Protein 7ZCV (pdb70)

Foldseek 3Di:
DAPLCVLVVLLVVLVHQLVQLDDPPRHSVNSVCSNVVNDPDDPVNVVSNVVSSPDDPQRSVCVVVVNDDDVLCVLLVQLVVCLVVLNLVVLVVSLVVLVPDDDDPLSSLLSNQLSQLSNCVSVVPRDDDVVSVVSLLVVLVVQQADDLSSLSSCQRCLVVDDPVSLLVSVVSCVVRDVVPCPDPSNVVSLLSSLLSSLVNCLLVVVLVSNVVSVVVNVVSDDPVPVVSVLSVVLSVVLSVCSVPLRPCVVVSVVSLVVCCVVVDVVSSVVSVVVSVVSNVSGD/DDDAPLCLLVVLLVVLVDQLCQLDDVPEHSVNSVCSNVVNDPDDPVRVVSSCVSSVHDVVRVVCVVVVNDDDPLVVLVVQLVVCLVVLNLVSLVVSLVVLVPDPDDPLVSLLSSLLSQLSNCVSPVVSDLDLVSLVSLLVVLVPQQAQDLSNLVSLLRRLVSYDPVSLLVSLVCLVVRDPVCCPDPSNVVSSLSSLLVSLLVCLLVVVLVSNVVSVVVNVVRDDPVNVLSVVSVVLSVVLNVCLVPVRPCVVVNVVSLVVCVVVVCVVSSVVSVVSSVVSVPHDD

B-factor: mean 44.23, std 14.75, range [19.45, 116.5]

Solvent-accessible surface area: 26116 Å² total; per-residue (Å²): 163,66,4,3,70,24,0,84,111,6,15,96,51,5,112,9,141,48,92,51,4,30,44,141,48,0,62,31,63,60,0,31,98,3,7,105,42,139,53,52,7,18,3,41,49,4,10,56,0,2,40,15,0,8,11,34,27,30,1,2,5,14,36,17,27,118,80,100,56,20,34,7,8,77,2,0,104,102,2,49,59,45,70,63,104,112,38,58,73,25,0,81,131,6,28,104,61,1,91,156,35,104,42,4,114,43,3,51,81,0,2,19,4,0,0,67,5,9,0,36,33,54,57,143,96,47,106,64,36,128,111,26,27,110,59,4,17,82,21,0,80,39,1,145,30,1,2,8,0,0,1,0,0,0,7,38,2,1,76,55,13,64,67,144,31,0,39,123,0,0,72,19,1,34,110,38,2,119,46,4,51,104,16,19,20,3,53,56,18,2,5,62,0,0,15,57,0,1,7,17,1,4,68,52,158,33,45,93,79,11,81,87,3,38,46,11,0,110,165,24,20,91,70,51,5,3,42,1,61,1,12,32,25,4,9,96,43,0,13,71,0,25,95,60,179,10,86,17,65,150,70,0,65,144,13,7,130,43,1,106,19,7,113,7,91,110,8,19,63,91,8,84,98,72,7,94,94,5,53,147,88,40,197,164,168,31,76,3,3,84,8,0,91,83,6,19,102,53,5,129,10,126,50,91,40,4,29,36,144,42,0,66,25,62,61,0,29,94,4,9,115,48,122,57,54,5,12,9,69,47,2,13,38,0,0,25,18,0,7,1,9,19,20,0,2,1,11,48,22,20,103,76,100,52,38,15,4,53,55,4,7,136,61,13,104,92,57,77,64,132,124,57,52,70,17,0,76,119,1,31,116,74,2,89,162,31,107,27,6,104,41,2,53,73,0,0,14,0,4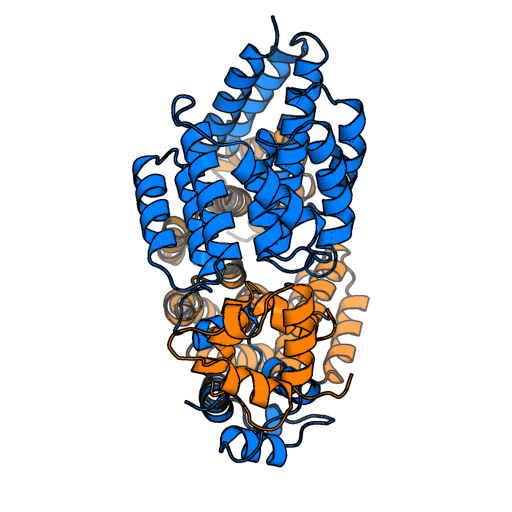,0,49,22,7,0,28,49,50,56,126,96,52,101,48,33,125,110,4,13,114,60,0,17,86,20,0,90,33,2,132,30,1,4,7,1,0,4,11,0,1,8,49,0,3,54,8,5,61,70,116,30,0,25,110,0,0,73,25,1,35,112,40,1,117,57,2,38,123,15,35,23,2,63,42,53,2,16,56,2,0,6,41,0,0,18,23,0,2,71,51,78,38,42,94,81,10,81,89,1,34,44,10,0,116,142,2,13,123,65,77,9,4,27,1,66,1,9,31,30,3,10,98,31,0,14,70,20,33,99,63,200,21,85,16,60,155,68,0,70,139,11,14,125,53,1,124,26,8,129,8,88,103,5,23,65,85,5,87,108,46,8,84,66,2,76,133,49,153,177

CATH classification: 1.10.260.40 (+1 more: 1.25.40.400)

InterPro domains:
  IPR001387 Cro/C1-type, helix-turn-helix domain [PF01381] (12-64)
  IPR001387 Cro/C1-type, helix-turn-helix domain [PS50943] (12-64)
  IPR001387 Cro/C1-type, helix-turn-helix domain [SM00530] (10-64)
  IPR001387 Cro/C1-type, helix-turn-helix domain [cd00093] (8-64)
  IPR010057 HTH-type transcriptional regulator Rgg, C-terminal domain [PF21259] (97-276)
  IPR010057 HTH-type transcriptional regulator Rgg, C-terminal domain [TIGR01716] (66-284)
  IPR010982 Lambda repressor-like, DNA-binding domain superfamily [G3DSA:1.10.260.40] (1-65)
  IPR010982 Lambda repressor-like, DNA-binding domain superfamily [SSF47413] (5-65)
  IPR053163 HTH-type transcriptional regulator Rgg-like [PTHR37038] (5-285)

Nearest PDB structures (foldseek):
  7zcv-assembly1_A  TM=1.004E+00  e=2.503E-34  Streptococcus pneumoniae
  5w4m-assembly1_A  TM=7.930E-01  e=3.892E-10  Streptococcus dysgalactiae
  4yv6-assembly2_C  TM=7.986E-01  e=7.031E-10  Streptococcus dysgalactiae
  4yv9-assembly1_B  TM=7.900E-01  e=3.354E-09  Streptococcus dysgalactiae
  4yv6-assembly1_A  TM=7.825E-01  e=5.221E-08  Streptococcus dysgalactiae

Organism: Streptococcus pneumoniae (NCBI:txid1313)

Secondary structure (DSSP, 8-state):
--HHHHHHHHHHHTT--HHHH-BTTB-HHHHHHHHTTSS---HHHHHHHHHHTT--HHHHHHHHTTT---HHHHHHHHHHHHHHTT-HHHHHHHHHHHHHS---HHHHHHHHHHHHHHHHHH-TTS---HHHHHHHHHHHHH-SS--HHHHHHHHHHGGGS-HHHHHHHHHHHHHHTGGGTTSHHHHHHHHHHHHHHHHHHHHTT-GGGHHHHHHHHHHH--TT-HHHHHHHHHHHHHHHHHHTTTTTHHHHHHHHHHGGGG--HHHHHHHHHHHHHHHTT--/----HHHHHHHHHHHHT--HHHH-BTTB-HHHHHHHHTTS-PPPHHHHHHHHHTTT--HHHHHHHHTTTPPPHHHHHHHHHHHHHHTT-HHHHHHHHHHHTTSSS-HHHHHHHHHHHHHHHHHH-TTS---HHHHHHHHHHHHH-SS--HHHHHHHHT-GGGS-HHHHHHHHHHHHHHTGGGTTSHHHHHHHHHHHHHHHHHHHHTT-GGGHHHHHHHHHHH--TT-HHHHHHHHHHHHHHHHHHTTSTTHHHHHHHHHHGGGG--HHHHHHHHHHHHHHHTS--

Structure (mmCIF, N/CA/C/O backbone):
data_7ZCV
#
_entry.id   7ZCV
#
_cell.length_a   75.479
_cell.length_b   80.871
_cell.length_c   106.534
_cell.angle_alpha   90.000
_cell.angle_beta   90.000
_cell.angle_gamma   90.000
#
_symmetry.space_group_name_H-M   'P 21 21 21'
#
loop_
_entity.id
_entity.type
_entity.pdbx_description
1 polymer 'Transcriptional regulator'
2 water water
#
loop_
_atom_site.group_PDB
_atom_site.id
_atom_site.type_symbol
_atom_site.label_atom_id
_atom_site.label_alt_id
_atom_site.label_comp_id
_atom_site.label_asym_id
_atom_site.label_entity_id
_atom_site.label_seq_id
_atom_site.pdbx_PDB_ins_code
_atom_site.Cartn_x
_atom_site.Cartn_y
_atom_site.Cartn_z
_atom_site.occupancy
_atom_site.B_iso_or_equiv
_atom_site.auth_seq_id
_atom_site.auth_comp_id
_atom_site.auth_asym_id
_atom_site.auth_atom_id
_atom_site.pdbx_PDB_model_num
ATOM 1 N N . MET A 1 5 ? 6.674 -12.673 29.780 1.00 51.44 5 MET A N 1
ATOM 2 C CA . MET A 1 5 ? 5.346 -12.108 30.010 1.00 45.99 5 MET A CA 1
ATOM 3 C C . MET A 1 5 ? 5.053 -11.996 31.499 1.00 43.43 5 MET A C 1
ATOM 4 O O . MET A 1 5 ? 4.955 -10.894 32.027 1.00 39.69 5 MET A O 1
ATOM 9 N N . GLU A 1 6 ? 4.899 -13.133 32.172 1.00 46.17 6 GLU A N 1
ATOM 10 C CA . GLU A 1 6 ? 4.730 -13.104 33.616 1.00 50.54 6 GLU A CA 1
ATOM 11 C C . GLU A 1 6 ? 6.079 -12.874 34.293 1.00 43.96 6 GLU A C 1
ATOM 12 O O . GLU A 1 6 ? 7.141 -13.128 33.716 1.00 44.50 6 GLU A O 1
ATOM 18 N N . LEU A 1 7 ? 6.028 -12.379 35.533 1.00 39.65 7 LEU A N 1
ATOM 19 C CA . LEU A 1 7 ? 7.264 -12.075 36.249 1.00 41.55 7 LEU A CA 1
ATOM 20 C C . LEU A 1 7 ? 8.084 -13.332 36.494 1.00 43.18 7 LEU A C 1
ATOM 21 O O . LEU A 1 7 ? 9.317 -13.303 36.411 1.00 39.41 7 LEU A O 1
ATOM 26 N N . GLY A 1 8 ? 7.419 -14.450 36.781 1.00 38.76 8 GLY A N 1
ATOM 27 C CA . GLY A 1 8 ? 8.150 -15.691 36.976 1.00 50.09 8 GLY A CA 1
ATOM 28 C C . GLY A 1 8 ? 8.849 -16.141 35.710 1.00 48.32 8 GLY A C 1
ATOM 29 O O . GLY A 1 8 ? 9.975 -16.644 35.751 1.00 43.22 8 GLY A O 1
ATOM 30 N N . GLU A 1 9 ? 8.181 -15.973 34.567 1.00 46.82 9 GLU A N 1
ATOM 31 C CA . GLU A 1 9 ? 8.777 -16.316 33.282 1.00 45.65 9 GLU A CA 1
ATOM 32 C C . GLU A 1 9 ? 9.956 -15.403 32.968 1.00 43.58 9 GLU A C 1
ATOM 33 O O . GLU A 1 9 ? 10.984 -15.858 32.451 1.00 42.64 9 GLU A O 1
ATOM 39 N N . PHE A 1 10 ? 9.823 -14.111 33.278 1.00 42.65 10 PHE A N 1
ATOM 40 C CA . PHE A 1 10 ? 10.936 -13.178 33.133 1.00 42.16 10 PHE A CA 1
ATOM 41 C C . PHE A 1 10 ? 12.101 -13.568 34.037 1.00 44.63 10 PHE A C 1
ATOM 42 O O . PHE A 1 10 ? 13.262 -13.579 33.609 1.00 36.84 10 PHE A O 1
ATOM 50 N N . TYR A 1 11 ? 11.801 -13.879 35.301 1.00 38.96 11 TYR A N 1
ATOM 51 C CA . TYR A 1 11 ? 12.833 -14.281 36.250 1.00 36.62 11 TYR A CA 1
ATOM 52 C C . TYR A 1 11 ? 13.556 -15.538 35.788 1.00 39.23 11 TYR A C 1
ATOM 53 O O . TYR A 1 11 ? 14.786 -15.634 35.902 1.00 41.07 11 TYR A O 1
ATOM 62 N N . LYS A 1 12 ? 12.806 -16.519 35.275 1.00 38.09 12 LYS A N 1
ATOM 63 C CA . LYS A 1 12 ? 13.422 -17.777 34.864 1.00 42.85 12 LYS A CA 1
ATOM 64 C C . LYS A 1 12 ? 14.468 -17.560 33.774 1.00 44.15 12 LYS A C 1
ATOM 65 O O . LYS A 1 12 ? 15.555 -18.147 33.829 1.00 45.25 12 LYS A O 1
ATOM 71 N N . GLU A 1 13 ? 14.162 -16.727 32.774 1.00 43.63 13 GLU A N 1
ATOM 72 C CA . GLU A 1 13 ? 15.161 -16.414 31.754 1.00 49.39 13 GLU A CA 1
ATOM 73 C C . GLU A 1 13 ? 16.426 -15.843 32.375 1.00 40.78 13 GLU A C 1
ATOM 74 O O . GLU A 1 13 ? 17.539 -16.188 31.964 1.00 40.90 13 GLU A O 1
ATOM 80 N N . LEU A 1 14 ? 16.271 -14.947 33.351 1.00 41.10 14 LEU A N 1
ATOM 81 C CA . LEU A 1 14 ? 17.427 -14.354 34.015 1.00 36.06 14 LEU A CA 1
ATOM 82 C C . LEU A 1 14 ? 18.221 -15.412 34.770 1.00 39.28 14 LEU A C 1
ATOM 83 O O . LEU A 1 14 ? 19.451 -15.475 34.655 1.00 44.51 14 LEU A O 1
ATOM 88 N N . ARG A 1 15 ? 17.530 -16.267 35.533 1.00 38.57 15 ARG A N 1
ATOM 89 C CA . ARG A 1 15 ? 18.223 -17.314 36.280 1.00 39.47 15 ARG A CA 1
ATOM 90 C C . ARG A 1 15 ? 19.041 -18.207 35.356 1.00 43.08 15 ARG A C 1
ATOM 91 O O . ARG A 1 15 ? 20.192 -18.542 35.662 1.00 40.98 15 ARG A O 1
ATOM 99 N N . LEU A 1 16 ? 18.465 -18.596 34.216 1.00 41.31 16 LEU A N 1
ATOM 100 C CA . LEU A 1 16 ? 19.187 -19.452 33.279 1.00 45.22 16 LEU A CA 1
ATOM 101 C C . LEU A 1 16 ? 20.375 -18.724 32.661 1.00 44.65 16 LEU A C 1
ATOM 102 O O . LEU A 1 16 ? 21.414 -19.338 32.405 1.00 46.52 16 LEU A O 1
ATOM 107 N N . ALA A 1 17 ? 20.242 -17.417 32.420 1.00 45.64 17 ALA A N 1
ATOM 108 C CA . ALA A 1 17 ? 21.371 -16.635 31.924 1.00 43.39 17 ALA A CA 1
ATOM 109 C C . ALA A 1 17 ? 22.500 -16.580 32.946 1.00 51.41 17 ALA A C 1
ATOM 110 O O . ALA A 1 17 ? 23.681 -16.578 32.576 1.00 53.98 17 ALA A O 1
ATOM 112 N N . ARG A 1 18 ? 22.158 -16.542 34.236 1.00 44.59 18 ARG A N 1
ATOM 113 C CA . ARG A 1 18 ? 23.161 -16.602 35.293 1.00 40.86 18 ARG A CA 1
ATOM 114 C C . ARG A 1 18 ? 23.721 -18.006 35.474 1.00 43.07 18 ARG A C 1
ATOM 115 O O . ARG A 1 18 ? 24.660 -18.182 36.256 1.00 43.84 18 ARG A O 1
ATOM 123 N N . LYS A 1 19 ? 23.155 -19.004 34.792 1.00 44.31 19 LYS A N 1
ATOM 124 C CA . LYS A 1 19 ? 23.630 -20.388 34.867 1.00 49.28 19 LYS A CA 1
ATOM 125 C C . LYS A 1 19 ? 23.514 -20.935 36.289 1.00 48.70 19 LYS A C 1
ATOM 126 O O . LYS A 1 19 ? 24.401 -21.633 36.785 1.00 49.64 19 LYS A O 1
ATOM 132 N N . LEU A 1 20 ? 22.406 -20.607 36.948 1.00 44.98 20 LEU A N 1
ATOM 133 C CA . LEU A 1 20 ? 22.100 -21.084 38.287 1.00 44.56 20 LEU A CA 1
ATOM 134 C C . LEU A 1 20 ? 20.927 -22.051 38.228 1.00 46.59 20 LEU A C 1
ATOM 135 O O . LEU A 1 20 ? 20.004 -21.873 37.427 1.00 48.95 20 LEU A O 1
ATOM 140 N N . LYS A 1 21 ? 20.969 -23.071 39.075 1.00 50.15 21 LYS A N 1
ATOM 141 C CA . LYS A 1 21 ? 19.840 -23.969 39.253 1.00 51.62 21 LYS A CA 1
ATOM 142 C C . LYS A 1 21 ? 18.895 -23.403 40.307 1.00 48.88 21 LYS A C 1
ATOM 143 O O . LYS A 1 21 ? 19.264 -22.537 41.103 1.00 50.86 21 LYS A O 1
ATOM 149 N N . GLN A 1 22 ? 17.651 -23.889 40.288 1.00 53.71 22 GLN A N 1
ATOM 150 C CA . GLN A 1 22 ? 16.695 -23.499 41.320 1.00 54.22 22 GLN A CA 1
ATOM 151 C C . GLN A 1 22 ? 17.239 -23.789 42.714 1.00 46.86 22 GLN A C 1
ATOM 152 O O . GLN A 1 22 ? 16.986 -23.031 43.657 1.00 52.01 22 GLN A O 1
ATOM 158 N N . THR A 1 23 ? 17.986 -24.885 42.862 1.00 55.41 23 THR A N 1
ATOM 159 C CA . THR A 1 23 ? 18.564 -25.226 44.158 1.00 56.01 23 THR A CA 1
ATOM 160 C C . THR A 1 23 ? 19.672 -24.258 44.562 1.00 61.98 23 THR A C 1
ATOM 161 O O . THR A 1 23 ? 19.941 -24.094 45.758 1.00 58.59 23 THR A O 1
ATOM 165 N N . ASP A 1 24 ? 20.326 -23.615 43.588 1.00 58.24 24 ASP A N 1
ATOM 166 C CA . ASP A 1 24 ? 21.307 -22.582 43.911 1.00 53.89 24 ASP A CA 1
ATOM 167 C C . ASP A 1 24 ? 20.636 -21.351 44.507 1.00 55.46 24 ASP A C 1
ATOM 168 O O . ASP A 1 24 ? 21.178 -20.722 45.424 1.00 55.28 24 ASP A O 1
ATOM 173 N N . VAL A 1 25 ? 19.466 -20.984 43.985 1.00 48.99 25 VAL A N 1
ATOM 174 C CA . VAL A 1 25 ? 18.745 -19.816 44.479 1.00 48.78 25 VAL A CA 1
ATOM 175 C C . VAL A 1 25 ? 18.063 -20.120 45.805 1.00 55.92 25 VAL A C 1
ATOM 176 O O . VAL A 1 25 ? 17.993 -19.259 46.691 1.00 54.02 25 VAL A O 1
ATOM 180 N N . ALA A 1 26 ? 17.531 -21.334 45.950 1.00 55.82 26 ALA A N 1
ATOM 181 C CA . ALA A 1 26 ? 16.777 -21.698 47.142 1.00 60.00 26 ALA A CA 1
ATOM 182 C C . ALA A 1 26 ? 17.612 -21.488 48.399 1.00 65.30 26 ALA A C 1
ATOM 183 O O . ALA A 1 26 ? 18.822 -21.728 48.412 1.00 70.68 26 ALA A O 1
ATOM 185 N N . CYS A 1 27 ? 16.952 -21.040 49.460 1.00 62.38 27 CYS A N 1
ATOM 186 C CA . CYS A 1 27 ? 17.603 -20.809 50.742 1.00 67.76 27 CYS A CA 1
ATOM 187 C C . CYS A 1 27 ? 16.530 -20.891 51.825 1.00 74.17 27 CYS A C 1
ATOM 188 O O . CYS A 1 27 ? 15.447 -21.441 51.595 1.00 77.17 27 CYS A O 1
ATOM 191 N N . GLU A 1 28 ? 16.824 -20.344 53.000 1.00 77.45 28 GLU A N 1
ATOM 192 C CA . GLU A 1 28 ? 15.850 -20.336 54.084 1.00 81.06 28 GLU A CA 1
ATOM 193 C C . GLU A 1 28 ? 14.679 -19.425 53.739 1.00 75.95 28 GLU A C 1
ATOM 194 O O . GLU A 1 28 ? 14.868 -18.239 53.447 1.00 71.40 28 GLU A O 1
ATOM 200 N N . GLY A 1 29 ? 13.467 -19.984 53.765 1.00 79.99 29 GLY A N 1
ATOM 201 C CA . GLY A 1 29 ? 12.260 -19.257 53.462 1.00 82.61 29 GLY A CA 1
ATOM 202 C C . GLY A 1 29 ? 11.771 -19.425 52.037 1.00 83.43 29 GLY A C 1
ATOM 203 O O . GLY A 1 29 ? 10.565 -19.325 51.789 1.00 90.44 29 GLY A O 1
ATOM 204 N N . LEU A 1 30 ? 12.670 -19.727 51.104 1.00 66.41 30 LEU A N 1
ATOM 205 C CA . LEU A 1 30 ? 12.329 -19.851 49.692 1.00 62.34 30 LEU A CA 1
ATOM 206 C C . LEU A 1 30 ? 12.811 -21.214 49.216 1.00 63.08 30 LEU A C 1
ATOM 207 O O . LEU A 1 30 ? 14.016 -21.441 49.077 1.00 61.03 30 LEU A O 1
ATOM 212 N N . THR A 1 31 ? 11.866 -22.110 48.966 1.00 53.18 31 THR A N 1
ATOM 213 C CA . THR A 1 31 ? 12.150 -23.453 48.494 1.00 58.23 31 THR A CA 1
ATOM 214 C C . THR A 1 31 ? 12.190 -23.492 46.970 1.00 55.51 31 THR A C 1
ATOM 215 O O . THR A 1 31 ? 11.677 -22.603 46.286 1.00 53.70 31 THR A O 1
ATOM 219 N N . ALA A 1 32 ? 12.826 -24.541 46.444 1.00 51.65 32 ALA A N 1
ATOM 220 C CA . ALA A 1 32 ? 12.887 -24.719 44.996 1.00 60.45 32 ALA A CA 1
ATOM 221 C C . ALA A 1 32 ? 11.493 -24.868 44.400 1.00 63.47 32 ALA A C 1
ATOM 222 O O . ALA A 1 32 ? 11.207 -24.323 43.327 1.00 53.00 32 ALA A O 1
ATOM 224 N N . SER A 1 33 ? 10.609 -25.599 45.085 1.00 55.25 33 SER A N 1
ATOM 225 C CA . SER A 1 33 ? 9.243 -25.756 44.594 1.00 57.90 33 SER A CA 1
ATOM 226 C C . SER A 1 33 ? 8.509 -24.421 44.548 1.00 56.63 33 SER A C 1
ATOM 227 O O . SER A 1 33 ? 7.789 -24.138 43.584 1.00 57.76 33 SER A O 1
ATOM 230 N N . GLN A 1 34 ? 8.673 -23.585 45.579 1.00 54.43 34 GLN A N 1
ATOM 231 C CA . GLN A 1 34 ? 8.093 -22.245 45.528 1.00 52.71 34 GLN A CA 1
ATOM 232 C C . GLN A 1 34 ? 8.645 -21.452 44.349 1.00 56.85 34 GLN A C 1
ATOM 233 O O . GLN A 1 34 ? 7.896 -20.756 43.652 1.00 46.39 34 GLN A O 1
ATOM 239 N N . LEU A 1 35 ? 9.955 -21.543 44.113 1.00 51.82 35 LEU A N 1
ATOM 240 C CA . LEU A 1 35 ? 10.547 -20.861 42.968 1.00 49.72 35 LEU A CA 1
ATOM 241 C C . LEU A 1 35 ? 9.996 -21.427 41.666 1.00 48.66 35 LEU A C 1
ATOM 242 O O . LEU A 1 35 ? 9.724 -20.681 40.717 1.00 45.10 35 LEU A O 1
ATOM 247 N N . SER A 1 36 ? 9.802 -22.745 41.616 1.00 48.79 36 SER A N 1
ATOM 248 C CA . SER A 1 36 ? 9.259 -23.386 40.423 1.00 53.57 36 SER A CA 1
ATOM 249 C C . SER A 1 36 ? 7.838 -22.913 40.136 1.00 59.34 36 SER A C 1
ATOM 250 O O . SER A 1 36 ? 7.507 -22.566 38.996 1.00 53.03 36 SER A O 1
ATOM 253 N N . LYS A 1 37 ? 6.973 -22.916 41.156 1.00 52.66 37 LYS A N 1
ATOM 254 C CA . LYS A 1 37 ? 5.606 -22.447 40.955 1.00 56.99 37 LYS A CA 1
ATOM 255 C C . LYS A 1 37 ? 5.601 -20.989 40.523 1.00 52.21 37 LYS A C 1
ATOM 256 O O . LYS A 1 37 ? 4.785 -20.575 39.690 1.00 57.06 37 LYS A O 1
ATOM 262 N N . PHE A 1 38 ? 6.535 -20.205 41.061 1.00 46.00 38 PHE A N 1
ATOM 263 C CA . PHE A 1 38 ? 6.710 -18.824 40.635 1.00 43.97 38 PHE A CA 1
ATOM 264 C C . PHE A 1 38 ? 7.097 -18.745 39.163 1.00 47.94 38 PHE A C 1
ATOM 265 O O . PHE A 1 38 ? 6.458 -18.036 38.378 1.00 45.30 38 PHE A O 1
ATOM 273 N N . GLU A 1 39 ? 8.142 -19.477 38.768 1.00 43.80 39 GLU A N 1
ATOM 274 C CA . GLU A 1 39 ? 8.600 -19.429 37.381 1.00 51.77 39 GLU A CA 1
ATOM 275 C C . GLU A 1 39 ? 7.537 -19.938 36.413 1.00 57.37 39 GLU A C 1
ATOM 276 O O . GLU A 1 39 ? 7.497 -19.507 35.254 1.00 60.50 39 GLU A O 1
ATOM 282 N N . LEU A 1 40 ? 6.677 -20.852 36.858 1.00 52.49 40 LEU A N 1
ATOM 283 C CA . LEU A 1 40 ? 5.626 -21.359 35.987 1.00 57.26 40 LEU A CA 1
ATOM 284 C C . LEU A 1 40 ? 4.442 -20.410 35.875 1.00 62.82 40 LEU A C 1
ATOM 285 O O . LEU A 1 40 ? 3.536 -20.672 35.077 1.00 70.56 40 LEU A O 1
ATOM 290 N N . GLY A 1 41 ? 4.421 -19.328 36.650 1.00 63.65 41 GLY A N 1
ATOM 291 C CA . GLY A 1 41 ? 3.289 -18.424 36.648 1.00 59.62 41 GLY A CA 1
ATOM 292 C C . GLY A 1 41 ? 2.067 -18.928 37.381 1.00 65.84 41 GLY A C 1
ATOM 293 O O . GLY A 1 41 ? 0.985 -18.352 37.216 1.00 72.40 41 GLY A O 1
ATOM 294 N N . GLN A 1 42 ? 2.198 -19.986 38.181 1.00 66.66 42 GLN A N 1
ATOM 295 C CA . GLN A 1 42 ? 1.073 -20.546 38.918 1.00 68.38 42 GLN A CA 1
ATOM 296 C C . GLN A 1 42 ? 0.908 -19.943 40.307 1.00 68.10 42 GLN A C 1
ATOM 297 O O . GLN A 1 42 ? -0.148 -20.126 40.923 1.00 71.45 42 GLN A O 1
ATOM 303 N N . SER A 1 43 ? 1.914 -19.235 40.812 1.00 70.19 43 SER A N 1
ATOM 304 C CA . SER A 1 43 ? 1.801 -18.553 42.093 1.00 68.17 43 SER A CA 1
ATOM 305 C C . SER A 1 43 ? 2.798 -17.407 42.116 1.00 59.88 43 SER A C 1
ATOM 306 O O . SER A 1 43 ? 3.811 -17.425 41.412 1.00 68.98 43 SER A O 1
ATOM 309 N N . MET A 1 44 ? 2.493 -16.408 42.938 1.00 63.57 44 MET A N 1
ATOM 310 C CA . MET A 1 44 ? 3.339 -15.237 43.113 1.00 60.88 44 MET A CA 1
ATOM 311 C C . MET A 1 44 ? 4.066 -15.313 44.449 1.00 55.73 44 MET A C 1
ATOM 312 O O . MET A 1 44 ? 3.504 -15.777 45.447 1.00 58.55 44 MET A O 1
ATOM 317 N N . LEU A 1 45 ? 5.317 -14.856 44.462 1.00 52.62 45 LEU A N 1
ATOM 318 C CA . LEU A 1 45 ? 6.091 -14.793 45.692 1.00 51.60 45 LEU A CA 1
ATOM 319 C C . LEU A 1 45 ? 5.672 -13.592 46.531 1.00 51.01 45 LEU A C 1
ATOM 320 O O . LEU A 1 45 ? 5.299 -12.537 46.008 1.00 46.39 45 LEU A O 1
ATOM 325 N N . SER A 1 46 ? 5.748 -13.757 47.848 1.00 49.90 46 SER A N 1
ATOM 326 C CA . SER A 1 46 ? 5.566 -12.625 48.741 1.00 44.93 46 SER A CA 1
ATOM 327 C C . SER A 1 46 ? 6.697 -11.618 48.538 1.00 45.84 46 SER A C 1
ATOM 328 O O . SER A 1 46 ? 7.698 -11.892 47.868 1.00 45.56 46 SER A O 1
ATOM 331 N N . ALA A 1 47 ? 6.524 -10.429 49.123 1.00 41.27 47 ALA A N 1
ATOM 332 C CA . ALA A 1 47 ? 7.528 -9.377 48.985 1.00 42.09 47 ALA A CA 1
ATOM 333 C C . ALA A 1 47 ? 8.885 -9.841 49.502 1.00 45.18 47 ALA A C 1
ATOM 334 O O . ALA A 1 47 ? 9.913 -9.636 48.848 1.00 44.33 47 ALA A O 1
ATOM 336 N N . ASP A 1 48 ? 8.903 -10.467 50.682 1.00 44.71 48 ASP A N 1
ATOM 337 C CA . ASP A 1 48 ? 10.159 -10.943 51.256 1.00 49.12 48 ASP A CA 1
ATOM 338 C C . ASP A 1 48 ? 10.776 -12.054 50.412 1.00 48.80 48 ASP A C 1
ATOM 339 O O . ASP A 1 48 ? 11.997 -12.089 50.224 1.00 52.07 48 ASP A O 1
ATOM 344 N N . LYS A 1 49 ? 9.957 -12.973 49.895 1.00 44.96 49 LYS A N 1
ATOM 345 C CA . LYS A 1 49 ? 10.501 -14.053 49.075 1.00 43.97 49 LYS A CA 1
ATOM 346 C C . LYS A 1 49 ? 10.983 -13.541 47.725 1.00 46.03 49 LYS A C 1
ATOM 347 O O . LYS A 1 49 ? 11.968 -14.055 47.184 1.00 42.22 49 LYS A O 1
ATOM 353 N N . LEU A 1 50 ? 10.300 -12.538 47.166 1.00 40.30 50 LEU A N 1
ATOM 354 C CA . LEU A 1 50 ? 10.727 -11.960 45.897 1.00 42.46 50 LEU A CA 1
ATOM 355 C C . LEU A 1 50 ? 12.118 -11.350 46.007 1.00 39.75 50 LEU A C 1
ATOM 356 O O . LEU A 1 50 ? 12.949 -11.506 45.103 1.00 35.53 50 LEU A O 1
ATOM 361 N N . ILE A 1 51 ? 12.387 -10.637 47.103 1.00 40.03 51 ILE A N 1
ATOM 362 C CA . ILE A 1 51 ? 13.695 -10.009 47.243 1.00 46.42 51 ILE A CA 1
ATOM 363 C C . ILE A 1 51 ? 14.778 -11.075 47.420 1.00 44.15 51 ILE A C 1
ATOM 364 O O . ILE A 1 51 ? 15.903 -10.911 46.934 1.00 41.30 51 ILE A O 1
ATOM 369 N N . LEU A 1 52 ? 14.458 -12.190 48.090 1.00 42.53 52 LEU A N 1
ATOM 370 C CA . LEU A 1 52 ? 15.405 -13.300 48.177 1.00 42.27 52 LEU A CA 1
ATOM 371 C C . LEU A 1 52 ? 15.702 -13.888 46.803 1.00 41.03 52 LEU A C 1
ATOM 372 O O . LEU A 1 52 ? 16.855 -14.203 46.489 1.00 41.87 52 LEU A O 1
ATOM 377 N N . ALA A 1 53 ? 14.668 -14.054 45.975 1.00 35.75 53 ALA A N 1
ATOM 378 C CA . ALA A 1 53 ? 14.854 -14.636 44.649 1.00 36.14 53 ALA A CA 1
ATOM 379 C C . ALA A 1 53 ? 15.734 -13.758 43.767 1.00 33.56 53 ALA A C 1
ATOM 380 O O . ALA A 1 53 ? 16.572 -14.268 43.015 1.00 37.22 53 ALA A O 1
ATOM 382 N N . ILE A 1 54 ? 15.566 -12.436 43.847 1.00 39.40 54 ILE A N 1
ATOM 383 C CA . ILE A 1 54 ? 16.360 -11.539 43.010 1.00 36.67 54 ILE A CA 1
ATOM 384 C C . ILE A 1 54 ? 17.798 -11.487 43.510 1.00 34.98 54 ILE A C 1
ATOM 385 O O . ILE A 1 54 ? 18.751 -11.572 42.725 1.00 35.96 54 ILE A O 1
ATOM 390 N N . GLN A 1 55 ? 17.980 -11.355 44.825 1.00 32.71 55 GLN A N 1
ATOM 391 C CA . GLN A 1 55 ? 19.330 -11.422 45.370 1.00 43.74 55 GLN A CA 1
ATOM 392 C C . GLN A 1 55 ? 19.963 -12.779 45.102 1.00 44.82 55 GLN A C 1
ATOM 393 O O . GLN A 1 55 ? 21.190 -12.881 44.985 1.00 45.95 55 GLN A O 1
ATOM 399 N N . GLY A 1 56 ? 19.142 -13.824 44.970 1.00 37.78 56 GLY A N 1
ATOM 400 C CA . GLY A 1 56 ? 19.648 -15.164 44.735 1.00 40.36 56 GLY A CA 1
ATOM 401 C C . GLY A 1 56 ? 20.247 -15.392 43.361 1.00 42.69 56 GLY A C 1
ATOM 402 O O . GLY A 1 56 ? 21.050 -16.317 43.201 1.00 43.42 56 GLY A O 1
ATOM 403 N N . ILE A 1 57 ? 19.879 -14.582 42.362 1.00 39.78 57 ILE A N 1
ATOM 404 C CA . ILE A 1 57 ? 20.478 -14.711 41.034 1.00 37.50 57 ILE A CA 1
ATOM 405 C C . ILE A 1 57 ? 21.572 -13.689 40.796 1.00 39.40 57 ILE A C 1
ATOM 406 O O . ILE A 1 57 ? 22.125 -13.629 39.686 1.00 38.00 57 ILE A O 1
ATOM 411 N N . ASN A 1 58 ? 21.919 -12.902 41.813 1.00 34.34 58 ASN A N 1
ATOM 412 C CA . ASN A 1 58 ? 23.096 -12.034 41.789 1.00 37.13 58 ASN A CA 1
ATOM 413 C C . ASN A 1 58 ? 23.069 -11.048 40.620 1.00 37.36 58 ASN A C 1
ATOM 414 O O . ASN A 1 58 ? 24.009 -10.961 39.827 1.00 35.37 58 ASN A O 1
ATOM 419 N N . VAL A 1 59 ? 21.958 -10.331 40.498 1.00 34.58 59 VAL A N 1
ATOM 420 C CA . VAL A 1 59 ? 21.830 -9.168 39.629 1.00 33.12 59 VAL A CA 1
ATOM 421 C C . VAL A 1 59 ? 21.464 -7.990 40.520 1.00 33.97 59 VAL A C 1
ATOM 422 O O . VAL A 1 59 ? 20.774 -8.156 41.529 1.00 38.85 59 VAL A O 1
ATOM 426 N N . THR A 1 60 ? 21.985 -6.811 40.195 1.00 36.01 60 THR A N 1
ATOM 427 C CA . THR A 1 60 ? 21.601 -5.636 40.964 1.00 32.84 60 THR A CA 1
ATOM 428 C C . THR A 1 60 ? 20.163 -5.248 40.631 1.00 32.62 60 THR A C 1
ATOM 429 O O . THR A 1 60 ? 19.606 -5.646 39.604 1.00 30.93 60 THR A O 1
ATOM 433 N N . PHE A 1 61 ? 19.550 -4.468 41.526 1.00 31.56 61 PHE A N 1
ATOM 434 C CA . PHE A 1 61 ? 18.189 -4.015 41.263 1.00 29.92 61 PHE A CA 1
ATOM 435 C C . PHE A 1 61 ? 18.135 -3.128 40.032 1.00 27.76 61 PHE A C 1
ATOM 436 O O . PHE A 1 61 ? 17.142 -3.148 39.294 1.00 32.03 61 PHE A O 1
ATOM 444 N N . ASP A 1 62 ? 19.193 -2.351 39.789 1.00 28.09 62 ASP A N 1
ATOM 445 C CA . ASP A 1 62 ? 19.245 -1.553 38.571 1.00 29.79 62 ASP A CA 1
ATOM 446 C C . ASP A 1 62 ? 19.232 -2.454 37.340 1.00 28.42 62 ASP A C 1
ATOM 447 O O . ASP A 1 62 ? 18.512 -2.186 36.372 1.00 28.92 62 ASP A O 1
ATOM 452 N N . GLU A 1 63 ? 20.010 -3.543 37.372 1.00 31.46 63 GLU A N 1
ATOM 453 C CA . GLU A 1 63 ? 20.032 -4.485 36.252 1.00 28.44 63 GLU A CA 1
ATOM 454 C C . GLU A 1 63 ? 18.690 -5.191 36.085 1.00 29.60 63 GLU A C 1
ATOM 455 O O . GLU A 1 63 ? 18.204 -5.350 34.957 1.00 32.39 63 GLU A O 1
ATOM 461 N N . PHE A 1 64 ? 18.080 -5.633 37.189 1.00 27.80 64 PHE A N 1
ATOM 462 C CA . PHE A 1 64 ? 16.789 -6.309 37.093 1.00 32.26 64 PHE A CA 1
ATOM 463 C C . PHE A 1 64 ? 15.744 -5.391 36.468 1.00 31.58 64 PHE A C 1
ATOM 464 O O . PHE A 1 64 ? 14.999 -5.796 35.566 1.00 32.42 64 PHE A O 1
ATOM 472 N N . GLY A 1 65 ? 15.678 -4.145 36.943 1.00 33.15 65 GLY A N 1
ATOM 473 C CA . GLY A 1 65 ? 14.729 -3.192 36.396 1.00 33.38 65 GLY A CA 1
ATOM 474 C C . GLY A 1 65 ? 15.042 -2.782 34.970 1.00 34.87 65 GLY A C 1
ATOM 475 O O . GLY A 1 65 ? 14.126 -2.543 34.180 1.00 35.93 65 GLY A O 1
ATOM 476 N N . HIS A 1 66 ? 16.331 -2.675 34.626 1.00 25.10 66 HIS A N 1
ATOM 477 C CA . HIS A 1 66 ? 16.719 -2.312 33.267 1.00 29.63 66 HIS A CA 1
ATOM 478 C C . HIS A 1 66 ? 16.192 -3.322 32.253 1.00 32.78 66 HIS A C 1
ATOM 479 O O . HIS A 1 66 ? 15.584 -2.947 31.243 1.00 35.27 66 HIS A O 1
ATOM 486 N N . LYS A 1 67 ? 16.433 -4.614 32.496 1.00 29.91 67 LYS A N 1
ATOM 487 C CA . LYS A 1 67 ? 15.942 -5.633 31.577 1.00 31.94 67 LYS A CA 1
ATOM 488 C C . LYS A 1 67 ? 14.417 -5.694 31.584 1.00 35.66 67 LYS A C 1
ATOM 489 O O . LYS A 1 67 ? 13.800 -5.920 30.538 1.00 36.70 67 LYS A O 1
ATOM 495 N N . LEU A 1 68 ? 13.795 -5.489 32.750 1.00 35.39 68 LEU A N 1
ATOM 496 C CA . LEU A 1 68 ? 12.334 -5.465 32.824 1.00 40.37 68 LEU A CA 1
ATOM 497 C C . LEU A 1 68 ? 11.741 -4.389 31.922 1.00 40.67 68 LEU A C 1
ATOM 498 O O . LEU A 1 68 ? 10.641 -4.566 31.385 1.00 37.09 68 LEU A O 1
ATOM 503 N N . ASN A 1 69 ? 12.447 -3.271 31.749 1.00 37.02 69 ASN A N 1
ATOM 504 C CA . ASN A 1 69 ? 11.986 -2.160 30.927 1.00 38.72 69 ASN A CA 1
ATOM 505 C C . ASN A 1 69 ? 12.560 -2.210 29.513 1.00 37.71 69 ASN A C 1
ATOM 506 O O . ASN A 1 69 ? 12.659 -1.170 28.852 1.00 38.78 69 ASN A O 1
ATOM 511 N N . ASN A 1 70 ? 12.931 -3.402 29.034 1.00 33.34 70 ASN A N 1
ATOM 512 C CA . ASN A 1 70 ? 13.468 -3.575 27.683 1.00 46.17 70 ASN A CA 1
ATOM 513 C C . ASN A 1 70 ? 14.729 -2.735 27.468 1.00 36.68 70 ASN A C 1
ATOM 514 O O . ASN A 1 70 ? 14.908 -2.105 26.425 1.00 40.79 70 ASN A O 1
ATOM 519 N N . TYR A 1 71 ? 15.599 -2.710 28.481 1.00 37.54 71 TYR A N 1
ATOM 520 C CA . TYR A 1 71 ? 16.900 -2.037 28.412 1.00 35.83 71 TYR A CA 1
ATOM 521 C C . TYR A 1 71 ? 16.772 -0.532 28.190 1.00 38.71 71 TYR A C 1
ATOM 522 O O . TYR A 1 71 ? 17.608 0.086 27.527 1.00 41.84 71 TYR A O 1
ATOM 531 N N . GLN A 1 72 ? 15.694 0.052 28.705 1.00 36.07 72 GLN A N 1
ATOM 532 C CA . GLN A 1 72 ? 15.508 1.493 28.775 1.00 39.09 72 GLN A CA 1
ATOM 533 C C . GLN A 1 72 ? 15.480 1.920 30.238 1.00 35.05 72 GLN A C 1
ATOM 534 O O . GLN A 1 72 ? 14.987 1.185 31.099 1.00 38.26 72 GLN A O 1
ATOM 540 N N . GLU A 1 73 ? 16.004 3.109 30.524 1.00 34.02 73 GLU A N 1
ATOM 541 C CA . GLU A 1 73 ? 15.863 3.639 31.874 1.00 36.98 73 GLU A CA 1
ATOM 542 C C . GLU A 1 73 ? 14.406 4.028 32.116 1.00 29.59 73 GLU A C 1
ATOM 543 O O . GLU A 1 73 ? 13.606 4.138 31.184 1.00 33.22 73 GLU A O 1
ATOM 549 N N . SER A 1 74 ? 14.059 4.224 33.385 1.00 32.23 74 SER A N 1
ATOM 550 C CA . SER A 1 74 ? 12.710 4.668 33.709 1.00 32.03 74 SER A CA 1
ATOM 551 C C . SER A 1 74 ? 12.422 5.996 33.009 1.00 29.57 74 SER A C 1
ATOM 552 O O . SER A 1 74 ? 13.315 6.850 32.901 1.00 28.68 74 SER A O 1
ATOM 555 N N . PRO A 1 75 ? 11.195 6.205 32.521 1.00 28.81 75 PRO A N 1
ATOM 556 C CA . PRO A 1 75 ? 10.875 7.476 31.844 1.00 33.98 75 PRO A CA 1
ATOM 557 C C . PRO A 1 75 ? 11.225 8.723 32.643 1.00 29.77 75 PRO A C 1
ATOM 558 O O . PRO A 1 75 ? 11.783 9.671 32.073 1.00 30.47 75 PRO A O 1
ATOM 562 N N . HIS A 1 76 ? 10.959 8.743 33.952 1.00 27.64 76 HIS A N 1
ATOM 563 C CA . HIS A 1 76 ? 11.252 9.956 34.708 1.00 28.91 76 HIS A CA 1
ATOM 564 C C . HIS A 1 76 ? 12.750 10.198 34.800 1.00 28.78 76 HIS A C 1
ATOM 565 O O . HIS A 1 76 ? 13.186 11.352 34.856 1.00 27.91 76 HIS A O 1
ATOM 572 N N . MET A 1 77 ? 13.555 9.137 34.794 1.00 29.54 77 MET A N 1
ATOM 573 C CA . MET A 1 77 ? 14.996 9.339 34.823 1.00 27.26 77 MET A CA 1
ATOM 574 C C . MET A 1 77 ? 15.537 9.703 33.446 1.00 28.86 77 MET A C 1
ATOM 575 O O . MET A 1 77 ? 16.460 10.522 33.335 1.00 26.60 77 MET A O 1
ATOM 580 N N . ARG A 1 78 ? 14.962 9.135 32.385 1.00 28.08 78 ARG A N 1
ATOM 581 C CA . ARG A 1 78 ? 15.366 9.523 31.037 1.00 33.63 78 ARG A CA 1
ATOM 582 C C . ARG A 1 78 ? 15.144 11.011 30.807 1.00 32.31 78 ARG A C 1
ATOM 583 O O . ARG A 1 78 ? 16.023 11.712 30.293 1.00 31.93 78 ARG A O 1
ATOM 591 N N . ILE A 1 79 ? 13.973 11.513 31.199 1.00 30.70 79 ILE A N 1
ATOM 592 C CA . ILE A 1 79 ? 13.662 12.928 31.029 1.00 34.07 79 ILE A CA 1
ATOM 593 C C . ILE A 1 79 ? 14.581 13.787 31.885 1.00 30.35 79 ILE A C 1
ATOM 594 O O . ILE A 1 79 ? 15.184 14.752 31.402 1.00 29.31 79 ILE A O 1
ATOM 599 N N . GLY A 1 80 ? 14.701 13.453 33.172 1.00 27.05 80 GLY A N 1
ATOM 600 C CA . GLY A 1 80 ? 15.486 14.291 34.062 1.00 28.25 80 GLY A CA 1
ATOM 601 C C . GLY A 1 80 ? 16.956 14.343 33.692 1.00 33.57 80 GLY A C 1
ATOM 602 O O . GLY A 1 80 ? 17.584 15.404 33.740 1.00 26.01 80 GLY A O 1
ATOM 603 N N . ARG A 1 81 ? 17.521 13.206 33.292 1.00 27.11 81 ARG A N 1
ATOM 604 C CA . ARG A 1 81 ? 18.927 13.206 32.906 1.00 33.18 81 ARG A CA 1
ATOM 605 C C . ARG A 1 81 ? 19.137 13.996 31.621 1.00 36.26 81 ARG A C 1
ATOM 606 O O . ARG A 1 81 ? 20.146 14.697 31.474 1.00 31.58 81 ARG A O 1
ATOM 614 N N . LYS A 1 82 ? 18.209 13.880 30.672 1.00 34.23 82 LYS A N 1
ATOM 615 C CA . LYS A 1 82 ? 18.328 14.648 29.438 1.00 34.06 82 LYS A CA 1
ATOM 616 C C . LYS A 1 82 ? 18.203 16.147 29.701 1.00 34.70 82 LYS A C 1
ATOM 617 O O . LYS A 1 82 ? 18.914 16.950 29.086 1.00 34.81 82 LYS A O 1
ATOM 623 N N . VAL A 1 83 ? 17.317 16.543 30.618 1.00 30.70 83 VAL A N 1
ATOM 624 C CA . VAL A 1 83 ? 17.189 17.957 30.965 1.00 29.72 83 VAL A CA 1
ATOM 625 C C . VAL A 1 83 ? 18.493 18.483 31.558 1.00 37.84 83 VAL A C 1
ATOM 626 O O . VAL A 1 83 ? 19.015 19.525 31.137 1.00 32.65 83 VAL A O 1
ATOM 630 N N . VAL A 1 84 ? 19.046 17.755 32.532 1.00 32.14 84 VAL A N 1
ATOM 631 C CA . VAL A 1 84 ? 20.299 18.165 33.164 1.00 31.62 84 VAL A CA 1
ATOM 632 C C . VAL A 1 84 ? 21.414 18.248 32.133 1.00 31.40 84 VAL A C 1
ATOM 633 O O . VAL A 1 84 ? 22.177 19.220 32.092 1.00 34.84 84 VAL A O 1
ATOM 637 N N . ASN A 1 85 ? 21.536 17.213 31.299 1.00 32.35 85 ASN A N 1
ATOM 638 C CA . ASN A 1 85 ? 22.593 17.173 30.294 1.00 38.04 85 ASN A CA 1
ATOM 639 C C . ASN A 1 85 ? 22.469 18.334 29.316 1.00 40.07 85 ASN A C 1
ATOM 640 O O . ASN A 1 85 ? 23.452 19.026 29.023 1.00 36.00 85 ASN A O 1
ATOM 645 N N . ARG A 1 86 ? 21.263 18.566 28.801 1.00 33.21 86 ARG A N 1
ATOM 646 C CA . ARG A 1 86 ? 21.096 19.622 27.813 1.00 36.47 86 ARG A CA 1
ATOM 647 C C . ARG A 1 86 ? 21.259 21.001 28.432 1.00 33.06 86 ARG A C 1
ATOM 648 O O . ARG A 1 86 ? 21.751 21.919 27.766 1.00 34.44 86 ARG A O 1
ATOM 656 N N . PHE A 1 87 ? 20.862 21.171 29.695 1.00 30.98 87 PHE A N 1
ATOM 657 C CA . PHE A 1 87 ? 21.108 22.446 30.359 1.00 34.12 87 PHE A CA 1
ATOM 658 C C . PHE A 1 87 ? 22.601 22.670 30.553 1.00 31.31 87 PHE A C 1
ATOM 659 O O . PHE A 1 87 ? 23.099 23.781 30.347 1.00 29.40 87 PHE A O 1
ATOM 667 N N . ALA A 1 88 ? 23.328 21.614 30.921 1.00 31.68 88 ALA A N 1
ATOM 668 C CA . ALA A 1 88 ? 24.774 21.693 31.063 1.00 38.85 88 ALA A CA 1
ATOM 669 C C . ALA A 1 88 ? 25.459 22.029 29.744 1.00 38.02 88 ALA A C 1
ATOM 670 O O . ALA A 1 88 ? 26.594 22.524 29.751 1.00 37.87 88 ALA A O 1
ATOM 672 N N . HIS A 1 89 ? 24.810 21.747 28.614 1.00 33.51 89 HIS A N 1
ATOM 673 C CA . HIS A 1 89 ? 25.330 22.096 27.302 1.00 34.84 89 HIS A CA 1
ATOM 674 C C . HIS A 1 89 ? 24.710 23.368 26.740 1.00 34.61 89 HIS A C 1
ATOM 675 O O . HIS A 1 89 ? 24.897 23.657 25.554 1.00 36.61 89 HIS A O 1
ATOM 682 N N . GLN A 1 90 ? 23.980 24.127 27.562 1.00 36.28 90 GLN A N 1
ATOM 683 C CA . GLN A 1 90 ? 23.346 25.379 27.139 1.00 35.28 90 GLN A CA 1
ATOM 684 C C . GLN A 1 90 ? 22.535 25.186 25.861 1.00 34.92 90 GLN A C 1
ATOM 685 O O . GLN A 1 90 ? 22.505 26.044 24.979 1.00 38.53 90 GLN A O 1
ATOM 691 N N . ASP A 1 91 ? 21.853 24.048 25.768 1.00 35.62 91 ASP A N 1
ATOM 692 C CA . ASP A 1 91 ? 21.175 23.648 24.537 1.00 43.73 91 ASP A CA 1
ATOM 693 C C . ASP A 1 91 ? 19.702 24.026 24.661 1.00 43.81 91 ASP A C 1
ATOM 694 O O . ASP A 1 91 ? 18.842 23.209 24.993 1.00 35.63 91 ASP A O 1
ATOM 699 N N . ILE A 1 92 ? 19.416 25.300 24.371 1.00 43.31 92 ILE A N 1
ATOM 700 C CA . ILE A 1 92 ? 18.048 25.806 24.476 1.00 41.11 92 ILE A CA 1
ATOM 701 C C . ILE A 1 92 ? 17.117 25.039 23.547 1.00 44.29 92 ILE A C 1
ATOM 702 O O . ILE A 1 92 ? 16.010 24.642 23.941 1.00 43.56 92 ILE A O 1
ATOM 707 N N . ALA A 1 93 ? 17.557 24.802 22.308 1.00 39.61 93 ALA A N 1
ATOM 708 C CA . ALA A 1 93 ? 16.724 24.104 21.334 1.00 42.07 93 ALA A CA 1
ATOM 709 C C . ALA A 1 93 ? 16.320 22.720 21.832 1.00 44.01 93 ALA A C 1
ATOM 710 O O . ALA A 1 93 ? 15.157 22.323 21.701 1.00 43.94 93 ALA A O 1
ATOM 712 N N . ALA A 1 94 ? 17.258 21.977 22.425 1.00 41.52 94 ALA A N 1
ATOM 713 C CA . ALA A 1 94 ? 16.916 20.651 22.930 1.00 41.31 94 ALA A CA 1
ATOM 714 C C . ALA A 1 94 ? 15.992 20.727 24.138 1.00 44.03 94 ALA A C 1
ATOM 715 O O . ALA A 1 94 ? 15.129 19.857 24.314 1.00 39.79 94 ALA A O 1
ATOM 717 N N . LEU A 1 95 ? 16.158 21.749 24.980 1.00 37.98 95 LEU A N 1
ATOM 718 C CA . LEU A 1 95 ? 15.254 21.927 26.112 1.00 35.71 95 LEU A CA 1
ATOM 719 C C . LEU A 1 95 ? 13.834 22.220 25.641 1.00 41.92 95 LEU A C 1
ATOM 720 O O . LEU A 1 95 ? 12.863 21.705 26.209 1.00 39.96 95 LEU A O 1
ATOM 725 N N . GLU A 1 96 ? 13.692 23.041 24.598 1.00 40.14 96 GLU A N 1
ATOM 726 C CA . GLU A 1 96 ? 12.363 23.348 24.077 1.00 40.49 96 GLU A CA 1
ATOM 727 C C . GLU A 1 96 ? 11.705 22.111 23.474 1.00 46.86 96 GLU A C 1
ATOM 728 O O . GLU A 1 96 ? 10.483 21.941 23.575 1.00 51.53 96 GLU A O 1
ATOM 734 N N . GLN A 1 97 ? 12.497 21.231 22.853 1.00 44.99 97 GLN A N 1
ATOM 735 C CA . GLN A 1 97 ? 11.956 19.974 22.346 1.00 51.10 97 GLN A CA 1
ATOM 736 C C . GLN A 1 97 ? 11.543 19.043 23.480 1.00 52.99 97 GLN A C 1
ATOM 737 O O . GLN A 1 97 ? 10.538 18.329 23.368 1.00 44.86 97 GLN A O 1
ATOM 743 N N . LEU A 1 98 ? 12.304 19.036 24.579 1.00 43.40 98 LEU A N 1
ATOM 744 C CA . LEU A 1 98 ? 11.931 18.234 25.739 1.00 46.07 98 LEU A CA 1
ATOM 745 C C . LEU A 1 98 ? 10.611 18.696 26.335 1.00 45.31 98 LEU A C 1
ATOM 746 O O . LEU A 1 98 ? 9.839 17.877 26.847 1.00 43.33 98 LEU A O 1
ATOM 751 N N . LEU A 1 99 ? 10.341 20.003 26.283 1.00 39.18 99 LEU A N 1
ATOM 752 C CA . LEU A 1 99 ? 9.089 20.536 26.804 1.00 42.00 99 LEU A CA 1
ATOM 753 C C . LEU A 1 99 ? 7.893 19.951 26.063 1.00 45.54 99 LEU A C 1
ATOM 754 O O . LEU A 1 99 ? 6.895 19.563 26.683 1.00 48.03 99 LEU A O 1
ATOM 759 N N . GLU A 1 100 ? 7.978 19.870 24.734 1.00 50.14 100 GLU A N 1
ATOM 760 C CA . GLU A 1 100 ? 6.889 19.285 23.960 1.00 53.38 100 GLU A CA 1
ATOM 761 C C . GLU A 1 100 ? 6.851 17.773 24.126 1.00 51.73 100 GLU A C 1
ATOM 762 O O . GLU A 1 100 ? 5.777 17.165 24.073 1.00 51.23 100 GLU A O 1
ATOM 768 N N . GLU A 1 101 ? 8.013 17.156 24.338 1.00 48.93 101 GLU A N 1
ATOM 769 C CA . GLU A 1 101 ? 8.071 15.722 24.595 1.00 52.06 101 GLU A CA 1
ATOM 770 C C . GLU A 1 101 ? 7.400 15.371 25.920 1.00 58.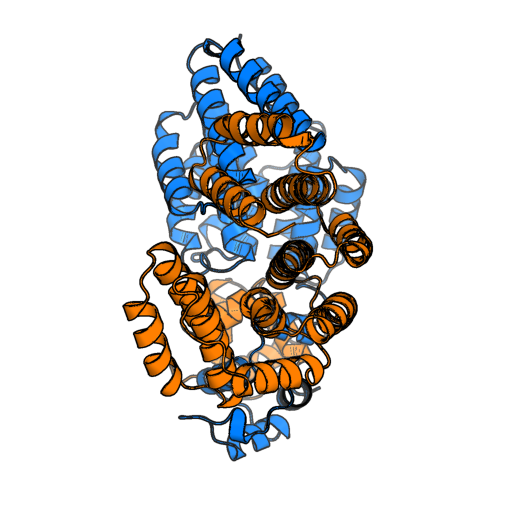69 101 GLU A C 1
ATOM 771 O O . GLU A 1 101 ? 6.653 14.388 26.003 1.00 55.41 101 GLU A O 1
ATOM 777 N N . VAL A 1 102 ? 7.658 16.160 26.967 1.00 45.17 102 VAL A N 1
ATOM 778 C CA . VAL A 1 102 ? 6.992 15.937 28.248 1.00 43.94 102 VAL A CA 1
ATOM 779 C C . VAL A 1 102 ? 5.480 16.054 28.095 1.00 52.21 102 VAL A C 1
ATOM 780 O O . VAL A 1 102 ? 4.716 15.287 28.692 1.00 50.49 102 VAL A O 1
ATOM 784 N N . ASP A 1 103 ? 5.025 17.014 27.288 1.00 46.59 103 ASP A N 1
ATOM 785 C CA . ASP A 1 103 ? 3.594 17.232 27.109 1.00 56.69 103 ASP A CA 1
ATOM 786 C C . ASP A 1 103 ? 2.923 16.077 26.378 1.00 58.75 103 ASP A C 1
ATOM 787 O O . ASP A 1 103 ? 1.697 15.936 26.455 1.00 61.05 103 ASP A O 1
ATOM 792 N N . GLN A 1 104 ? 3.693 15.241 25.685 1.00 54.60 104 GLN A N 1
ATOM 793 C CA . GLN A 1 104 ? 3.147 14.140 24.909 1.00 61.79 104 GLN A CA 1
ATOM 794 C C . GLN A 1 104 ? 3.360 12.791 25.571 1.00 60.01 104 GLN A C 1
ATOM 795 O O . GLN A 1 104 ? 2.892 11.776 25.047 1.00 66.46 104 GLN A O 1
ATOM 801 N N . GLU A 1 105 ? 4.032 12.753 26.712 1.00 55.06 105 GLU A N 1
ATOM 802 C CA . GLU A 1 105 ? 4.311 11.494 27.375 1.00 56.89 105 GLU A CA 1
ATOM 803 C C . GLU A 1 105 ? 3.216 11.177 28.384 1.00 62.06 105 GLU A C 1
AT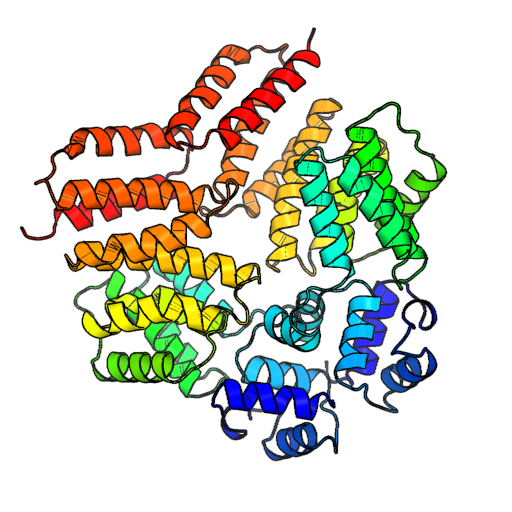OM 804 O O . GLU A 1 105 ? 2.641 12.073 29.008 1.00 59.79 105 GLU A O 1
ATOM 810 N N . GLN A 1 106 ? 2.950 9.884 28.552 1.00 56.43 106 GLN A N 1
ATOM 811 C CA . GLN A 1 106 ? 1.961 9.410 29.514 1.00 50.84 106 GLN A CA 1
ATOM 812 C C . GLN A 1 106 ? 2.581 9.386 30.907 1.00 52.25 106 GLN A C 1
ATOM 813 O O . GLN A 1 106 ? 3.472 8.576 31.189 1.00 49.24 106 GLN A O 1
ATOM 819 N N . MET A 1 107 ? 2.129 10.291 31.767 1.00 46.71 107 MET A N 1
ATOM 820 C CA . MET A 1 107 ? 2.607 10.359 33.140 1.00 41.78 107 MET A CA 1
ATOM 821 C C . MET A 1 107 ? 1.545 11.072 33.962 1.00 37.50 107 MET A C 1
ATOM 822 O O . MET A 1 107 ? 0.617 11.677 33.418 1.00 42.56 107 MET A O 1
ATOM 827 N N . ALA A 1 108 ? 1.682 10.982 35.284 1.00 39.84 108 ALA A N 1
ATOM 828 C CA . ALA A 1 108 ? 0.757 11.678 36.165 1.00 41.68 108 ALA A CA 1
ATOM 829 C C . ALA A 1 108 ? 0.802 13.170 35.876 1.00 42.22 108 ALA A C 1
ATOM 830 O O . ALA A 1 108 ? 1.861 13.727 35.571 1.00 36.34 108 ALA A O 1
ATOM 832 N N . GLN A 1 109 ? -0.365 13.817 35.970 1.00 41.35 109 GLN A N 1
ATOM 833 C CA . GLN A 1 109 ? -0.443 15.248 35.696 1.00 41.68 109 GLN A CA 1
ATOM 834 C C . GLN A 1 109 ? 0.535 16.031 36.566 1.00 39.03 109 GLN A C 1
ATOM 835 O O . GLN A 1 109 ? 1.178 16.976 36.093 1.00 35.62 109 GLN A O 1
ATOM 841 N N . THR A 1 110 ? 0.655 15.655 37.843 1.00 38.62 110 THR A N 1
ATOM 842 C CA . THR A 1 110 ? 1.614 16.309 38.729 1.00 36.48 110 THR A CA 1
ATOM 843 C C . THR A 1 110 ? 3.025 16.246 38.155 1.00 35.18 110 THR A C 1
ATOM 844 O O . THR A 1 110 ? 3.756 17.241 38.172 1.00 35.40 110 THR A O 1
ATOM 848 N N . TYR A 1 111 ? 3.419 15.088 37.625 1.00 33.25 111 TYR A N 1
ATOM 849 C CA . TYR A 1 111 ? 4.775 14.952 37.102 1.00 29.88 111 TYR A CA 1
ATOM 850 C C . TYR A 1 111 ? 4.956 15.737 35.809 1.00 35.25 111 TYR A C 1
ATOM 851 O O . TYR A 1 111 ? 6.027 16.309 35.569 1.00 36.02 111 TYR A O 1
ATOM 860 N N . ARG A 1 112 ? 3.924 15.775 34.964 1.00 32.72 112 ARG A N 1
ATOM 861 C CA . ARG A 1 112 ? 3.995 16.591 33.756 1.00 40.59 112 ARG A CA 1
ATOM 862 C C . ARG A 1 112 ? 4.198 18.056 34.111 1.00 37.02 112 ARG A C 1
ATOM 863 O O . ARG A 1 112 ? 5.012 18.750 33.490 1.00 35.80 112 ARG A O 1
ATOM 871 N N . ARG A 1 113 ? 3.489 18.532 35.137 1.00 34.38 113 ARG A N 1
ATOM 872 C CA . ARG A 1 113 ? 3.632 19.918 35.571 1.00 39.15 113 ARG A CA 1
ATOM 873 C C . ARG A 1 113 ? 5.023 20.184 36.131 1.00 38.93 113 ARG A C 1
ATOM 874 O O . ARG A 1 113 ? 5.642 21.202 35.802 1.00 31.39 113 ARG A O 1
ATOM 882 N N . LEU A 1 114 ? 5.543 19.269 36.958 1.00 34.19 114 LEU A N 1
ATOM 883 C CA . LEU A 1 114 ? 6.853 19.484 37.568 1.00 29.34 114 LEU A CA 1
ATOM 884 C C . LEU A 1 114 ? 7.966 19.482 36.524 1.00 32.05 114 LEU A C 1
ATOM 885 O O . LEU A 1 114 ? 8.889 20.300 36.597 1.00 31.00 114 LEU A O 1
ATOM 890 N N . ASN A 1 115 ? 7.912 18.563 35.560 1.00 31.41 115 ASN A N 1
ATOM 891 C CA . ASN A 1 115 ? 8.943 18.528 34.524 1.00 34.55 115 ASN A CA 1
ATOM 892 C C . ASN A 1 115 ? 8.927 19.790 33.669 1.00 32.82 115 ASN A C 1
ATOM 893 O O . ASN A 1 115 ? 9.985 20.309 33.295 1.00 33.00 115 ASN A O 1
ATOM 898 N N . ALA A 1 116 ? 7.735 20.292 33.343 1.00 33.89 116 ALA A N 1
ATOM 899 C CA . ALA A 1 116 ? 7.629 21.519 32.560 1.00 36.83 116 ALA A CA 1
ATOM 900 C C . ALA A 1 116 ? 8.256 22.696 33.295 1.00 34.18 116 ALA A C 1
ATOM 901 O O . ALA A 1 116 ? 8.903 23.552 32.679 1.00 39.31 116 ALA A O 1
ATOM 903 N N . ILE A 1 117 ? 8.079 22.751 34.617 1.00 37.23 117 ILE A N 1
ATOM 904 C CA . ILE A 1 117 ? 8.628 23.848 35.407 1.00 34.02 117 ILE A CA 1
ATOM 905 C C . ILE A 1 117 ? 10.154 23.805 35.400 1.00 35.16 117 ILE A C 1
ATOM 906 O O . ILE A 1 117 ? 10.817 24.832 35.219 1.00 32.98 117 ILE A O 1
ATOM 911 N N . VAL A 1 118 ? 10.733 22.618 35.585 1.00 34.03 118 VAL A N 1
ATOM 912 C CA . VAL A 1 118 ? 12.189 22.488 35.553 1.00 31.27 118 VAL A CA 1
ATOM 913 C C . VAL A 1 118 ? 12.737 22.906 34.193 1.00 31.01 118 VAL A C 1
ATOM 914 O O . VAL A 1 118 ? 13.709 23.663 34.099 1.00 30.65 118 VAL A O 1
ATOM 918 N N . ILE A 1 119 ? 12.125 22.413 33.119 1.00 32.64 119 ILE A N 1
ATOM 919 C CA . ILE A 1 119 ? 12.606 22.741 31.780 1.00 33.92 119 ILE A CA 1
ATOM 920 C C . ILE A 1 119 ? 12.481 24.237 31.521 1.00 36.19 119 ILE A C 1
ATOM 921 O O . ILE A 1 119 ? 13.419 24.879 31.034 1.00 32.24 119 ILE A O 1
ATOM 926 N N . LYS A 1 120 ? 11.316 24.816 31.838 1.00 34.65 120 LYS A N 1
ATOM 927 C CA . LYS A 1 120 ? 11.137 26.251 31.633 1.00 40.78 120 LYS A CA 1
ATOM 928 C C . LYS A 1 120 ? 12.116 27.057 32.481 1.00 36.30 120 LYS A C 1
ATOM 929 O O . LYS A 1 120 ? 12.639 28.084 32.030 1.00 40.37 120 LYS A O 1
ATOM 935 N N . ASP A 1 121 ? 12.383 26.602 33.709 1.00 38.87 121 ASP A N 1
ATOM 936 C CA . ASP A 1 121 ? 13.394 27.248 34.545 1.00 43.43 121 ASP A CA 1
ATOM 937 C C . ASP A 1 121 ? 14.769 27.204 33.893 1.00 35.05 121 ASP A C 1
ATOM 938 O O . ASP A 1 121 ? 15.508 28.195 33.919 1.00 36.51 121 ASP A O 1
ATOM 943 N N . ALA A 1 122 ? 15.128 26.059 33.305 1.00 32.48 122 ALA A N 1
ATOM 944 C CA . ALA A 1 122 ? 16.433 25.923 32.665 1.00 34.92 122 ALA A CA 1
ATOM 945 C C . ALA A 1 122 ? 16.563 26.864 31.474 1.00 36.34 122 ALA A C 1
ATOM 946 O O . ALA A 1 122 ? 17.579 27.551 31.319 1.00 35.65 122 ALA A O 1
ATOM 948 N N . ILE A 1 123 ? 15.533 26.916 30.627 1.00 32.09 123 ILE A N 1
ATOM 949 C CA . ILE A 1 123 ? 15.556 27.817 29.477 1.00 35.65 123 ILE A CA 1
ATOM 950 C C . ILE A 1 123 ? 15.680 29.262 29.939 1.00 42.51 123 ILE A C 1
ATOM 951 O O . ILE A 1 123 ? 16.434 30.053 29.360 1.00 39.89 123 ILE A O 1
ATOM 956 N N . HIS A 1 124 ? 14.953 29.627 31.000 1.00 41.45 124 HIS A N 1
ATOM 957 C CA . HIS A 1 124 ? 15.045 30.985 31.524 1.00 40.87 124 HIS A CA 1
ATOM 958 C C . HIS A 1 124 ? 16.431 31.271 32.089 1.00 43.83 124 HIS A C 1
ATOM 959 O O . HIS A 1 124 ? 16.914 32.406 31.994 1.00 50.61 124 HIS A O 1
ATOM 966 N N . SER A 1 125 ? 17.084 30.264 32.677 1.00 37.76 125 SER A N 1
ATOM 967 C CA . SER A 1 125 ? 18.455 30.445 33.148 1.00 41.31 125 SER A CA 1
ATOM 968 C C . SER A 1 125 ? 19.410 30.751 32.002 1.00 47.13 125 SER A C 1
ATOM 969 O O . SER A 1 125 ? 20.380 31.496 32.186 1.00 50.60 125 SER A O 1
ATOM 972 N N . LEU A 1 126 ? 19.162 30.183 30.820 1.00 40.73 126 LEU A N 1
ATOM 973 C CA . LEU A 1 126 ? 20.002 30.472 29.662 1.00 46.44 126 LEU A CA 1
ATOM 974 C C . LEU A 1 126 ? 19.559 31.748 28.960 1.00 45.17 126 LEU A C 1
ATOM 975 O O . LEU A 1 126 ? 20.395 32.549 28.525 1.00 46.92 126 LEU A O 1
ATOM 980 N N . ASN A 1 127 ? 18.249 31.955 28.853 1.00 49.30 127 ASN A N 1
ATOM 981 C CA . ASN A 1 127 ? 17.654 33.101 28.168 1.00 51.79 127 ASN A CA 1
ATOM 982 C C . ASN A 1 127 ? 16.740 33.785 29.180 1.00 57.23 127 ASN A C 1
ATOM 983 O O . ASN A 1 127 ? 15.568 33.429 29.313 1.00 55.35 127 ASN A O 1
ATOM 988 N N . LYS A 1 128 ? 17.286 34.781 29.883 1.00 58.39 128 LYS A N 1
ATOM 989 C CA . LYS A 1 128 ? 16.535 35.475 30.924 1.00 64.18 128 LYS A CA 1
ATOM 990 C C . LYS A 1 128 ? 15.277 36.150 30.388 1.00 66.72 128 LYS A C 1
ATOM 991 O O . LYS A 1 128 ? 14.371 36.455 31.171 1.00 67.84 128 LYS A O 1
ATOM 997 N N . SER A 1 129 ? 15.201 36.395 29.080 1.00 65.22 129 SER A N 1
ATOM 998 C CA . SER A 1 129 ? 14.001 36.959 28.477 1.00 67.94 129 SER A CA 1
ATOM 999 C C . SER A 1 129 ? 12.889 35.930 28.293 1.00 68.12 129 SER A C 1
ATOM 1000 O O . SER A 1 129 ? 11.768 36.311 27.939 1.00 72.94 129 SER A O 1
ATOM 1003 N N . TYR A 1 130 ? 13.173 34.649 28.504 1.00 68.16 130 TYR A N 1
ATOM 1004 C CA . TYR A 1 130 ? 12.140 33.612 28.482 1.00 69.13 130 TYR A CA 1
ATOM 1005 C C . TYR A 1 130 ? 11.248 33.738 29.713 1.00 71.84 130 TYR A C 1
ATOM 1006 O O . TYR A 1 130 ? 11.745 33.602 30.841 1.00 67.46 130 TYR A O 1
ATOM 1015 N N . PRO A 1 131 ? 9.947 33.981 29.558 1.00 71.52 131 PRO A N 1
ATOM 1016 C CA . PRO A 1 131 ? 9.116 34.277 30.731 1.00 64.33 131 PRO A CA 1
ATOM 1017 C C . PRO A 1 131 ? 8.891 33.054 31.604 1.00 63.58 131 PRO A C 1
ATOM 1018 O O . PRO A 1 131 ? 8.859 31.915 31.130 1.00 66.31 131 PRO A O 1
ATOM 1022 N N . LEU A 1 132 ? 8.750 33.305 32.902 1.00 67.73 132 LEU A N 1
ATOM 1023 C CA . LEU A 1 132 ? 8.307 32.319 33.881 1.00 67.70 132 LEU A CA 1
ATOM 1024 C C . LEU A 1 132 ? 6.986 32.763 34.509 1.00 70.93 132 LEU A C 1
ATOM 1025 O O . LEU A 1 132 ? 6.404 33.785 34.136 1.00 78.94 132 LEU A O 1
ATOM 1030 N N . ALA A 1 133 ? 6.521 31.983 35.486 1.00 70.05 133 ALA A N 1
ATOM 1031 C CA . ALA A 1 133 ? 5.263 32.245 36.171 1.00 72.10 133 ALA A CA 1
ATOM 1032 C C . ALA A 1 133 ? 5.398 31.852 37.635 1.00 72.05 133 ALA A C 1
ATOM 1033 O O . ALA A 1 133 ? 5.929 30.784 37.952 1.00 65.84 133 ALA A O 1
ATOM 1035 N N . GLU A 1 134 ? 4.900 32.718 38.523 1.00 76.34 134 GLU A N 1
ATOM 1036 C CA . GLU A 1 134 ? 5.008 32.467 39.958 1.00 77.92 134 GLU A CA 1
ATOM 1037 C C . GLU A 1 134 ? 4.209 31.240 40.383 1.00 73.44 134 GLU A C 1
ATOM 1038 O O . GLU A 1 134 ? 4.627 30.501 41.282 1.00 73.54 134 GLU A O 1
ATOM 1044 N N . GLU A 1 135 ? 3.052 31.013 39.757 1.00 75.82 135 GLU A N 1
ATOM 1045 C CA . GLU A 1 135 ? 2.232 29.862 40.118 1.00 71.18 135 GLU A CA 1
ATOM 1046 C C . GLU A 1 135 ? 2.976 28.550 39.902 1.00 66.95 135 GLU A C 1
ATOM 1047 O O . GLU A 1 135 ? 2.780 27.595 40.662 1.00 63.50 135 GLU A O 1
ATOM 1053 N N . ASP A 1 136 ? 3.836 28.486 38.883 1.00 63.95 136 ASP A N 1
ATOM 1054 C CA . ASP A 1 136 ? 4.639 27.288 38.666 1.00 61.39 136 ASP A CA 1
ATOM 1055 C C . ASP A 1 136 ? 5.690 27.111 39.756 1.00 60.37 136 ASP A C 1
ATOM 1056 O O . ASP A 1 136 ? 5.888 25.999 40.260 1.00 50.80 136 ASP A O 1
ATOM 1061 N N . SER A 1 137 ? 6.377 28.192 40.131 1.00 59.34 137 SER A N 1
ATOM 1062 C CA . SER A 1 137 ? 7.362 28.095 41.204 1.00 61.61 137 SER A CA 1
ATOM 1063 C C . SER A 1 137 ? 6.719 27.616 42.500 1.00 52.51 137 SER A C 1
ATOM 1064 O O . SER A 1 137 ? 7.294 26.792 43.221 1.00 41.24 137 SER A O 1
ATOM 1067 N N . GLU A 1 138 ? 5.527 28.127 42.815 1.00 52.00 138 GLU A N 1
ATOM 1068 C CA . GLU A 1 138 ? 4.846 27.718 44.039 1.00 47.18 138 GLU A CA 1
ATOM 1069 C C . GLU A 1 138 ? 4.421 26.253 43.982 1.00 40.74 138 GLU A C 1
ATOM 1070 O O . GLU A 1 138 ? 4.444 25.557 45.003 1.00 39.35 138 GLU A O 1
ATOM 1076 N N . PHE A 1 139 ? 4.017 25.768 42.807 1.00 42.28 139 PHE A N 1
ATOM 1077 C CA . PHE A 1 139 ? 3.596 24.375 42.694 1.00 37.39 139 PHE A CA 1
ATOM 1078 C C . PHE A 1 139 ? 4.749 23.419 42.984 1.00 37.31 139 PHE A C 1
ATOM 1079 O O . PHE A 1 139 ? 4.587 22.436 43.717 1.00 31.62 139 PHE A O 1
ATOM 1087 N N . LEU A 1 140 ? 5.922 23.683 42.404 1.00 36.15 140 LEU A N 1
ATOM 1088 C CA . LEU A 1 140 ? 7.065 22.800 42.628 1.00 32.37 140 LEU A CA 1
ATOM 1089 C C . LEU A 1 140 ? 7.502 22.828 44.092 1.00 29.29 140 LEU A C 1
ATOM 1090 O O . LEU A 1 140 ? 7.808 21.785 44.680 1.00 31.59 140 LEU A O 1
ATOM 1095 N N . THR A 1 141 ? 7.555 24.016 44.688 1.00 32.35 141 THR A N 1
ATOM 1096 C CA . THR A 1 141 ? 7.958 24.140 46.085 1.00 30.27 141 THR A CA 1
ATOM 1097 C C . THR A 1 141 ? 6.989 23.410 47.007 1.00 33.39 141 THR A C 1
ATOM 1098 O O . THR A 1 141 ? 7.409 22.680 47.912 1.00 33.85 141 THR A O 1
ATOM 1102 N N . THR A 1 142 ? 5.682 23.622 46.810 1.00 30.87 142 THR A N 1
ATOM 1103 C CA . THR A 1 142 ? 4.679 22.889 47.581 1.00 35.29 142 THR A CA 1
ATOM 1104 C C . THR A 1 142 ? 4.920 21.390 47.486 1.00 29.08 142 THR A C 1
ATOM 1105 O O . THR A 1 142 ? 4.792 20.662 48.478 1.00 28.56 142 THR A O 1
ATOM 1109 N N . TYR A 1 143 ? 5.284 20.918 46.293 1.00 25.53 143 TYR A N 1
ATOM 1110 C CA . TYR A 1 143 ? 5.524 19.494 46.081 1.00 28.29 143 TYR A CA 1
ATOM 1111 C C . TYR A 1 143 ? 6.706 19.002 46.912 1.00 31.03 143 TYR A C 1
ATOM 1112 O O . TYR A 1 143 ? 6.631 17.954 47.564 1.00 26.43 143 TYR A O 1
ATOM 1121 N N . LEU A 1 144 ? 7.815 19.747 46.896 1.00 27.23 144 LEU A N 1
ATOM 1122 C CA . LEU A 1 144 ? 9.003 19.310 47.623 1.00 27.32 144 LEU A CA 1
ATOM 1123 C C . LEU A 1 144 ? 8.748 19.277 49.124 1.00 26.70 144 LEU A C 1
ATOM 1124 O O . LEU A 1 144 ? 9.222 18.375 49.822 1.00 28.43 144 LEU A O 1
ATOM 1129 N N . TYR A 1 145 ? 7.979 20.240 49.633 1.00 27.57 145 TYR A N 1
ATOM 1130 C CA . TYR A 1 145 ? 7.594 20.221 51.039 1.00 31.10 145 TYR A CA 1
ATOM 1131 C C . TYR A 1 145 ? 6.678 19.048 51.363 1.00 34.20 145 TYR A C 1
ATOM 1132 O O . TYR A 1 145 ? 6.721 18.524 52.479 1.00 33.62 145 TYR A O 1
ATOM 1141 N N . ALA A 1 146 ? 5.836 18.632 50.414 1.00 31.53 146 ALA A N 1
ATOM 1142 C CA . ALA A 1 146 ? 4.843 17.600 50.702 1.00 31.39 146 ALA A CA 1
ATOM 1143 C C . ALA A 1 146 ? 5.447 16.199 50.746 1.00 30.49 146 ALA A C 1
ATOM 1144 O O . ALA A 1 146 ? 4.997 15.360 51.535 1.00 33.05 146 ALA A O 1
ATOM 1146 N N . ILE A 1 147 ? 6.447 15.920 49.913 1.00 27.70 147 ILE A N 1
ATOM 1147 C CA . ILE A 1 147 ? 7.056 14.593 49.856 1.00 28.15 147 ILE A CA 1
ATOM 1148 C C . ILE A 1 147 ? 7.975 14.408 51.059 1.00 32.58 147 ILE A C 1
ATOM 1149 O O . ILE A 1 147 ? 8.929 15.170 51.255 1.00 28.31 147 ILE A O 1
ATOM 1154 N N . GLU A 1 148 ? 7.687 13.393 51.875 1.00 31.56 148 GLU A N 1
ATOM 1155 C CA . GLU A 1 148 ? 8.441 13.219 53.111 1.00 30.73 148 GLU A CA 1
ATOM 1156 C C . GLU A 1 148 ? 9.802 12.568 52.890 1.00 35.52 148 GLU A C 1
ATOM 1157 O O . GLU A 1 148 ? 10.760 12.905 53.595 1.00 29.69 148 GLU A O 1
ATOM 1163 N N . SER A 1 149 ? 9.926 11.653 51.929 1.00 28.76 149 SER A N 1
ATOM 1164 C CA . SER A 1 149 ? 11.193 10.977 51.663 1.00 30.04 149 SER A CA 1
ATOM 1165 C C . SER A 1 149 ? 11.594 11.267 50.222 1.00 31.11 149 SER A C 1
ATOM 1166 O O . SER A 1 149 ? 10.905 10.848 49.286 1.00 27.29 149 SER A O 1
ATOM 1169 N N . TRP A 1 150 ? 12.702 11.980 50.042 1.00 26.73 150 TRP A N 1
ATOM 1170 C CA . TRP A 1 150 ? 13.093 12.439 48.715 1.00 24.07 150 TRP A CA 1
ATOM 1171 C C . TRP A 1 150 ? 13.812 11.329 47.959 1.00 26.98 150 TRP A C 1
ATOM 1172 O O . TRP A 1 150 ? 14.860 10.838 48.400 1.00 26.01 150 TRP A O 1
ATOM 1183 N N . THR A 1 151 ? 13.224 10.917 46.839 1.00 23.34 151 THR A N 1
ATOM 1184 C CA . THR A 1 151 ? 13.842 9.987 45.907 1.00 23.86 151 THR A CA 1
ATOM 1185 C C . THR A 1 151 ? 14.708 10.755 44.914 1.00 28.22 151 THR A C 1
ATOM 1186 O O . THR A 1 151 ? 14.828 11.982 44.979 1.00 22.92 151 THR A O 1
ATOM 1190 N N . TRP A 1 152 ? 15.287 10.023 43.953 1.00 21.98 152 TRP A N 1
ATOM 1191 C CA . TRP A 1 152 ? 16.073 10.657 42.897 1.00 22.16 152 TRP A CA 1
ATOM 1192 C C . TRP A 1 152 ? 15.268 11.755 42.204 1.00 22.30 152 TRP A C 1
ATOM 1193 O O . TRP A 1 152 ? 15.811 12.804 41.835 1.00 23.20 152 TRP A O 1
ATOM 1204 N N . PHE A 1 153 ? 13.969 11.526 42.009 1.00 22.30 153 PHE A N 1
ATOM 1205 C CA . PHE A 1 153 ? 13.144 12.523 41.332 1.00 24.09 153 PHE A CA 1
ATOM 1206 C C . PHE A 1 153 ? 13.113 13.845 42.095 1.00 22.34 153 PHE A C 1
ATOM 1207 O O . PHE A 1 153 ? 13.169 14.922 41.486 1.00 21.56 153 PHE A O 1
ATOM 1215 N N . GLU A 1 154 ? 13.002 13.790 43.426 1.00 19.45 154 GLU A N 1
ATOM 1216 C CA . GLU A 1 154 ? 12.990 15.028 44.205 1.00 22.00 154 GLU A CA 1
ATOM 1217 C C . GLU A 1 154 ? 14.363 15.693 44.227 1.00 24.20 154 GLU A C 1
ATOM 1218 O O . GLU A 1 154 ? 14.449 16.929 44.253 1.00 23.03 154 GLU A O 1
ATOM 1224 N N . LEU A 1 155 ? 15.441 14.900 44.238 1.00 20.74 155 LEU A N 1
ATOM 1225 C CA . LEU A 1 155 ? 16.783 15.472 44.138 1.00 20.39 155 LEU A CA 1
ATOM 1226 C C . LEU A 1 155 ? 16.964 16.189 42.811 1.00 25.66 155 LEU A C 1
ATOM 1227 O O . LEU A 1 155 ? 17.539 17.282 42.753 1.00 25.04 155 LEU A O 1
ATOM 1232 N N . TYR A 1 156 ? 16.464 15.588 41.735 1.00 20.50 156 TYR A N 1
ATOM 1233 C CA . TYR A 1 156 ? 16.514 16.220 40.428 1.00 28.13 156 TYR A CA 1
ATOM 1234 C C . TYR A 1 156 ? 15.734 17.531 40.419 1.00 26.82 156 TYR A C 1
ATOM 1235 O O . TYR A 1 156 ? 16.228 18.553 39.930 1.00 25.51 156 TYR A O 1
ATOM 1244 N N . LEU A 1 157 ? 14.530 17.533 40.995 1.00 27.45 157 LEU A N 1
ATOM 1245 C CA . LEU A 1 157 ? 13.742 18.763 41.060 1.00 24.51 157 LEU A CA 1
ATOM 1246 C C . LEU A 1 157 ? 14.440 19.835 41.891 1.00 26.44 157 LEU A C 1
ATOM 1247 O O . LEU A 1 157 ? 14.509 21.000 41.486 1.00 26.97 157 LEU A O 1
ATOM 1252 N N . PHE A 1 158 ? 14.916 19.466 43.083 1.00 22.58 158 PHE A N 1
ATOM 1253 C CA . PHE A 1 158 ? 15.528 20.437 43.984 1.00 24.30 158 PHE A CA 1
ATOM 1254 C C . PHE A 1 158 ? 16.827 20.991 43.413 1.00 27.74 158 PHE A C 1
ATOM 1255 O O . PHE A 1 158 ? 17.040 22.208 43.403 1.00 27.49 158 PHE A O 1
ATOM 1263 N N . CYS A 1 159 ? 17.709 20.107 42.932 1.00 24.83 159 CYS A N 1
ATOM 1264 C CA . CYS A 1 159 ? 19.026 20.546 42.473 1.00 29.75 159 CYS A CA 1
ATOM 1265 C C . CYS A 1 159 ? 18.945 21.523 41.312 1.00 30.44 159 CYS A C 1
ATOM 1266 O O . CYS A 1 159 ? 19.797 22.409 41.195 1.00 38.53 159 CYS A O 1
ATOM 1269 N N . ASN A 1 160 ? 17.927 21.411 40.463 1.00 29.75 160 ASN A N 1
ATOM 1270 C CA . ASN A 1 160 ? 17.901 22.194 39.239 1.00 34.13 160 ASN A CA 1
ATOM 1271 C C . ASN A 1 160 ? 16.956 23.387 39.315 1.00 36.58 160 ASN A C 1
ATOM 1272 O O . ASN A 1 160 ? 16.853 24.141 38.346 1.00 40.76 160 ASN A O 1
ATOM 1277 N N . THR A 1 161 ? 16.319 23.618 40.460 1.00 28.68 161 THR A N 1
ATOM 1278 C CA . THR A 1 161 ? 15.434 24.764 40.613 1.00 36.76 161 THR A CA 1
ATOM 1279 C C . THR A 1 161 ? 15.843 25.648 41.786 1.00 28.20 161 THR A C 1
ATOM 1280 O O . THR A 1 161 ? 15.154 26.631 42.074 1.00 26.19 161 THR A O 1
ATOM 1284 N N . MET A 1 162 ? 16.982 25.361 42.419 1.00 27.39 162 MET A N 1
ATOM 1285 C CA . MET A 1 162 ? 17.466 26.174 43.534 1.00 29.23 162 MET A CA 1
ATOM 1286 C C . MET A 1 162 ? 17.603 27.655 43.225 1.00 29.09 162 MET A C 1
ATOM 1287 O O . MET A 1 162 ? 17.267 28.468 44.103 1.00 36.16 162 MET A O 1
ATOM 1292 N N . PRO A 1 163 ? 18.109 28.080 42.060 1.00 38.37 163 PRO A N 1
ATOM 1293 C CA . PRO A 1 163 ? 18.237 29.523 41.814 1.00 37.15 163 PRO A CA 1
ATOM 1294 C C . PRO A 1 163 ? 16.923 30.257 41.869 1.00 38.33 163 PRO A C 1
ATOM 1295 O O . PRO A 1 163 ? 16.906 31.468 42.119 1.00 41.44 163 PRO A O 1
ATOM 1299 N N . PHE A 1 164 ? 15.822 29.557 41.650 1.00 32.84 164 PHE A N 1
ATOM 1300 C CA . PHE A 1 164 ? 14.495 30.139 41.602 1.00 34.79 164 PHE A CA 1
ATOM 1301 C C . PHE A 1 164 ? 13.818 30.242 42.966 1.00 40.86 164 PHE A C 1
ATOM 1302 O O . PHE A 1 164 ? 12.756 30.863 43.067 1.00 40.65 164 PHE A O 1
ATOM 1310 N N . LEU A 1 165 ? 14.393 29.648 44.008 1.00 33.73 165 LEU A N 1
ATOM 1311 C CA . LEU A 1 165 ? 13.777 29.658 45.327 1.00 33.82 165 LEU A CA 1
ATOM 1312 C C . LEU A 1 165 ? 14.071 30.972 46.035 1.00 33.22 165 LEU A C 1
ATOM 1313 O O . LEU A 1 165 ? 15.149 31.551 45.876 1.00 30.52 165 LEU A O 1
ATOM 1318 N N . SER A 1 166 ? 13.098 31.457 46.802 1.00 31.94 166 SER A N 1
ATOM 1319 C CA . SER A 1 166 ? 13.386 32.556 47.709 1.00 31.59 166 SER A CA 1
ATOM 1320 C C . SER A 1 166 ? 14.437 32.115 48.722 1.00 30.52 166 SER A C 1
ATOM 1321 O O . SER A 1 166 ? 14.686 30.923 48.912 1.00 26.70 166 SER A O 1
ATOM 1324 N N . ASN A 1 167 ? 15.061 33.101 49.379 1.00 32.36 167 ASN A N 1
ATOM 1325 C CA . ASN A 1 167 ? 16.024 32.789 50.432 1.00 28.99 167 ASN A CA 1
ATOM 1326 C C . ASN A 1 167 ? 15.393 31.904 51.492 1.00 28.60 167 ASN A C 1
ATOM 1327 O O . ASN A 1 167 ? 16.027 30.968 51.994 1.00 32.39 167 ASN A O 1
ATOM 1332 N N . GLN A 1 168 ? 14.143 32.198 51.846 1.00 28.48 168 GLN A N 1
ATOM 1333 C CA . GLN A 1 168 ? 13.445 31.444 52.878 1.00 37.35 168 GLN A CA 1
ATOM 1334 C C . GLN A 1 168 ? 13.339 29.973 52.494 1.00 35.29 168 GLN A C 1
ATOM 1335 O O . GLN A 1 168 ? 13.655 29.082 53.293 1.00 30.81 168 GLN A O 1
ATOM 1341 N N . ASP A 1 169 ? 12.909 29.702 51.258 1.00 33.48 169 ASP A N 1
ATOM 1342 C CA . ASP A 1 169 ? 12.752 28.320 50.819 1.00 29.34 169 ASP A CA 1
ATOM 1343 C C . ASP A 1 169 ? 14.094 27.660 50.536 1.00 26.05 169 ASP A C 1
ATOM 1344 O O . ASP A 1 169 ? 14.263 26.464 50.801 1.00 25.87 169 ASP A O 1
ATOM 1349 N N . LEU A 1 170 ? 15.065 28.411 50.004 1.00 28.75 170 LEU A N 1
ATOM 1350 C CA . LEU A 1 170 ? 16.399 27.841 49.814 1.00 25.69 170 LEU A CA 1
ATOM 1351 C C . LEU A 1 170 ? 16.966 27.332 51.129 1.00 25.21 170 LEU A C 1
ATOM 1352 O O . LEU A 1 170 ? 17.449 26.199 51.214 1.00 25.93 170 LEU A O 1
ATOM 1357 N N . ILE A 1 171 ? 16.904 28.156 52.173 1.00 26.05 171 ILE A N 1
ATOM 1358 C CA . ILE A 1 171 ? 17.479 27.767 53.456 1.00 26.54 171 ILE A CA 1
ATOM 1359 C C . ILE A 1 171 ? 16.735 26.567 54.030 1.00 28.61 171 ILE A C 1
ATOM 1360 O O . ILE A 1 171 ? 17.349 25.590 54.473 1.00 27.75 171 ILE A O 1
ATOM 1365 N N . PHE A 1 172 ? 15.401 26.620 54.027 1.00 27.48 172 PHE A N 1
ATOM 1366 C CA . PHE A 1 172 ? 14.623 25.552 54.653 1.00 25.58 172 PHE A CA 1
ATOM 1367 C C . PHE A 1 172 ? 14.718 24.242 53.876 1.00 28.26 172 PHE A C 1
ATOM 1368 O O . PHE A 1 172 ? 14.902 23.175 54.473 1.00 26.88 172 PHE A O 1
ATOM 1376 N N . LEU A 1 173 ? 14.575 24.299 52.546 1.00 25.46 173 LEU A N 1
ATOM 1377 C CA . LEU A 1 173 ? 14.634 23.076 51.749 1.00 29.04 173 LEU A CA 1
ATOM 1378 C C . LEU A 1 173 ? 16.044 22.505 51.701 1.00 27.45 173 LEU A C 1
ATOM 1379 O O . LEU A 1 173 ? 16.214 21.282 51.658 1.00 25.06 173 LEU A O 1
ATOM 1384 N N . SER A 1 174 ? 17.072 23.364 51.682 1.00 26.48 174 SER A N 1
ATOM 1385 C CA . SER A 1 174 ? 18.439 22.851 51.748 1.00 24.53 174 SER A CA 1
ATOM 1386 C C . SER A 1 174 ? 18.685 22.137 53.064 1.00 34.36 174 SER A C 1
ATOM 1387 O O . SER A 1 174 ? 19.326 21.080 53.099 1.00 31.61 174 SER A O 1
ATOM 1390 N N . THR A 1 175 ? 18.206 22.718 54.165 1.00 28.51 175 THR A N 1
ATOM 1391 C CA . THR A 1 175 ? 18.324 22.047 55.450 1.00 34.18 175 THR A CA 1
ATOM 1392 C C . THR A 1 175 ? 17.536 20.743 55.452 1.00 33.10 175 THR A C 1
ATOM 1393 O O . THR A 1 175 ? 17.993 19.733 55.997 1.00 41.21 175 THR A O 1
ATOM 1397 N N . SER A 1 176 ? 16.358 20.736 54.826 1.00 34.59 176 SER A N 1
ATOM 1398 C CA . SER A 1 176 ? 15.537 19.531 54.860 1.00 36.80 176 SER A CA 1
ATOM 1399 C C . SER A 1 176 ? 16.122 18.439 53.976 1.00 37.70 176 SER A C 1
ATOM 1400 O O . SER A 1 176 ? 15.905 17.252 54.241 1.00 33.53 176 SER A O 1
ATOM 1403 N N . LEU A 1 177 ? 16.858 18.827 52.925 1.00 38.58 177 LEU A N 1
ATOM 1404 C CA . LEU A 1 177 ? 17.533 17.859 52.064 1.00 35.58 177 LEU A CA 1
ATOM 1405 C C . LEU A 1 177 ? 18.372 16.889 52.883 1.00 33.75 177 LEU A C 1
ATOM 1406 O O . LEU A 1 177 ? 18.431 15.692 52.576 1.00 29.53 177 LEU A O 1
ATOM 1411 N N . LEU A 1 178 ? 19.040 17.398 53.922 1.00 31.97 178 LEU A N 1
ATOM 1412 C CA . LEU A 1 178 ? 19.889 16.560 54.765 1.00 36.22 178 LEU A CA 1
ATOM 1413 C C . LEU A 1 178 ? 19.096 15.410 55.372 1.00 39.28 178 LEU A C 1
ATOM 1414 O O . LEU A 1 178 ? 19.580 14.274 55.435 1.00 43.39 178 LEU A O 1
ATOM 1419 N N . GLU A 1 179 ? 17.894 15.694 55.867 1.00 34.95 179 GLU A N 1
ATOM 1420 C CA . GLU A 1 179 ? 17.074 14.666 56.493 1.00 36.34 179 GLU A CA 1
ATOM 1421 C C . GLU A 1 179 ? 16.254 13.871 55.478 1.00 33.41 179 GLU A C 1
ATOM 1422 O O . GLU A 1 179 ? 16.166 12.642 55.579 1.00 32.90 179 GLU A O 1
ATOM 1428 N N . LYS A 1 180 ? 15.646 14.547 54.500 1.00 28.53 180 LYS A N 1
ATOM 1429 C CA . LYS A 1 180 ? 14.695 13.886 53.610 1.00 34.94 180 LYS A CA 1
ATOM 1430 C C . LYS A 1 180 ? 15.349 12.929 52.620 1.00 31.68 180 LYS A C 1
ATOM 1431 O O . LYS A 1 180 ? 14.656 12.074 52.064 1.00 32.12 180 LYS A O 1
ATOM 1437 N N . SER A 1 181 ? 16.651 13.043 52.384 1.00 29.87 181 SER A N 1
ATOM 1438 C CA . SER A 1 181 ? 17.321 12.176 51.425 1.00 32.83 181 SER A CA 1
ATOM 1439 C C . SER A 1 181 ? 17.875 10.906 52.050 1.00 36.47 181 SER A C 1
ATOM 1440 O O . SER A 1 181 ? 18.448 10.083 51.329 1.00 37.27 181 SER A O 1
ATOM 1443 N N . LYS A 1 182 ? 17.714 10.717 53.364 1.00 32.89 182 LYS A N 1
ATOM 1444 C CA . LYS A 1 182 ? 18.455 9.658 54.045 1.00 32.99 182 LYS A CA 1
ATOM 1445 C C . LYS A 1 182 ? 18.016 8.265 53.614 1.00 39.05 182 LYS A C 1
ATOM 1446 O O . LYS A 1 182 ? 18.833 7.337 53.614 1.00 34.42 182 LYS A O 1
ATOM 1452 N N . GLU A 1 183 ? 16.747 8.093 53.245 1.00 34.75 183 GLU A N 1
ATOM 1453 C CA . GLU A 1 183 ? 16.249 6.751 52.951 1.00 36.51 183 GLU A CA 1
ATOM 1454 C C . GLU A 1 183 ? 16.983 6.123 51.768 1.00 37.43 183 GLU A C 1
ATOM 1455 O O . GLU A 1 183 ? 17.282 4.923 51.780 1.00 37.17 183 GLU A O 1
ATOM 1461 N N . PHE A 1 184 ? 17.284 6.915 50.736 1.00 35.21 184 PHE A N 1
ATOM 1462 C CA . PHE A 1 184 ? 17.868 6.389 49.506 1.00 35.51 184 PHE A CA 1
ATOM 1463 C C . PHE A 1 184 ? 19.271 6.928 49.251 1.00 39.98 184 PHE A C 1
ATOM 1464 O O . PHE A 1 184 ? 19.775 6.840 48.128 1.00 32.95 184 PHE A O 1
ATOM 1472 N N . LYS A 1 185 ? 19.927 7.424 50.299 1.00 44.66 185 LYS A N 1
ATOM 1473 C CA . LYS A 1 185 ? 21.183 8.156 50.162 1.00 55.03 185 LYS A CA 1
ATOM 1474 C C . LYS A 1 185 ? 22.333 7.268 49.685 1.00 46.54 185 LYS A C 1
ATOM 1475 O O . LYS A 1 185 ? 23.236 7.747 48.990 1.00 49.01 185 LYS A O 1
ATOM 1481 N N . GLU A 1 186 ? 22.321 5.982 50.043 1.00 47.06 186 GLU A N 1
ATOM 1482 C CA . GLU A 1 186 ? 23.402 5.067 49.687 1.00 47.42 186 GLU A CA 1
ATOM 1483 C C . GLU A 1 186 ? 23.391 4.637 48.222 1.00 48.14 186 GLU A C 1
ATOM 1484 O O . GLU A 1 186 ? 24.372 4.041 47.766 1.00 44.05 186 GLU A O 1
ATOM 1490 N N . LEU A 1 187 ? 22.310 4.876 47.487 1.00 39.23 187 LEU A N 1
ATOM 1491 C CA . LEU A 1 187 ? 22.216 4.384 46.118 1.00 36.06 187 LEU A CA 1
ATOM 1492 C C . LEU A 1 187 ? 23.109 5.197 45.181 1.00 30.88 187 LEU A C 1
ATOM 1493 O O . LEU A 1 187 ? 23.358 6.382 45.398 1.00 28.95 187 LEU A O 1
ATOM 1498 N N . VAL A 1 188 ? 23.579 4.545 44.117 1.00 33.15 188 VAL A N 1
ATOM 1499 C CA . VAL A 1 188 ? 24.602 5.147 43.263 1.00 33.92 188 VAL A CA 1
ATOM 1500 C C . VAL A 1 188 ? 24.085 6.427 42.612 1.00 32.20 188 VAL A C 1
ATOM 1501 O O . VAL A 1 188 ? 24.765 7.460 42.617 1.00 32.42 188 VAL A O 1
ATOM 1505 N N . HIS A 1 189 ? 22.873 6.385 42.045 1.00 29.54 189 HIS A N 1
ATOM 1506 C CA . HIS A 1 189 ? 22.328 7.575 41.393 1.00 31.22 189 HIS A CA 1
ATOM 1507 C C . HIS A 1 189 ? 22.078 8.687 42.400 1.00 31.21 189 HIS A C 1
ATOM 1508 O O . HIS A 1 189 ? 22.404 9.856 42.154 1.00 32.16 189 HIS A O 1
ATOM 1515 N N . ASN A 1 190 ? 21.456 8.342 43.526 1.00 24.09 190 ASN A N 1
ATOM 1516 C CA . ASN A 1 190 ? 21.087 9.348 44.510 1.00 25.84 190 ASN A CA 1
ATOM 1517 C C . ASN A 1 190 ? 22.317 9.996 45.135 1.00 29.80 190 ASN A C 1
ATOM 1518 O O . ASN A 1 190 ? 22.356 11.220 45.303 1.00 27.78 190 ASN A O 1
ATOM 1523 N N . ARG A 1 191 ? 23.333 9.202 45.482 1.00 30.23 191 ARG A N 1
ATOM 1524 C CA . ARG A 1 191 ? 24.488 9.780 46.164 1.00 33.45 191 ARG A CA 1
ATOM 1525 C C . ARG A 1 191 ? 25.224 10.758 45.256 1.00 34.24 191 ARG A C 1
ATOM 1526 O O . ARG A 1 191 ? 25.741 11.779 45.720 1.00 31.14 191 ARG A O 1
ATOM 1534 N N . LEU A 1 192 ? 25.275 10.464 43.955 1.00 34.67 192 LEU A N 1
ATOM 1535 C CA . LEU A 1 192 ? 25.883 11.392 43.008 1.00 39.38 192 LEU A CA 1
ATOM 1536 C C . LEU A 1 192 ? 25.127 12.714 42.993 1.00 36.50 192 LEU A C 1
ATOM 1537 O O . LEU A 1 192 ? 25.727 13.793 43.070 1.00 29.38 192 LEU A O 1
ATOM 1542 N N . TYR A 1 193 ? 23.796 12.648 42.939 1.00 27.32 193 TYR A N 1
ATOM 1543 C CA . TYR A 1 193 ? 23.002 13.870 42.913 1.00 28.34 193 TYR A CA 1
ATOM 1544 C C . TYR A 1 193 ? 23.085 14.624 44.234 1.00 26.68 193 TYR A C 1
ATOM 1545 O O . TYR A 1 193 ? 23.009 15.857 44.246 1.00 27.94 193 TYR A O 1
ATOM 1554 N N . MET A 1 194 ? 23.266 13.911 45.347 1.00 25.74 194 MET A N 1
ATOM 1555 C CA . MET A 1 194 ? 23.410 14.581 46.637 1.00 25.87 194 MET A CA 1
ATOM 1556 C C . MET A 1 194 ? 24.682 15.414 46.693 1.00 26.64 194 MET A C 1
ATOM 1557 O O . MET A 1 194 ? 24.662 16.558 47.168 1.00 28.41 194 MET A O 1
ATOM 1562 N N . LYS A 1 195 ? 25.797 14.860 46.215 1.00 26.64 195 LYS A N 1
ATOM 1563 C CA . LYS A 1 195 ? 27.041 15.622 46.188 1.00 25.38 195 LYS A CA 1
ATOM 1564 C C . LYS A 1 195 ? 26.912 16.846 45.292 1.00 30.97 195 LYS A C 1
ATOM 1565 O O . LYS A 1 195 ? 27.347 17.945 45.658 1.00 25.96 195 LYS A O 1
ATOM 1571 N N . GLN A 1 196 ? 26.299 16.680 44.120 1.00 29.12 196 GLN A N 1
ATOM 1572 C CA . GLN A 1 196 ? 26.123 17.809 43.215 1.00 29.66 196 GLN A CA 1
ATOM 1573 C C . GLN A 1 196 ? 25.192 18.852 43.817 1.00 29.89 196 GLN A C 1
ATOM 1574 O O . GLN A 1 196 ? 25.438 20.059 43.692 1.00 28.54 196 GLN A O 1
ATOM 1580 N N . GLY A 1 197 ? 24.122 18.405 44.477 1.00 27.51 197 GLY A N 1
ATOM 1581 C CA . GLY A 1 197 ? 23.228 19.335 45.146 1.00 28.97 197 GLY A CA 1
ATOM 1582 C C . GLY A 1 197 ? 23.914 20.118 46.250 1.00 27.48 197 GLY A C 1
ATOM 1583 O O . GLY A 1 197 ? 23.680 21.317 46.407 1.00 22.55 197 GLY A O 1
ATOM 1584 N N . LEU A 1 198 ? 24.764 19.452 47.034 1.00 23.25 198 LEU A N 1
ATOM 1585 C CA . LEU A 1 198 ? 25.474 20.158 48.096 1.00 25.67 198 LEU A CA 1
ATOM 1586 C C . LEU A 1 198 ? 26.398 21.225 47.519 1.00 23.93 198 LEU A C 1
ATOM 1587 O O . LEU A 1 198 ? 26.506 22.329 48.065 1.00 25.84 198 LEU A O 1
ATOM 1592 N N . LEU A 1 199 ? 27.076 20.912 46.417 1.00 23.12 199 LEU A N 1
ATOM 1593 C CA . LEU A 1 199 ? 27.909 21.912 45.754 1.00 27.53 199 LEU A CA 1
ATOM 1594 C C . LEU A 1 199 ? 27.074 23.087 45.254 1.00 25.44 199 LEU A C 1
ATOM 1595 O O . LEU A 1 199 ? 27.504 24.244 45.340 1.00 25.59 199 LEU A O 1
ATOM 1600 N N . ASN A 1 200 ? 25.878 22.811 44.723 1.00 27.17 200 ASN A N 1
ATOM 1601 C CA . ASN A 1 200 ? 25.020 23.883 44.229 1.00 22.05 200 ASN A CA 1
ATOM 1602 C C . ASN A 1 200 ? 24.451 24.714 45.367 1.00 26.14 200 ASN A C 1
ATOM 1603 O O . ASN A 1 200 ? 24.255 25.925 45.209 1.00 24.36 200 ASN A O 1
ATOM 1608 N N . ILE A 1 201 ? 24.160 24.085 46.507 1.00 20.49 201 ILE A N 1
ATOM 1609 C CA . ILE A 1 201 ? 23.755 24.837 47.691 1.00 20.68 201 ILE A CA 1
ATOM 1610 C C . ILE A 1 201 ? 24.853 25.813 48.101 1.00 23.09 201 ILE A C 1
ATOM 1611 O O . ILE A 1 201 ? 24.595 26.999 48.349 1.00 25.15 201 ILE A O 1
ATOM 1616 N N . LEU A 1 202 ? 26.095 25.323 48.193 1.00 26.74 202 LEU A N 1
ATOM 1617 C CA . LEU A 1 202 ? 27.217 26.193 48.547 1.00 23.55 202 LEU A CA 1
ATOM 1618 C C . LEU A 1 202 ? 27.311 27.385 47.605 1.00 27.34 202 LEU A C 1
ATOM 1619 O O . LEU A 1 202 ? 27.507 28.525 48.047 1.00 27.14 202 LEU A O 1
ATOM 1624 N N . SER A 1 203 ? 27.155 27.139 46.301 1.00 22.91 203 SER A N 1
ATOM 1625 C CA . SER A 1 203 ? 27.195 28.222 45.322 1.00 29.70 203 SER A CA 1
ATOM 1626 C C . SER A 1 203 ? 26.073 29.221 45.558 1.00 27.03 203 SER A C 1
ATOM 1627 O O . SER A 1 203 ? 26.297 30.438 45.553 1.00 25.57 203 SER A O 1
ATOM 1630 N N . GLU A 1 204 ? 24.854 28.719 45.774 1.00 25.12 204 GLU A N 1
ATOM 1631 C CA . GLU A 1 204 ? 23.708 29.597 45.999 1.00 28.07 204 GLU A CA 1
ATOM 1632 C C . GLU A 1 204 ? 23.898 30.456 47.242 1.00 29.19 204 GLU A C 1
ATOM 1633 O O . GLU A 1 204 ? 23.651 31.668 47.213 1.00 27.19 204 GLU A O 1
ATOM 1639 N N . LEU A 1 205 ? 24.351 29.849 48.342 1.00 25.88 205 LEU A N 1
ATOM 1640 C CA . LEU A 1 205 ? 24.537 30.607 49.576 1.00 27.12 205 LEU A CA 1
ATOM 1641 C C . LEU A 1 205 ? 25.542 31.742 49.392 1.00 25.90 205 LEU A C 1
ATOM 1642 O O . LEU A 1 205 ? 25.325 32.853 49.886 1.00 27.93 205 LEU A O 1
ATOM 1647 N N . MET A 1 206 ? 26.652 31.483 48.692 1.00 28.67 206 MET A N 1
ATOM 1648 C CA . MET A 1 206 ? 27.630 32.538 48.421 1.00 31.05 206 MET A CA 1
ATOM 1649 C C . MET A 1 206 ? 27.027 33.660 47.589 1.00 27.13 206 MET A C 1
ATOM 1650 O O . MET A 1 206 ? 27.179 34.843 47.912 1.00 34.00 206 MET A O 1
ATOM 1655 N N . GLU A 1 207 ? 26.379 33.301 46.480 1.00 28.71 207 GLU A N 1
ATOM 1656 C CA . GLU A 1 207 ? 25.810 34.303 45.584 1.00 33.16 207 GLU A CA 1
ATOM 1657 C C . GLU A 1 207 ? 24.771 35.163 46.287 1.00 30.85 207 GLU A C 1
ATOM 1658 O O . GLU A 1 207 ? 24.630 36.349 45.967 1.00 33.49 207 GLU A O 1
ATOM 1664 N N . ARG A 1 208 ? 24.041 34.596 47.241 1.00 27.93 208 ARG A N 1
ATOM 1665 C CA . ARG A 1 208 ? 23.032 35.335 47.990 1.00 32.46 208 ARG A CA 1
ATOM 1666 C C . ARG A 1 208 ? 23.592 35.985 49.246 1.00 31.91 208 ARG A C 1
ATOM 1667 O O . ARG A 1 208 ? 22.828 36.603 49.997 1.00 26.59 208 ARG A O 1
ATOM 1675 N N . LYS A 1 209 ? 24.894 35.834 49.502 1.00 31.10 209 LYS A N 1
ATOM 1676 C CA . LYS A 1 209 ? 25.561 36.407 50.670 1.00 30.82 209 LYS A CA 1
ATOM 1677 C C . LYS A 1 209 ? 25.053 35.801 51.977 1.00 30.96 209 LYS A C 1
ATOM 1678 O O . LYS A 1 209 ? 25.085 36.447 53.027 1.00 32.13 209 LYS A O 1
ATOM 1684 N N . LEU A 1 210 ? 24.582 34.556 51.916 1.00 28.24 210 LEU A N 1
ATOM 1685 C CA . LEU A 1 210 ? 24.139 33.814 53.099 1.00 28.40 210 LEU A CA 1
ATOM 1686 C C . LEU A 1 210 ? 25.288 32.967 53.653 1.00 32.47 210 LEU A C 1
ATOM 1687 O O . LEU A 1 210 ? 25.196 31.747 53.792 1.00 31.01 210 LEU A O 1
ATOM 1692 N N . PHE A 1 211 ? 26.391 33.648 53.973 1.00 31.46 211 PHE A N 1
ATOM 1693 C CA . PHE A 1 211 ? 27.644 32.948 54.244 1.00 35.87 211 PHE A CA 1
ATOM 1694 C C . PHE A 1 211 ? 27.594 32.138 55.537 1.00 38.77 211 PHE A C 1
ATOM 1695 O O . PHE A 1 211 ? 28.274 31.111 55.642 1.00 41.19 211 PHE A O 1
ATOM 1703 N N . SER A 1 212 ? 26.803 32.571 56.523 1.00 30.12 212 SER A N 1
ATOM 1704 C CA . SER A 1 212 ? 26.760 31.876 57.805 1.00 35.77 212 SER A CA 1
ATOM 1705 C C . SER A 1 212 ? 26.195 30.462 57.706 1.00 34.28 212 SER A C 1
ATOM 1706 O O . SER A 1 212 ? 26.414 29.663 58.621 1.00 43.47 212 SER A O 1
ATOM 1709 N N . TYR A 1 213 ? 25.490 30.131 56.626 1.00 37.73 213 TYR A N 1
ATOM 1710 C CA . TYR A 1 213 ? 24.887 28.813 56.467 1.00 38.16 213 TYR A CA 1
ATOM 1711 C C . TYR A 1 213 ? 25.808 27.811 55.793 1.00 39.22 213 TYR A C 1
ATOM 1712 O O . TYR A 1 213 ? 25.479 26.621 55.747 1.00 44.15 213 TYR A O 1
ATOM 1721 N N . ILE A 1 214 ? 26.944 28.265 55.270 1.00 38.60 214 ILE A N 1
ATOM 1722 C CA . ILE A 1 214 ? 27.827 27.370 54.523 1.00 38.76 214 ILE A CA 1
ATOM 1723 C C . ILE A 1 214 ? 28.382 26.236 55.374 1.00 42.95 214 ILE A C 1
ATOM 1724 O O . ILE A 1 214 ? 28.405 25.092 54.893 1.00 40.48 214 ILE A O 1
ATOM 1729 N N . PRO A 1 215 ? 28.829 26.446 56.626 1.00 45.14 215 PRO A N 1
ATOM 1730 C CA . PRO A 1 215 ? 29.484 25.334 57.350 1.00 47.14 215 PRO A CA 1
ATOM 1731 C C . PRO A 1 215 ? 28.630 24.082 57.503 1.00 43.85 215 PRO A C 1
ATOM 1732 O O . PRO A 1 215 ? 29.166 22.969 57.445 1.00 46.01 215 PRO A O 1
ATOM 1736 N N . ILE A 1 216 ? 27.320 24.230 57.703 1.00 41.03 216 ILE A N 1
ATOM 1737 C CA . ILE A 1 216 ? 26.440 23.067 57.822 1.00 38.81 216 ILE A CA 1
ATOM 1738 C C . ILE A 1 216 ? 26.555 22.179 56.589 1.00 44.68 216 ILE A C 1
ATOM 1739 O O . ILE A 1 216 ? 26.588 20.945 56.687 1.00 40.92 216 ILE A O 1
ATOM 1744 N N . PHE A 1 217 ? 26.616 22.786 55.410 1.00 35.69 217 PHE A N 1
ATOM 1745 C CA . PHE A 1 217 ? 26.629 22.010 54.180 1.00 38.81 217 PHE A CA 1
ATOM 1746 C C . PHE A 1 217 ? 28.026 21.555 53.777 1.00 35.49 217 PHE A C 1
ATOM 1747 O O . PHE A 1 217 ? 28.152 20.540 53.084 1.00 34.45 217 PHE A O 1
ATOM 1755 N N . GLU A 1 218 ? 29.074 22.260 54.207 1.00 35.91 218 GLU A N 1
ATOM 1756 C CA . GLU A 1 218 ? 30.428 21.740 54.027 1.00 46.22 218 GLU A CA 1
ATOM 1757 C C . GLU A 1 218 ? 30.668 20.494 54.874 1.00 35.59 218 GLU A C 1
ATOM 1758 O O . GLU A 1 218 ? 31.354 19.561 54.435 1.00 42.16 218 GLU A O 1
ATOM 1764 N N . ALA A 1 219 ? 30.136 20.465 56.098 1.00 39.81 219 ALA A N 1
ATOM 1765 C CA . ALA A 1 219 ? 30.279 19.275 56.933 1.00 44.78 219 ALA A CA 1
ATOM 1766 C C . ALA A 1 219 ? 29.628 18.064 56.278 1.00 41.95 219 ALA A C 1
ATOM 1767 O O . ALA A 1 219 ? 30.179 16.959 56.310 1.00 41.78 219 ALA A O 1
ATOM 1769 N N . GLU A 1 220 ? 28.460 18.253 55.665 1.00 3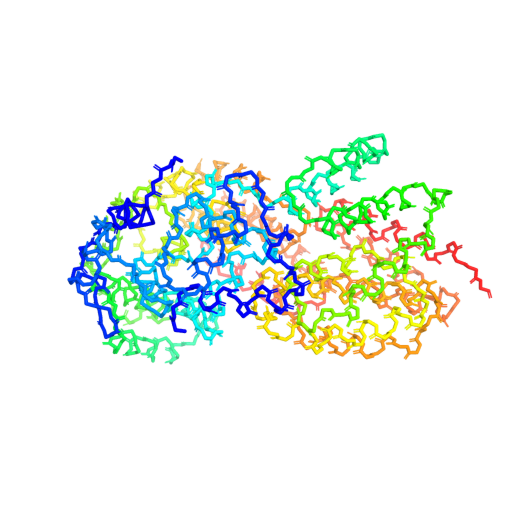3.64 220 GLU A N 1
ATOM 1770 C CA . GLU A 1 220 ? 27.798 17.136 55.003 1.00 39.01 220 GLU A CA 1
ATOM 1771 C C . GLU A 1 220 ? 28.592 16.672 53.790 1.00 35.00 220 GLU A C 1
ATOM 1772 O O . GLU A 1 220 ? 28.728 15.466 53.554 1.00 34.10 220 GLU A O 1
ATOM 1778 N N . LEU A 1 221 ? 29.117 17.615 53.004 1.00 32.77 221 LEU A N 1
ATOM 1779 C CA . LEU A 1 221 ? 29.941 17.249 51.858 1.00 38.15 221 LEU A CA 1
ATOM 1780 C C . LEU A 1 221 ? 31.203 16.523 52.304 1.00 38.75 221 LEU A C 1
ATOM 1781 O O . LEU A 1 221 ? 31.622 15.543 51.676 1.00 42.47 221 LEU A O 1
ATOM 1786 N N . GLU A 1 222 ? 31.812 16.986 53.398 1.00 44.37 222 GLU A N 1
ATOM 1787 C CA . GLU A 1 222 ? 32.983 16.324 53.968 1.00 48.03 222 GLU A CA 1
ATOM 1788 C C . GLU A 1 222 ? 32.699 14.860 54.292 1.00 50.95 222 GLU A C 1
ATOM 1789 O O . GLU A 1 222 ? 33.516 13.981 53.991 1.00 51.71 222 GLU A O 1
ATOM 1795 N N . ARG A 1 223 ? 31.545 14.575 54.904 1.00 47.07 223 ARG A N 1
ATOM 1796 C CA . ARG A 1 223 ? 31.215 13.197 55.261 1.00 47.74 223 ARG A CA 1
ATOM 1797 C C . ARG A 1 223 ? 30.994 12.317 54.040 1.00 42.03 223 ARG A C 1
ATOM 1798 O O . ARG A 1 223 ? 31.280 11.116 54.086 1.00 47.94 223 ARG A O 1
ATOM 1806 N N . MET A 1 224 ? 30.493 12.883 52.948 1.00 38.10 224 MET A N 1
ATOM 1807 C CA . MET A 1 224 ? 30.083 12.068 51.814 1.00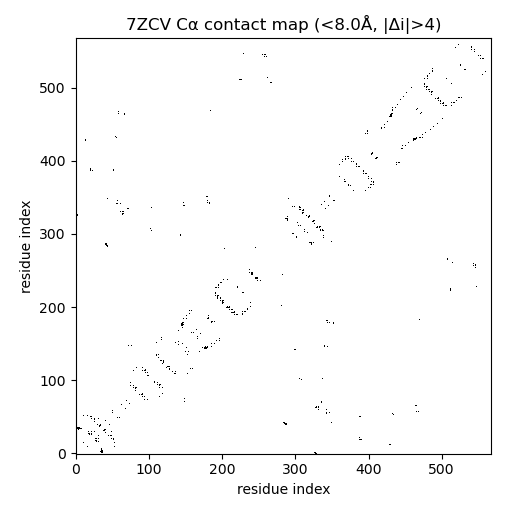 39.05 224 MET A CA 1
ATOM 1808 C C . MET A 1 224 ? 31.211 11.814 50.833 1.00 35.70 224 MET A C 1
ATOM 1809 O O . MET A 1 224 ? 31.205 10.779 50.156 1.00 41.10 224 MET A O 1
ATOM 1814 N N . LEU A 1 225 ? 32.170 12.728 50.727 1.00 36.88 225 LEU A N 1
ATOM 1815 C CA . LEU A 1 225 ? 33.166 12.625 49.668 1.00 35.76 225 LEU A CA 1
ATOM 1816 C C . LEU A 1 225 ? 34.172 11.529 49.987 1.00 39.49 225 LEU A C 1
ATOM 1817 O O . LEU A 1 225 ? 34.662 11.425 51.115 1.00 40.60 225 LEU A O 1
ATOM 1822 N N . ARG A 1 226 ? 34.467 10.713 48.988 1.00 41.98 226 ARG A N 1
ATOM 1823 C CA . ARG A 1 226 ? 35.444 9.643 49.036 1.00 42.56 226 ARG A CA 1
ATOM 1824 C C . ARG A 1 226 ? 36.674 10.030 48.220 1.00 40.41 226 ARG A C 1
ATOM 1825 O O . ARG A 1 226 ? 36.617 10.961 47.411 1.00 40.93 226 ARG A O 1
ATOM 1833 N N . PRO A 1 227 ? 37.811 9.355 48.411 1.00 47.23 227 PRO A N 1
ATOM 1834 C CA . PRO A 1 227 ? 39.004 9.705 47.616 1.00 42.00 227 PRO A CA 1
ATOM 1835 C C . PRO A 1 227 ? 38.794 9.568 46.117 1.00 47.09 227 PRO A C 1
ATOM 1836 O O . PRO A 1 227 ? 39.477 10.248 45.341 1.00 59.65 227 PRO A O 1
ATOM 1840 N N . TYR A 1 228 ? 37.857 8.725 45.683 1.00 47.54 228 TYR A N 1
ATOM 1841 C CA . TYR A 1 228 ? 37.549 8.629 44.262 1.00 53.37 228 TYR A CA 1
ATOM 1842 C C . TYR A 1 228 ? 36.977 9.931 43.709 1.00 47.53 228 TYR A C 1
ATOM 1843 O O . TYR A 1 228 ? 37.157 10.234 42.524 1.00 41.72 228 TYR A O 1
ATOM 1852 N N . ASP A 1 229 ? 36.309 10.720 44.549 1.00 40.54 229 ASP A N 1
ATOM 1853 C CA . ASP A 1 229 ? 35.475 11.825 44.082 1.00 32.81 229 ASP A CA 1
ATOM 1854 C C . ASP A 1 229 ? 36.314 13.063 43.747 1.00 32.56 229 ASP A C 1
ATOM 1855 O O . ASP A 1 229 ? 36.110 14.150 44.283 1.00 32.08 229 ASP A O 1
ATOM 1860 N N . VAL A 1 230 ? 37.237 12.896 42.796 1.00 34.69 230 VAL A N 1
ATOM 1861 C CA . VAL A 1 230 ? 38.199 13.960 42.516 1.00 35.70 230 VAL A CA 1
ATOM 1862 C C . VAL A 1 230 ? 37.494 15.210 41.997 1.00 31.40 230 VAL A C 1
ATOM 1863 O O . VAL A 1 230 ? 37.811 16.332 42.406 1.00 30.21 230 VAL A O 1
ATOM 1867 N N . PHE A 1 231 ? 36.511 15.041 41.113 1.00 26.98 231 PHE A N 1
ATOM 1868 C CA . PHE A 1 231 ? 35.842 16.210 40.551 1.00 27.95 231 PHE A CA 1
ATOM 1869 C C . PHE A 1 231 ? 35.086 17.000 41.618 1.00 28.26 231 PHE A C 1
ATOM 1870 O O . PHE A 1 231 ? 35.142 18.236 41.637 1.00 27.65 231 PHE A O 1
ATOM 1878 N N . GLU A 1 232 ? 34.347 16.318 42.500 1.00 25.73 232 GLU A N 1
ATOM 1879 C CA . GLU A 1 232 ? 33.652 17.052 43.561 1.00 27.22 232 GLU A CA 1
ATOM 1880 C C . GLU A 1 232 ? 34.632 17.645 44.568 1.00 27.82 232 GLU A C 1
ATOM 1881 O O . GLU A 1 232 ? 34.376 18.723 45.126 1.00 25.72 232 GLU A O 1
ATOM 1887 N N . LYS A 1 233 ? 35.749 16.959 44.822 1.00 23.15 233 LYS A N 1
ATOM 1888 C CA . LYS A 1 233 ? 36.733 17.484 45.764 1.00 28.96 233 LYS A CA 1
ATOM 1889 C C . LYS A 1 233 ? 37.353 18.771 45.241 1.00 23.02 233 LYS A C 1
ATOM 1890 O O . LYS A 1 233 ? 37.480 19.756 45.978 1.00 24.82 233 LYS A O 1
ATOM 1896 N N . VAL A 1 234 ? 37.741 18.784 43.960 1.00 24.82 234 VAL A N 1
ATOM 1897 C CA . VAL A 1 234 ? 38.307 19.989 43.359 1.00 25.90 234 VAL A CA 1
ATOM 1898 C C . VAL A 1 234 ? 37.262 21.094 43.275 1.00 29.66 234 VAL A C 1
ATOM 1899 O O . VAL A 1 234 ? 37.574 22.274 43.481 1.00 23.40 234 VAL A O 1
ATOM 1903 N N . SER A 1 235 ? 36.009 20.736 42.965 1.00 23.00 235 SER A N 1
ATOM 1904 C CA . SER A 1 235 ? 34.938 21.730 42.947 1.00 22.77 235 SER A CA 1
ATOM 1905 C C . SER A 1 235 ? 34.769 22.378 44.313 1.00 21.22 235 SER A C 1
ATOM 1906 O O . SER A 1 235 ? 34.595 23.598 44.413 1.00 21.69 235 SER A O 1
ATOM 1909 N N . TRP A 1 236 ? 34.808 21.572 45.376 1.00 22.86 236 TRP A N 1
ATOM 1910 C CA . TRP A 1 236 ? 34.701 22.105 46.730 1.00 24.04 236 TRP A CA 1
ATOM 1911 C C . TRP A 1 236 ? 35.892 22.995 47.073 1.00 25.01 236 TRP A C 1
ATOM 1912 O O . TRP A 1 236 ? 35.719 24.091 47.619 1.00 23.33 236 TRP A O 1
ATOM 1923 N N . GLN A 1 237 ? 37.108 22.553 46.731 1.00 23.42 237 GLN A N 1
ATOM 1924 C CA . GLN A 1 237 ? 38.294 23.378 46.934 1.00 25.75 237 GLN A CA 1
ATOM 1925 C C . GLN A 1 237 ? 38.122 24.748 46.302 1.00 22.16 237 GLN A C 1
ATOM 1926 O O . GLN A 1 237 ? 38.410 25.781 46.919 1.00 24.95 237 GLN A O 1
ATOM 1932 N N . PHE A 1 238 ? 37.655 24.765 45.057 1.00 20.31 238 PHE A N 1
ATOM 1933 C CA . PHE A 1 238 ? 37.450 26.010 44.336 1.00 21.08 238 PHE A CA 1
ATOM 1934 C C . PHE A 1 238 ? 36.387 26.873 45.009 1.00 27.56 238 PHE A C 1
ATOM 1935 O O . PHE A 1 238 ? 36.565 28.091 45.141 1.00 22.55 238 PHE A O 1
ATOM 1943 N N . LEU A 1 239 ? 35.278 26.262 45.450 1.00 23.86 239 LEU A N 1
ATOM 1944 C CA . LEU A 1 239 ? 34.210 27.031 46.091 1.00 24.28 239 LEU A CA 1
ATOM 1945 C C . LEU A 1 239 ? 34.630 27.590 47.450 1.00 23.20 239 LEU A C 1
ATOM 1946 O O . LEU A 1 239 ? 34.147 28.656 47.845 1.00 26.92 239 LEU A O 1
ATOM 1951 N N . LYS A 1 240 ? 35.487 26.887 48.196 1.00 21.41 240 LYS A N 1
ATOM 1952 C CA . LYS A 1 240 ? 36.004 27.475 49.430 1.00 26.25 240 LYS A CA 1
ATOM 1953 C C . LYS A 1 240 ? 36.768 28.759 49.137 1.00 26.78 240 LYS A C 1
ATOM 1954 O O . LYS A 1 240 ? 36.650 29.743 49.878 1.00 27.06 240 LYS A O 1
ATOM 1960 N N . LYS A 1 241 ? 37.547 28.772 48.052 1.00 24.03 241 LYS A N 1
ATOM 1961 C CA . LYS A 1 241 ? 38.250 29.990 47.660 1.00 28.83 241 LYS A CA 1
ATOM 1962 C C . LYS A 1 241 ? 37.280 31.058 47.166 1.00 27.13 241 LYS A C 1
ATOM 1963 O O . LYS A 1 241 ? 37.471 32.247 47.436 1.00 27.99 241 LYS A O 1
ATOM 1969 N N . MET A 1 242 ? 36.221 30.658 46.458 1.00 27.93 242 MET A N 1
ATOM 1970 C CA . MET A 1 242 ? 35.251 31.645 45.992 1.00 26.76 242 MET A CA 1
ATOM 1971 C C . MET A 1 242 ? 34.523 32.311 47.153 1.00 25.42 242 MET A C 1
ATOM 1972 O O . MET A 1 242 ? 34.199 33.502 47.089 1.00 27.99 242 MET A O 1
ATOM 1977 N N . SER A 1 243 ? 34.253 31.561 48.221 1.00 23.62 243 SER A N 1
ATOM 1978 C CA . SER A 1 243 ? 33.586 32.156 49.375 1.00 26.95 243 SER A CA 1
ATOM 1979 C C . SER A 1 243 ? 34.447 33.249 49.994 1.00 28.19 243 SER A C 1
ATOM 1980 O O . SER A 1 243 ? 33.946 34.326 50.332 1.00 28.97 243 SER A O 1
ATOM 1983 N N . VAL A 1 244 ? 35.745 32.982 50.161 1.00 26.35 244 VAL A N 1
ATOM 1984 C CA . VAL A 1 244 ? 36.660 34.010 50.650 1.00 27.22 244 VAL A CA 1
ATOM 1985 C C . VAL A 1 244 ? 36.677 35.197 49.698 1.00 23.33 244 VAL A C 1
ATOM 1986 O O . VAL A 1 244 ? 36.642 36.357 50.129 1.00 28.56 244 VAL A O 1
ATOM 1990 N N . PHE A 1 245 ? 36.723 34.925 48.390 1.00 22.16 245 PHE A N 1
ATOM 1991 C CA . PHE A 1 245 ? 36.740 35.989 47.388 1.00 25.19 245 PHE A CA 1
ATOM 1992 C C . PHE A 1 245 ? 35.532 36.906 47.546 1.00 25.10 245 PHE A C 1
ATOM 1993 O O . PHE A 1 245 ? 35.666 38.134 47.600 1.00 27.86 245 PHE A O 1
ATOM 2001 N N . LEU A 1 246 ? 34.341 36.320 47.652 1.00 27.00 246 LEU A N 1
ATOM 2002 C CA . LEU A 1 246 ? 33.120 37.113 47.700 1.00 27.87 246 LEU A CA 1
ATOM 2003 C C . LEU A 1 246 ? 32.954 37.841 49.025 1.00 28.27 246 LEU A C 1
ATOM 2004 O O . LEU A 1 246 ? 32.217 38.829 49.084 1.00 28.95 246 LEU A O 1
ATOM 2009 N N . GLN A 1 247 ? 33.631 37.392 50.084 1.00 27.33 247 GLN A N 1
ATOM 2010 C CA . GLN A 1 247 ? 33.514 38.025 51.390 1.00 30.08 247 GLN A CA 1
ATOM 2011 C C . GLN A 1 247 ? 34.607 39.047 51.666 1.00 33.34 247 GLN A C 1
ATOM 2012 O O . GLN A 1 247 ? 34.549 39.726 52.699 1.00 33.02 247 GLN A O 1
ATOM 2018 N N . THR A 1 248 ? 35.606 39.173 50.787 1.00 27.95 248 THR A N 1
ATOM 2019 C CA . THR A 1 248 ? 36.745 40.048 51.053 1.00 30.85 248 THR A CA 1
ATOM 2020 C C . THR A 1 248 ? 37.061 40.962 49.878 1.00 31.50 248 THR A C 1
ATOM 2021 O O . THR A 1 248 ? 38.209 41.383 49.715 1.00 30.87 248 THR A O 1
ATOM 2025 N N . LYS A 1 249 ? 36.068 41.265 49.042 1.00 31.40 249 LYS A N 1
ATOM 2026 C CA . LYS A 1 249 ? 36.258 42.159 47.899 1.00 29.08 249 LYS A CA 1
ATOM 2027 C C . LYS A 1 249 ? 37.351 41.640 46.963 1.00 31.58 249 LYS A C 1
ATOM 2028 O O . LYS A 1 249 ? 38.164 42.406 46.445 1.00 35.11 249 LYS A O 1
ATOM 2034 N N . GLY A 1 250 ? 37.376 40.328 46.748 1.00 28.83 250 GLY A N 1
ATOM 2035 C CA . GLY A 1 250 ? 38.312 39.735 45.808 1.00 36.75 250 GLY A CA 1
ATOM 2036 C C . GLY A 1 250 ? 39.754 39.667 46.267 1.00 35.73 250 GLY A C 1
ATOM 2037 O O . GLY A 1 250 ? 40.659 39.632 45.426 1.00 34.65 250 GLY A O 1
ATOM 2038 N N . SER A 1 251 ? 39.994 39.597 47.580 1.00 28.06 251 SER A N 1
ATOM 2039 C CA . SER A 1 251 ? 41.356 39.733 48.101 1.00 35.81 251 SER A CA 1
ATOM 2040 C C . SER A 1 251 ? 42.279 38.604 47.651 1.00 30.42 251 SER A C 1
ATOM 2041 O O . SER A 1 251 ? 43.495 38.808 47.551 1.00 33.70 251 SER A O 1
ATOM 2044 N N . ASN A 1 252 ? 41.734 37.419 47.378 1.00 31.73 252 ASN A N 1
ATOM 2045 C CA . ASN A 1 252 ? 42.524 36.240 47.035 1.00 31.69 252 ASN A CA 1
ATOM 2046 C C . ASN A 1 252 ? 42.495 35.939 45.542 1.00 32.01 252 ASN A C 1
ATOM 2047 O O . ASN A 1 252 ? 42.639 34.780 45.141 1.00 32.52 252 ASN A O 1
ATOM 2052 N N . GLN A 1 253 ? 42.332 36.973 44.712 1.00 33.34 253 GLN A N 1
ATOM 2053 C CA . GLN A 1 253 ? 42.207 36.768 43.274 1.00 39.56 253 GLN A CA 1
ATOM 2054 C C . GLN A 1 253 ? 43.420 36.049 42.698 1.00 37.74 253 GLN A C 1
ATOM 2055 O O . GLN A 1 253 ? 43.272 35.117 41.900 1.00 35.69 253 GLN A O 1
ATOM 2061 N N . LYS A 1 254 ? 44.627 36.448 43.110 1.00 41.26 254 LYS A N 1
ATOM 2062 C CA . LYS A 1 254 ? 45.834 35.826 42.575 1.00 40.09 254 LYS A CA 1
ATOM 2063 C C . LYS A 1 254 ? 45.929 34.359 42.969 1.00 41.38 254 LYS A C 1
ATOM 2064 O O . LYS A 1 254 ? 46.351 33.519 42.164 1.00 42.64 254 LYS A O 1
ATOM 2070 N N . GLU A 1 255 ? 45.577 34.038 44.215 1.00 33.38 255 GLU A N 1
ATOM 2071 C CA . GLU A 1 255 ? 45.576 32.647 44.656 1.00 34.37 255 GLU A CA 1
ATOM 2072 C C . GLU A 1 255 ? 44.608 31.800 43.834 1.00 36.66 255 GLU A C 1
ATOM 2073 O O . GLU A 1 255 ? 44.904 30.645 43.502 1.00 30.74 255 GLU A O 1
ATOM 2079 N N . ILE A 1 256 ? 43.437 32.349 43.513 1.00 30.16 256 ILE A N 1
ATOM 2080 C CA . ILE A 1 256 ? 42.484 31.622 42.680 1.00 30.84 256 ILE A CA 1
ATOM 2081 C C . ILE A 1 256 ? 43.053 31.424 41.279 1.00 34.32 256 ILE A C 1
ATOM 2082 O O . ILE A 1 256 ? 42.980 30.328 40.710 1.00 29.84 256 ILE A O 1
ATOM 2087 N N . GLU A 1 257 ? 43.629 32.486 40.704 1.00 36.67 257 GLU A N 1
ATOM 2088 C CA . GLU A 1 257 ? 44.238 32.374 39.381 1.00 40.06 257 GLU A CA 1
ATOM 2089 C C . GLU A 1 257 ? 45.327 31.310 39.359 1.00 35.48 257 GLU A C 1
ATOM 2090 O O . GLU A 1 257 ? 45.400 30.508 38.421 1.00 38.02 257 GLU A O 1
ATOM 2096 N N . ARG A 1 258 ? 46.176 31.281 40.389 1.00 38.09 258 ARG A N 1
ATOM 2097 C CA . ARG A 1 258 ? 47.218 30.260 40.448 1.00 42.76 258 ARG A CA 1
ATOM 2098 C C . ARG A 1 258 ? 46.620 28.866 40.607 1.00 38.43 258 ARG A C 1
ATOM 2099 O O . ARG A 1 258 ? 47.126 27.895 40.029 1.00 35.21 258 ARG A O 1
ATOM 2107 N N . PHE A 1 259 ? 45.536 28.750 41.376 1.00 29.61 259 PHE A N 1
ATOM 2108 C CA . PHE A 1 259 ? 44.894 27.453 41.574 1.00 30.19 259 PHE A CA 1
ATOM 2109 C C . PHE A 1 259 ? 44.354 26.900 40.261 1.00 30.93 259 PHE A C 1
ATOM 2110 O O . PHE A 1 259 ? 44.529 25.716 39.951 1.00 28.76 259 PHE A O 1
ATOM 2118 N N . ILE A 1 260 ? 43.670 27.742 39.485 1.00 29.08 260 ILE A N 1
ATOM 2119 C CA . ILE A 1 260 ? 43.115 27.289 38.209 1.00 30.97 260 ILE A CA 1
ATOM 2120 C C . ILE A 1 260 ? 44.228 26.871 37.257 1.00 32.10 260 ILE A C 1
ATOM 2121 O O . ILE A 1 260 ? 44.126 25.846 36.574 1.00 31.96 260 ILE A O 1
ATOM 2126 N N . GLN A 1 261 ? 45.305 27.654 37.191 1.00 33.57 261 GLN A N 1
ATOM 2127 C CA . GLN A 1 261 ? 46.422 27.297 36.321 1.00 35.90 261 GLN A CA 1
ATOM 2128 C C . GLN A 1 261 ? 47.045 25.970 36.732 1.00 41.20 261 GLN A C 1
ATOM 2129 O O . GLN A 1 261 ? 47.447 25.173 35.876 1.00 37.46 261 GLN A O 1
ATOM 2135 N N . SER A 1 262 ? 47.133 25.713 38.038 1.00 33.42 262 SER A N 1
ATOM 2136 C CA . SER A 1 262 ? 47.716 24.466 38.512 1.00 34.98 262 SER A CA 1
ATOM 2137 C C . SER A 1 262 ? 46.867 23.257 38.148 1.00 33.07 262 SER A C 1
ATOM 2138 O O . SER A 1 262 ? 47.368 22.131 38.203 1.00 36.87 262 SER A O 1
ATOM 2141 N N . LEU A 1 263 ? 45.596 23.456 37.785 1.00 29.76 263 LEU A N 1
ATOM 2142 C CA . LEU A 1 263 ? 44.780 22.342 37.319 1.00 31.42 263 LEU A CA 1
ATOM 2143 C C . LEU A 1 263 ? 45.179 21.864 35.928 1.00 31.07 263 LEU A C 1
ATOM 2144 O O . LEU A 1 263 ? 44.630 20.862 35.456 1.00 31.00 263 LEU A O 1
ATOM 2149 N N . GLN A 1 264 ? 46.107 22.554 35.257 1.00 36.82 264 GLN A N 1
ATOM 2150 C CA . GLN A 1 264 ? 46.586 22.081 33.962 1.00 40.43 264 GLN A CA 1
ATOM 2151 C C . GLN A 1 264 ? 47.184 20.685 34.040 1.00 41.27 264 GLN A C 1
ATOM 2152 O O . GLN A 1 264 ? 47.206 19.979 33.026 1.00 40.80 264 GLN A O 1
ATOM 2158 N N . VAL A 1 265 ? 47.646 20.261 35.222 1.00 41.17 265 VAL A N 1
ATOM 2159 C CA . VAL A 1 265 ? 48.224 18.927 35.350 1.00 43.77 265 VAL A CA 1
ATOM 2160 C C . VAL A 1 265 ? 47.211 17.874 34.925 1.00 43.93 265 VAL A C 1
ATOM 2161 O O . VAL A 1 265 ? 47.583 16.810 34.417 1.00 54.71 265 VAL A O 1
ATOM 2165 N N . LEU A 1 266 ? 45.919 18.157 35.098 1.00 35.95 266 LEU A N 1
ATOM 2166 C CA . LEU A 1 266 ? 44.881 17.198 34.745 1.00 43.85 266 LEU A CA 1
ATOM 2167 C C . LEU A 1 266 ? 44.672 17.067 33.240 1.00 43.03 266 LEU A C 1
ATOM 2168 O O . LEU A 1 266 ? 43.929 16.172 32.822 1.00 50.36 266 LEU A O 1
ATOM 2173 N N . GLU A 1 267 ? 45.307 17.917 32.427 1.00 43.07 267 GLU A N 1
ATOM 2174 C CA . GLU A 1 267 ? 45.168 17.896 30.965 1.00 44.73 267 GLU A CA 1
ATOM 2175 C C . GLU A 1 267 ? 43.703 17.794 30.535 1.00 45.86 267 GLU A C 1
ATOM 2176 O O . GLU A 1 267 ? 43.341 17.011 29.653 1.00 43.73 267 GLU A O 1
ATOM 2182 N N . ASN A 1 268 ? 42.852 18.602 31.171 1.00 39.58 268 ASN A N 1
ATOM 2183 C CA . ASN A 1 268 ? 41.402 18.556 30.977 1.00 42.43 268 ASN A CA 1
ATOM 2184 C C . ASN A 1 268 ? 40.933 19.952 30.589 1.00 37.31 268 ASN A C 1
ATOM 2185 O O . ASN A 1 268 ? 40.526 20.743 31.452 1.00 35.43 268 ASN A O 1
ATOM 2190 N N . PRO A 1 269 ? 40.961 20.289 29.297 1.00 39.47 269 PRO A N 1
ATOM 2191 C CA . PRO A 1 269 ? 40.652 21.674 28.903 1.00 46.17 269 PRO A CA 1
ATOM 2192 C C . PRO A 1 269 ? 39.225 22.086 29.209 1.00 43.97 269 PRO A C 1
ATOM 2193 O O . PRO A 1 269 ? 38.989 23.257 29.533 1.00 36.77 269 PRO A O 1
ATOM 2197 N N . GLN A 1 270 ? 38.270 21.151 29.157 1.00 38.44 270 GLN A N 1
ATOM 2198 C CA . GLN A 1 270 ? 36.896 21.492 29.502 1.00 34.24 270 GLN A CA 1
ATOM 2199 C C . GLN A 1 270 ? 36.770 21.823 30.982 1.00 37.65 270 GLN A C 1
ATOM 2200 O O . GLN A 1 270 ? 36.040 22.748 31.355 1.00 41.47 270 GLN A O 1
ATOM 2206 N N . LEU A 1 271 ? 37.472 21.078 31.840 1.00 34.84 271 LEU A N 1
ATOM 2207 C CA . LEU A 1 271 ? 37.412 21.354 33.272 1.00 36.93 271 LEU A CA 1
ATOM 2208 C C . LEU A 1 271 ? 38.044 22.700 33.597 1.00 36.84 271 LEU A C 1
ATOM 2209 O O . LEU A 1 271 ? 37.500 23.467 34.401 1.00 35.77 271 LEU A O 1
ATOM 2214 N N . THR A 1 272 ? 39.192 23.000 32.985 1.00 32.69 272 THR A N 1
ATOM 2215 C CA . THR A 1 272 ? 39.825 24.299 33.188 1.00 33.66 272 THR A CA 1
ATOM 2216 C C . THR A 1 272 ? 38.892 25.429 32.765 1.00 36.85 272 THR A C 1
ATOM 2217 O O . THR A 1 272 ? 38.709 26.406 33.503 1.00 35.81 272 THR A O 1
ATOM 2221 N N . SER A 1 273 ? 38.267 25.297 31.590 1.00 36.66 273 SER A N 1
ATOM 2222 C CA . SER A 1 273 ? 37.326 26.317 31.130 1.00 32.74 273 SER A CA 1
ATOM 2223 C C . SER A 1 273 ? 36.160 26.479 32.098 1.00 35.09 273 SER A C 1
ATOM 2224 O O . SER A 1 273 ? 35.688 27.598 32.332 1.00 37.20 273 SER A O 1
ATOM 2227 N N . LEU A 1 274 ? 35.665 25.371 32.648 1.00 32.90 274 LEU A N 1
ATOM 2228 C CA . LEU A 1 274 ? 34.533 25.427 33.569 1.00 36.58 274 LEU A CA 1
ATOM 2229 C C . LEU A 1 274 ? 34.850 26.303 34.778 1.00 35.91 274 LEU A C 1
ATOM 2230 O O . LEU A 1 274 ? 34.042 27.146 35.186 1.00 36.44 274 LEU A O 1
ATOM 2235 N N . PHE A 1 275 ? 36.024 26.113 35.373 1.00 31.37 275 PHE A N 1
ATOM 2236 C CA . PHE A 1 275 ? 36.386 26.912 36.540 1.00 30.06 275 PHE A CA 1
ATOM 2237 C C . PHE A 1 275 ? 36.738 28.339 36.147 1.00 31.97 275 PHE A C 1
ATOM 2238 O O . PHE A 1 275 ? 36.440 29.280 36.892 1.00 36.78 275 PHE A O 1
ATOM 2246 N N . GLU A 1 276 ? 37.369 28.523 34.983 1.00 34.16 276 GLU A N 1
ATOM 2247 C CA . GLU A 1 276 ? 37.647 29.874 34.510 1.00 31.86 276 GLU A CA 1
ATOM 2248 C C . GLU A 1 276 ? 36.347 30.644 34.295 1.00 36.03 276 GLU A C 1
ATOM 2249 O O . GLU A 1 276 ? 36.249 31.827 34.641 1.00 36.25 276 GLU A O 1
ATOM 2255 N N . LEU A 1 277 ? 35.331 29.981 33.740 1.00 36.55 277 LEU A N 1
ATOM 2256 C CA . LEU A 1 277 ? 34.039 30.625 33.514 1.00 34.62 277 LEU A CA 1
ATOM 2257 C C . LEU A 1 277 ? 33.380 31.044 34.826 1.00 32.30 277 LEU A C 1
ATOM 2258 O O . LEU A 1 277 ? 32.916 32.181 34.960 1.00 36.31 277 LEU A O 1
ATOM 2263 N N . ARG A 1 278 ? 33.316 30.132 35.803 1.00 30.93 278 ARG A N 1
ATOM 2264 C CA . ARG A 1 278 ? 32.698 30.466 37.085 1.00 32.80 278 ARG A CA 1
ATOM 2265 C C . ARG A 1 278 ? 33.445 31.587 37.789 1.00 36.87 278 ARG A C 1
ATOM 2266 O O . ARG A 1 278 ? 32.827 32.473 38.394 1.00 34.60 278 ARG A O 1
ATOM 2274 N N . PHE A 1 279 ? 34.778 31.560 37.730 1.00 33.46 279 PHE A N 1
ATOM 2275 C CA . PHE A 1 279 ? 35.573 32.630 38.321 1.00 31.86 279 PHE A CA 1
ATOM 2276 C C . PHE A 1 279 ? 35.224 33.975 37.695 1.00 36.05 279 PHE A C 1
ATOM 2277 O O . PHE A 1 279 ? 35.024 34.969 38.402 1.00 35.79 279 PHE A O 1
ATOM 2285 N N . GLN A 1 280 ? 35.147 34.025 36.363 1.00 35.55 280 GLN A N 1
ATOM 2286 C CA . GLN A 1 280 ? 34.791 35.275 35.701 1.00 35.81 280 GLN A CA 1
ATOM 2287 C C . GLN A 1 280 ? 33.390 35.718 36.104 1.00 36.24 280 GLN A C 1
ATOM 2288 O O . GLN A 1 280 ? 33.132 36.915 36.265 1.00 38.86 280 GLN A O 1
ATOM 2294 N N . GLN A 1 281 ? 32.470 34.762 36.261 1.00 37.41 281 GLN A N 1
ATOM 2295 C CA . GLN A 1 281 ? 31.107 35.096 36.669 1.00 41.15 281 GLN A CA 1
ATOM 2296 C C . GLN A 1 281 ? 31.079 35.698 38.069 1.00 42.45 281 GLN A C 1
ATOM 2297 O O . GLN A 1 281 ? 30.406 36.705 38.312 1.00 40.92 281 GLN A O 1
ATOM 2303 N N . TYR A 1 282 ? 31.813 35.093 39.004 1.00 38.15 282 TYR A N 1
ATOM 2304 C CA . TYR A 1 282 ? 31.839 35.608 40.368 1.00 33.43 282 TYR A CA 1
ATOM 2305 C C . TYR A 1 282 ? 32.528 36.962 40.456 1.00 37.89 282 TYR A C 1
ATOM 2306 O O . TYR A 1 282 ? 32.207 37.758 41.347 1.00 43.72 282 TYR A O 1
ATOM 2315 N N . LYS A 1 283 ? 33.476 37.245 39.556 1.00 37.22 283 LYS A N 1
ATOM 2316 C CA . LYS A 1 283 ? 34.080 38.574 39.539 1.00 36.68 283 LYS A CA 1
ATOM 2317 C C . LYS A 1 283 ? 33.026 39.656 39.354 1.00 47.63 283 LYS A C 1
ATOM 2318 O O . LYS A 1 283 ? 33.197 40.779 39.841 1.00 43.54 283 LYS A O 1
ATOM 2324 N N . GLU A 1 284 ? 31.935 39.348 38.650 1.00 44.52 284 GLU A N 1
ATOM 2325 C CA . GLU A 1 284 ? 30.893 40.342 38.441 1.00 48.87 284 GLU A CA 1
ATOM 2326 C C . GLU A 1 284 ? 30.048 40.578 39.689 1.00 46.31 284 GLU A C 1
ATOM 2327 O O . GLU A 1 284 ? 29.278 41.543 39.720 1.00 46.27 284 GLU A O 1
ATOM 2333 N N . LEU A 1 285 ? 30.192 39.742 40.723 1.00 46.95 285 LEU A N 1
ATOM 2334 C CA . LEU A 1 285 ? 29.451 39.929 41.967 1.00 51.96 285 LEU A CA 1
ATOM 2335 C C . LEU A 1 285 ? 30.076 40.965 42.896 1.00 45.56 285 LEU A C 1
ATOM 2336 O O . LEU A 1 285 ? 29.384 41.485 43.777 1.00 49.39 285 LEU A O 1
ATOM 2341 N N . ILE A 1 286 ? 31.370 41.223 42.779 1.00 45.78 286 ILE A N 1
ATOM 2342 C CA . ILE A 1 286 ? 32.026 42.237 43.586 1.00 57.95 286 ILE A CA 1
ATOM 2343 C C . ILE A 1 286 ? 32.188 43.499 42.750 1.00 59.48 286 ILE A C 1
ATOM 2344 O O . ILE A 1 286 ? 32.203 43.463 41.516 1.00 58.06 286 ILE A O 1
ATOM 2349 N N . ASP A 1 287 ? 32.302 44.635 43.432 1.00 67.17 287 ASP A N 1
ATOM 2350 C CA . ASP A 1 287 ? 32.465 45.931 42.771 1.00 77.38 287 ASP A CA 1
ATOM 2351 C C . ASP A 1 287 ? 33.664 45.952 41.822 1.00 77.74 287 ASP A C 1
ATOM 2352 O O . ASP A 1 287 ? 33.685 46.702 40.845 1.00 85.66 287 ASP A O 1
ATOM 2358 N N . GLU B 1 3 ? 9.286 -7.093 56.650 1.00 79.68 3 GLU B N 1
ATOM 2359 C CA . GLU B 1 3 ? 8.033 -7.613 57.184 1.00 91.10 3 GLU B CA 1
ATOM 2360 C C . GLU B 1 3 ? 7.322 -8.477 56.141 1.00 82.70 3 GLU B C 1
ATOM 2361 O O . GLU B 1 3 ? 7.248 -8.109 54.967 1.00 83.57 3 GLU B O 1
ATOM 2367 N N . LYS B 1 4 ? 6.811 -9.631 56.575 1.00 79.54 4 LYS B N 1
ATOM 2368 C CA . LYS B 1 4 ? 6.096 -10.534 55.680 1.00 73.24 4 LYS B CA 1
ATOM 2369 C C . LYS B 1 4 ? 4.836 -9.872 55.139 1.00 68.08 4 LYS B C 1
ATOM 2370 O O . LYS B 1 4 ? 3.875 -9.644 55.880 1.00 75.99 4 LYS B O 1
ATOM 2376 N N . MET B 1 5 ? 4.834 -9.559 53.848 1.00 65.34 5 MET B N 1
ATOM 2377 C CA . MET B 1 5 ? 3.685 -8.921 53.227 1.00 56.72 5 MET B CA 1
ATOM 2378 C C . MET B 1 5 ? 3.706 -9.234 51.741 1.00 50.47 5 MET B C 1
ATOM 2379 O O . MET B 1 5 ? 4.735 -9.630 51.186 1.00 52.17 5 MET B O 1
ATOM 2384 N N . GLU B 1 6 ? 2.555 -9.056 51.104 1.00 43.46 6 GLU B N 1
ATOM 2385 C CA . GLU B 1 6 ? 2.472 -9.235 49.667 1.00 43.39 6 GLU B CA 1
ATOM 2386 C C . GLU B 1 6 ? 3.064 -8.030 48.942 1.00 36.58 6 GLU B C 1
ATOM 2387 O O . GLU B 1 6 ? 3.154 -6.922 49.482 1.00 33.77 6 GLU B O 1
ATOM 2393 N N . LEU B 1 7 ? 3.466 -8.261 47.691 1.00 35.44 7 LEU B N 1
ATOM 2394 C CA . LEU B 1 7 ? 4.092 -7.196 46.912 1.00 36.53 7 LEU B CA 1
ATOM 2395 C C . LEU B 1 7 ? 3.132 -6.033 46.685 1.00 32.23 7 LEU B C 1
ATOM 2396 O O . LEU B 1 7 ? 3.562 -4.877 46.630 1.00 27.91 7 LEU B O 1
ATOM 2401 N N . GLY B 1 8 ? 1.833 -6.318 46.544 1.00 30.81 8 GLY B N 1
ATOM 2402 C CA . GLY B 1 8 ? 0.868 -5.243 46.352 1.00 32.90 8 GLY B CA 1
ATOM 2403 C C . GLY B 1 8 ? 0.757 -4.314 47.548 1.00 28.60 8 GLY B C 1
ATOM 2404 O O . GLY B 1 8 ? 0.635 -3.096 47.389 1.00 28.86 8 GLY B O 1
ATOM 2405 N N . GLU B 1 9 ? 0.786 -4.871 48.762 1.00 30.91 9 GLU B N 1
ATOM 2406 C CA . GLU B 1 9 ? 0.726 -4.024 49.951 1.00 30.88 9 GLU B CA 1
ATOM 2407 C C . GLU B 1 9 ? 1.965 -3.155 50.068 1.00 32.64 9 GLU B C 1
ATOM 2408 O O . GLU B 1 9 ? 1.883 -1.992 50.480 1.00 28.46 9 GLU B O 1
ATOM 2414 N N . PHE B 1 10 ? 3.129 -3.726 49.759 1.00 28.30 10 PHE B N 1
ATOM 2415 C CA . PHE B 1 10 ? 4.364 -2.954 49.759 1.00 28.58 10 PHE B CA 1
ATOM 2416 C C . PHE B 1 10 ? 4.279 -1.819 48.752 1.00 27.88 10 PHE B C 1
ATOM 2417 O O . PHE B 1 10 ? 4.634 -0.674 49.053 1.00 27.85 10 PHE B O 1
ATOM 2425 N N . TYR B 1 11 ? 3.796 -2.123 47.546 1.00 25.33 11 TYR B N 1
ATOM 2426 C CA . TYR B 1 11 ? 3.635 -1.090 46.531 1.00 26.14 11 TYR B CA 1
ATOM 2427 C C . TYR B 1 11 ? 2.703 0.005 47.022 1.00 24.75 11 TYR B C 1
ATOM 2428 O O . TYR B 1 11 ? 2.948 1.193 46.781 1.00 26.02 11 TYR B O 1
ATOM 2437 N N . LYS B 1 12 ? 1.608 -0.379 47.687 1.00 25.23 12 LYS B N 1
ATOM 2438 C CA . LYS B 1 12 ? 0.658 0.617 48.167 1.00 28.35 12 LYS B CA 1
ATOM 2439 C C . LYS B 1 12 ? 1.315 1.581 49.151 1.00 28.52 12 LYS B C 1
ATOM 2440 O O . LYS B 1 12 ? 1.071 2.792 49.093 1.00 27.18 12 LYS B O 1
ATOM 2446 N N . GLU B 1 13 ? 2.139 1.063 50.072 1.00 26.63 13 GLU B N 1
ATOM 2447 C CA . GLU B 1 13 ? 2.866 1.943 50.989 1.00 28.97 13 GLU B CA 1
ATOM 2448 C C . GLU B 1 13 ? 3.666 2.974 50.213 1.00 29.08 13 GLU B C 1
ATOM 2449 O O . GLU B 1 13 ? 3.674 4.164 50.551 1.00 26.77 13 GLU B O 1
ATOM 2455 N N . LEU B 1 14 ? 4.349 2.526 49.164 1.00 26.31 14 LEU B N 1
ATOM 2456 C CA . LEU B 1 14 ? 5.146 3.423 48.341 1.00 22.71 14 LEU B CA 1
ATOM 2457 C C . LEU B 1 14 ? 4.265 4.418 47.594 1.00 25.70 14 LEU B C 1
ATOM 2458 O O . LEU B 1 14 ? 4.554 5.618 47.582 1.00 25.44 14 LEU B O 1
ATOM 2463 N N . ARG B 1 15 ? 3.177 3.947 46.968 1.00 22.59 15 ARG B N 1
ATOM 2464 C CA . ARG B 1 15 ? 2.314 4.869 46.227 1.00 24.33 15 ARG B CA 1
ATOM 2465 C C . ARG B 1 15 ? 1.783 5.984 47.126 1.00 25.69 15 ARG B C 1
ATOM 2466 O O . ARG B 1 15 ? 1.744 7.154 46.718 1.00 25.97 15 ARG B O 1
ATOM 2474 N N . LEU B 1 16 ? 1.373 5.647 48.356 1.00 25.48 16 LEU B N 1
ATOM 2475 C CA . LEU B 1 16 ? 0.878 6.675 49.270 1.00 24.63 16 LEU B CA 1
ATOM 2476 C C . LEU B 1 16 ? 1.988 7.648 49.672 1.00 27.87 16 LEU B C 1
ATOM 2477 O O . LEU B 1 16 ? 1.733 8.846 49.851 1.00 29.02 16 LEU B O 1
ATOM 2482 N N . ALA B 1 17 ? 3.223 7.154 49.822 1.00 26.35 17 ALA B N 1
ATOM 2483 C CA . ALA B 1 17 ? 4.352 8.048 50.081 1.00 28.24 17 ALA B CA 1
ATOM 2484 C C . ALA B 1 17 ? 4.620 8.979 48.903 1.00 28.42 17 ALA B C 1
ATOM 2485 O O . ALA B 1 17 ? 5.050 10.121 49.103 1.00 27.93 17 ALA B O 1
ATOM 2487 N N . ARG B 1 18 ? 4.409 8.509 47.671 1.00 28.10 18 ARG B N 1
ATOM 2488 C CA . ARG B 1 18 ? 4.529 9.374 46.501 1.00 26.79 18 ARG B CA 1
ATOM 2489 C C . ARG B 1 18 ? 3.318 10.280 46.319 1.00 31.20 18 ARG B C 1
ATOM 2490 O O . ARG B 1 18 ? 3.354 11.172 45.462 1.00 28.81 18 ARG B O 1
ATOM 2498 N N . LYS B 1 19 ? 2.260 10.061 47.105 1.00 27.39 19 LYS B N 1
ATOM 2499 C CA . LYS B 1 19 ? 1.060 10.900 47.127 1.00 31.88 19 LYS B CA 1
ATOM 2500 C C . LYS B 1 19 ? 0.313 10.889 45.792 1.00 34.25 19 LYS B C 1
ATOM 2501 O O . LYS B 1 19 ? -0.275 11.893 45.382 1.00 34.16 19 LYS B O 1
ATOM 2507 N N . LEU B 1 20 ? 0.275 9.730 45.137 1.00 31.59 20 LEU B N 1
ATOM 2508 C CA . LEU B 1 20 ? -0.442 9.574 43.879 1.00 28.27 20 LEU B CA 1
ATOM 2509 C C . LEU B 1 20 ? -1.653 8.665 44.057 1.00 27.69 20 LEU B C 1
ATOM 2510 O O . LEU B 1 20 ? -1.641 7.734 44.866 1.00 26.56 20 LEU B O 1
ATOM 2515 N N . LYS B 1 21 ? -2.704 8.949 43.293 1.00 33.10 21 LYS B N 1
ATOM 2516 C CA . LYS B 1 21 ? -3.853 8.064 43.246 1.00 34.84 21 LYS B CA 1
ATOM 2517 C C . LYS B 1 21 ? -3.609 6.949 42.232 1.00 35.71 21 LYS B C 1
ATOM 2518 O O . LYS B 1 21 ? -2.752 7.054 41.350 1.00 34.78 21 LYS B O 1
ATOM 2524 N N . GLN B 1 22 ? -4.372 5.864 42.379 1.00 34.04 22 GLN B N 1
ATOM 2525 C CA . GLN B 1 22 ? -4.293 4.765 41.422 1.00 38.86 22 GLN B CA 1
ATOM 2526 C C . GLN B 1 22 ? -4.530 5.253 39.996 1.00 39.67 22 GLN B C 1
ATOM 2527 O O . GLN B 1 22 ? -3.859 4.804 39.059 1.00 39.65 22 GLN B O 1
ATOM 2533 N N . THR B 1 23 ? -5.460 6.195 39.814 1.00 35.81 23 THR B N 1
ATOM 2534 C CA . THR B 1 23 ? -5.718 6.736 38.482 1.00 41.38 23 THR B CA 1
ATOM 2535 C C . THR B 1 23 ? -4.566 7.596 37.974 1.00 44.52 23 THR B C 1
ATOM 2536 O O . THR B 1 23 ? -4.418 7.753 36.756 1.00 40.96 23 THR B O 1
ATOM 2540 N N . ASP B 1 24 ? -3.762 8.168 38.875 1.00 43.17 24 ASP B N 1
ATOM 2541 C CA . ASP B 1 24 ? -2.573 8.901 38.451 1.00 37.75 24 ASP B CA 1
ATOM 2542 C C . ASP B 1 24 ? -1.542 7.959 37.851 1.00 39.51 24 ASP B C 1
ATOM 2543 O O . ASP B 1 24 ? -0.863 8.307 36.877 1.00 41.76 24 ASP B O 1
ATOM 2548 N N . VAL B 1 25 ? -1.410 6.764 38.426 1.00 31.90 25 VAL B N 1
ATOM 2549 C CA . VAL B 1 25 ? -0.436 5.796 37.936 1.00 37.01 25 VAL B CA 1
ATOM 2550 C C . VAL B 1 25 ? -0.916 5.156 36.637 1.00 42.31 25 VAL B C 1
ATOM 2551 O O . VAL B 1 25 ? -0.118 4.907 35.725 1.00 38.85 25 VAL B O 1
ATOM 2555 N N . ALA B 1 26 ? -2.221 4.886 36.533 1.00 37.07 26 ALA B N 1
ATOM 2556 C CA . ALA B 1 26 ? -2.771 4.166 35.389 1.00 41.76 26 ALA B CA 1
ATOM 2557 C C . ALA B 1 26 ? -2.415 4.842 34.070 1.00 49.78 26 ALA B C 1
ATOM 2558 O O . ALA B 1 26 ? -2.332 6.071 33.980 1.00 45.74 26 ALA B O 1
ATOM 2560 N N . CYS B 1 27 ? -2.185 4.025 33.046 1.00 49.44 27 CYS B N 1
ATOM 2561 C CA . CYS B 1 27 ? -1.857 4.525 31.717 1.00 51.88 27 CYS B CA 1
ATOM 2562 C C . CYS B 1 27 ? -2.174 3.428 30.702 1.00 61.30 27 CYS B C 1
ATOM 2563 O O . CYS B 1 27 ? -2.921 2.493 30.996 1.00 53.63 27 CYS B O 1
ATOM 2566 N N . GLU B 1 28 ? -1.602 3.552 29.506 1.00 65.38 28 GLU B N 1
ATOM 2567 C CA . GLU B 1 28 ? -1.686 2.478 28.528 1.00 69.66 28 GLU B CA 1
ATOM 2568 C C . GLU B 1 28 ? -0.853 1.304 29.022 1.00 61.08 28 GLU B C 1
ATOM 2569 O O . GLU B 1 28 ? 0.338 1.455 29.315 1.00 67.47 28 GLU B O 1
ATOM 2575 N N . GLY B 1 29 ? -1.476 0.136 29.116 1.00 58.55 29 GLY B N 1
ATOM 2576 C CA . GLY B 1 29 ? -0.824 -1.047 29.619 1.00 58.55 29 GLY B CA 1
ATOM 2577 C C . GLY B 1 29 ? -1.139 -1.369 31.063 1.00 53.11 29 GLY B C 1
ATOM 2578 O O . GLY B 1 29 ? -0.982 -2.525 31.469 1.00 59.73 29 GLY B O 1
ATOM 2579 N N . LEU B 1 30 ? -1.518 -0.370 31.862 1.00 47.65 30 LEU B N 1
ATOM 2580 C CA . LEU B 1 30 ? -1.844 -0.573 33.273 1.00 49.39 30 LEU B CA 1
ATOM 2581 C C . LEU B 1 30 ? -3.122 0.183 33.625 1.00 46.43 30 LEU B C 1
ATOM 2582 O O . LEU B 1 30 ? -3.124 1.417 33.617 1.00 43.26 30 LEU B O 1
ATOM 2587 N N . THR B 1 31 ? -4.201 -0.534 33.928 1.00 50.10 31 THR B N 1
ATOM 2588 C CA . THR B 1 31 ? -5.424 0.137 34.350 1.00 46.90 31 THR B CA 1
ATOM 2589 C C . THR B 1 31 ? -5.433 0.324 35.868 1.00 43.74 31 THR B C 1
ATOM 2590 O O . THR B 1 31 ? -4.762 -0.394 36.613 1.00 40.29 31 THR B O 1
ATOM 2594 N N . ALA B 1 32 ? -6.232 1.293 36.324 1.00 46.82 32 ALA B N 1
ATOM 2595 C CA . ALA B 1 32 ? -6.365 1.524 37.761 1.00 46.05 32 ALA B CA 1
ATOM 2596 C C . ALA B 1 32 ? -6.943 0.301 38.469 1.00 47.65 32 ALA B C 1
ATOM 2597 O O . ALA B 1 32 ? -6.514 -0.049 39.575 1.00 42.14 32 ALA B O 1
ATOM 2599 N N . SER B 1 33 ? -7.924 -0.358 37.847 1.00 41.48 33 SER B N 1
ATOM 2600 C CA . SER B 1 33 ? -8.507 -1.559 38.435 1.00 44.50 33 SER B CA 1
ATOM 2601 C C . SER B 1 33 ? -7.470 -2.668 38.571 1.00 45.77 33 SER B C 1
ATOM 2602 O O . SER B 1 33 ? -7.427 -3.366 39.592 1.00 45.53 33 SER B O 1
ATOM 2605 N N . GLN B 1 34 ? -6.630 -2.847 37.548 1.00 46.18 34 GLN B N 1
ATOM 2606 C CA . GLN B 1 34 ? -5.532 -3.806 37.644 1.00 46.40 34 GLN B CA 1
ATOM 2607 C C . GLN B 1 34 ? -4.598 -3.459 38.795 1.00 39.51 34 GLN B C 1
ATOM 2608 O O . GLN B 1 34 ? -4.179 -4.341 39.553 1.00 37.47 34 GLN B O 1
ATOM 2614 N N . LEU B 1 35 ? -4.274 -2.176 38.953 1.00 38.39 35 LEU B N 1
ATOM 2615 C CA . LEU B 1 35 ? -3.429 -1.758 40.067 1.00 38.78 35 LEU B CA 1
ATOM 2616 C C . LEU B 1 35 ? -4.113 -2.001 41.408 1.00 36.96 35 LEU B C 1
ATOM 2617 O O . LEU B 1 35 ? -3.462 -2.404 42.379 1.00 39.03 35 LEU B O 1
ATOM 2622 N N . SER B 1 36 ? -5.427 -1.770 41.478 1.00 41.73 36 SER B N 1
ATOM 2623 C CA . SER B 1 36 ? -6.153 -1.961 42.731 1.00 41.21 36 SER B CA 1
ATOM 2624 C C . SER B 1 36 ? -6.154 -3.424 43.167 1.00 41.19 36 SER B C 1
ATOM 2625 O O . SER B 1 36 ? -5.848 -3.737 44.323 1.00 38.90 36 SER B O 1
ATOM 2628 N N . LYS B 1 37 ? -6.531 -4.334 42.267 1.00 38.29 37 LYS B N 1
ATOM 2629 C CA . LYS B 1 37 ? -6.515 -5.750 42.619 1.00 41.86 37 LYS B CA 1
ATOM 2630 C C . LYS B 1 37 ? -5.102 -6.232 42.932 1.00 37.18 37 LYS B C 1
ATOM 2631 O O . LYS B 1 37 ? -4.923 -7.147 43.743 1.00 41.67 37 LYS B O 1
ATOM 2637 N N . PHE B 1 38 ? -4.093 -5.637 42.299 1.00 34.61 38 PHE B N 1
ATOM 2638 C CA . PHE B 1 38 ? -2.712 -5.906 42.687 1.00 34.39 38 PHE B CA 1
ATOM 2639 C C . PHE B 1 38 ? -2.466 -5.499 44.139 1.00 33.73 38 PHE B C 1
ATOM 2640 O O . PHE B 1 38 ? -1.992 -6.303 44.950 1.00 34.19 38 PHE B O 1
ATOM 2648 N N . GLU B 1 39 ? -2.809 -4.255 44.489 1.00 34.25 39 GLU B N 1
ATOM 2649 C CA . GLU B 1 39 ? -2.598 -3.776 45.852 1.00 34.20 39 GLU B CA 1
ATOM 2650 C C . GLU B 1 39 ? -3.415 -4.564 46.869 1.00 35.64 39 GLU B C 1
ATOM 2651 O O . GLU B 1 39 ? -2.984 -4.728 48.015 1.00 37.89 39 GLU B O 1
ATOM 2657 N N . LEU B 1 40 ? -4.591 -5.059 46.478 1.00 32.52 40 LEU B N 1
ATOM 2658 C CA . LEU B 1 40 ? -5.438 -5.829 47.383 1.00 37.74 40 LEU B CA 1
ATOM 2659 C C . LEU B 1 40 ? -4.990 -7.276 47.530 1.00 43.20 40 LEU B C 1
ATOM 2660 O O . LEU B 1 40 ? -5.593 -8.017 48.318 1.00 40.23 40 LEU B O 1
ATOM 2665 N N . GLY B 1 41 ? -3.982 -7.705 46.771 1.00 41.77 41 GLY B N 1
ATOM 2666 C CA . GLY B 1 41 ? -3.553 -9.089 46.803 1.00 45.41 41 GLY B CA 1
ATOM 2667 C C . GLY B 1 41 ? -4.453 -10.050 46.067 1.00 48.94 41 GLY B C 1
ATOM 2668 O O . GLY B 1 41 ? -4.337 -11.265 46.267 1.00 50.71 41 GLY B O 1
ATOM 2669 N N . GLN B 1 42 ? -5.354 -9.549 45.226 1.00 45.21 42 GLN B N 1
ATOM 2670 C CA . GLN B 1 42 ? -6.276 -10.409 44.501 1.00 47.15 42 GLN B CA 1
ATOM 2671 C C . GLN B 1 42 ? -5.734 -10.861 43.151 1.00 48.08 42 GLN B C 1
ATOM 2672 O O . GLN B 1 42 ? -6.248 -11.831 42.585 1.00 53.96 42 GLN B O 1
ATOM 2678 N N . SER B 1 43 ? -4.702 -10.201 42.636 1.00 44.16 43 SER B N 1
ATOM 2679 C CA . SER B 1 43 ? -4.070 -10.635 41.399 1.00 48.95 43 SER B CA 1
ATOM 2680 C C . SER B 1 43 ? -2.663 -10.065 41.359 1.00 49.71 43 SER B C 1
ATOM 2681 O O . SER B 1 43 ? -2.365 -9.055 42.002 1.00 44.98 43 SER B O 1
ATOM 2684 N N . MET B 1 44 ? -1.799 -10.726 40.598 1.00 47.60 44 MET B N 1
ATOM 2685 C CA . MET B 1 44 ? -0.426 -10.277 40.419 1.00 45.27 44 MET B CA 1
ATOM 2686 C C . MET B 1 44 ? -0.285 -9.636 39.046 1.00 48.62 44 MET B C 1
ATOM 2687 O O . MET B 1 44 ? -0.904 -10.083 38.076 1.00 47.27 44 MET B O 1
ATOM 2692 N N . LEU B 1 45 ? 0.513 -8.577 38.971 1.00 38.98 45 LEU B N 1
ATOM 2693 C CA . LEU B 1 45 ? 0.769 -7.937 37.693 1.00 39.75 45 LEU B CA 1
ATOM 2694 C C . LEU B 1 45 ? 1.786 -8.730 36.885 1.00 47.44 45 LEU B C 1
ATOM 2695 O O . LEU B 1 45 ? 2.707 -9.346 37.430 1.00 38.53 45 LEU B O 1
ATOM 2700 N N . SER B 1 46 ? 1.613 -8.701 35.567 1.00 46.88 46 SER B N 1
ATOM 2701 C CA . SER B 1 46 ? 2.617 -9.236 34.667 1.00 44.65 46 SER B CA 1
ATOM 2702 C C . SER B 1 46 ? 3.903 -8.416 34.778 1.00 39.75 46 SER B C 1
ATOM 2703 O O . SER B 1 46 ? 3.948 -7.368 35.423 1.00 39.52 46 SER B O 1
ATOM 2706 N N . ALA B 1 47 ? 4.969 -8.925 34.156 1.00 40.18 47 ALA B N 1
ATOM 2707 C CA . ALA B 1 47 ? 6.253 -8.230 34.205 1.00 40.02 47 ALA B CA 1
ATOM 2708 C C . ALA B 1 47 ? 6.139 -6.814 33.650 1.00 41.48 47 ALA B C 1
ATOM 2709 O O . ALA B 1 47 ? 6.623 -5.854 34.264 1.00 41.24 47 ALA B O 1
ATOM 2711 N N . ASP B 1 48 ? 5.489 -6.660 32.488 1.00 41.92 48 ASP B N 1
ATOM 2712 C CA . ASP B 1 48 ? 5.370 -5.338 31.877 1.00 43.38 48 ASP B CA 1
ATOM 2713 C C . ASP B 1 48 ? 4.531 -4.396 32.737 1.00 43.17 48 ASP B C 1
ATOM 2714 O O . ASP B 1 48 ? 4.870 -3.218 32.886 1.00 47.06 48 ASP B O 1
ATOM 2719 N N . LYS B 1 49 ? 3.438 -4.898 33.322 1.00 44.73 49 LYS B N 1
ATOM 2720 C CA . LYS B 1 49 ? 2.581 -4.038 34.136 1.00 42.42 49 LYS B CA 1
ATOM 2721 C C . LYS B 1 49 ? 3.246 -3.648 35.450 1.00 39.01 49 LYS B C 1
ATOM 2722 O O . LYS B 1 49 ? 3.041 -2.532 35.942 1.00 37.04 49 LYS B O 1
ATOM 2728 N N . LEU B 1 50 ? 4.028 -4.554 36.043 1.00 40.43 50 LEU B N 1
ATOM 2729 C CA . LEU B 1 50 ? 4.723 -4.223 37.285 1.00 38.48 50 LEU B CA 1
ATOM 2730 C C . LEU B 1 50 ? 5.697 -3.066 37.087 1.00 36.78 50 LEU B C 1
ATOM 2731 O O . LEU B 1 50 ? 5.745 -2.133 37.900 1.00 34.97 50 LEU B O 1
ATOM 2736 N N . ILE B 1 51 ? 6.481 -3.101 36.008 1.00 35.39 51 ILE B N 1
ATOM 2737 C CA . ILE B 1 51 ? 7.449 -2.027 35.804 1.00 34.42 51 ILE B CA 1
ATOM 2738 C C . ILE B 1 51 ? 6.729 -0.721 35.496 1.00 37.61 51 ILE B C 1
ATOM 2739 O O . ILE B 1 51 ? 7.164 0.347 35.942 1.00 32.68 51 ILE B O 1
ATOM 2744 N N . LEU B 1 52 ? 5.588 -0.785 34.801 1.00 33.61 52 LEU B N 1
ATOM 2745 C CA . LEU B 1 52 ? 4.774 0.412 34.591 1.00 38.70 52 LEU B CA 1
ATOM 2746 C C . LEU B 1 52 ? 4.287 1.006 35.908 1.00 32.84 52 LEU B C 1
ATOM 2747 O O . LEU B 1 52 ? 4.277 2.230 36.076 1.00 32.78 52 LEU B O 1
ATOM 2752 N N . ALA B 1 53 ? 3.844 0.158 36.839 1.00 33.61 53 ALA B N 1
ATOM 2753 C CA . ALA B 1 53 ? 3.359 0.658 38.121 1.00 32.92 53 ALA B CA 1
ATOM 2754 C C . ALA B 1 53 ? 4.471 1.348 38.898 1.00 32.32 53 ALA B C 1
ATOM 2755 O O . ALA B 1 53 ? 4.238 2.367 39.560 1.00 25.95 53 ALA B O 1
ATOM 2757 N N . ILE B 1 54 ? 5.684 0.801 38.833 1.00 31.28 54 ILE B N 1
ATOM 2758 C CA . ILE B 1 54 ? 6.803 1.367 39.584 1.00 31.73 54 ILE B CA 1
ATOM 2759 C C . ILE B 1 54 ? 7.296 2.660 38.943 1.00 31.36 54 ILE B C 1
ATOM 2760 O O . ILE B 1 54 ? 7.497 3.668 39.628 1.00 28.68 54 ILE B O 1
ATOM 2765 N N . GLN B 1 55 ? 7.516 2.660 37.626 1.00 30.87 55 GLN B N 1
ATOM 2766 C CA . GLN B 1 55 ? 7.918 3.916 36.996 1.00 31.55 55 GLN B CA 1
ATOM 2767 C C . GLN B 1 55 ? 6.810 4.963 37.066 1.00 31.93 55 GLN B C 1
ATOM 2768 O O . GLN B 1 55 ? 7.106 6.162 37.042 1.00 27.16 55 GLN B O 1
ATOM 2774 N N . GLY B 1 56 ? 5.551 4.537 37.200 1.00 29.14 56 GLY B N 1
ATOM 2775 C CA . GLY B 1 56 ? 4.439 5.472 37.272 1.00 29.21 56 GLY B CA 1
ATOM 2776 C C . GLY B 1 56 ? 4.400 6.305 38.539 1.00 27.61 56 GLY B C 1
ATOM 2777 O O . GLY B 1 56 ? 3.735 7.345 38.563 1.00 30.08 56 GLY B O 1
ATOM 2778 N N . ILE B 1 57 ? 5.056 5.851 39.606 1.00 25.50 57 ILE B N 1
ATOM 2779 C CA . ILE B 1 57 ? 5.172 6.632 40.836 1.00 23.34 57 ILE B CA 1
ATOM 2780 C C . ILE B 1 57 ? 6.549 7.288 40.965 1.00 25.88 57 ILE B C 1
ATOM 2781 O O . ILE B 1 57 ? 6.901 7.777 42.046 1.00 24.82 57 ILE B O 1
ATOM 2786 N N . ASN B 1 58 ? 7.347 7.283 39.892 1.00 24.99 58 ASN B N 1
ATOM 2787 C CA . ASN B 1 58 ? 8.637 7.980 39.841 1.00 25.74 58 ASN B CA 1
ATOM 2788 C C . ASN B 1 58 ? 9.549 7.499 40.967 1.00 22.30 58 ASN B C 1
ATOM 2789 O O . ASN B 1 58 ? 10.180 8.280 41.685 1.00 23.89 58 ASN B O 1
ATOM 2794 N N . VAL B 1 59 ? 9.632 6.184 41.083 1.00 25.91 59 VAL B N 1
ATOM 2795 C CA . VAL B 1 59 ? 10.615 5.497 41.904 1.00 26.75 59 VAL B CA 1
ATOM 2796 C C . VAL B 1 59 ? 11.446 4.657 40.949 1.00 25.81 59 VAL B C 1
ATOM 2797 O O . VAL B 1 59 ? 10.887 3.977 40.081 1.00 27.22 59 VAL B O 1
ATOM 2801 N N . THR B 1 60 ? 12.767 4.703 41.092 1.00 27.26 60 THR B N 1
ATOM 2802 C CA . THR B 1 60 ? 13.580 3.819 40.273 1.00 28.47 60 THR B CA 1
ATOM 2803 C C . THR B 1 60 ? 13.473 2.408 40.824 1.00 27.16 60 THR B C 1
ATOM 2804 O O . THR B 1 60 ? 13.149 2.201 41.997 1.00 27.79 60 THR B O 1
ATOM 2808 N N . PHE B 1 61 ? 13.761 1.422 39.973 1.00 31.62 61 PHE B N 1
ATOM 2809 C CA . PHE B 1 61 ? 13.722 0.057 40.480 1.00 32.33 61 PHE B CA 1
ATOM 2810 C C . PHE B 1 61 ? 14.800 -0.160 41.531 1.00 25.40 61 PHE B C 1
ATOM 2811 O O . PHE B 1 61 ? 14.633 -0.994 42.427 1.00 29.86 61 PHE B O 1
ATOM 2819 N N . ASP B 1 62 ? 15.910 0.566 41.426 1.00 29.10 62 ASP B N 1
ATOM 2820 C CA . ASP B 1 62 ? 16.924 0.525 42.473 1.00 27.15 62 ASP B CA 1
ATOM 2821 C C . ASP B 1 62 ? 16.356 0.996 43.811 1.00 28.54 62 ASP B C 1
ATOM 2822 O O . ASP B 1 62 ? 16.593 0.370 44.848 1.00 27.79 62 ASP B O 1
ATOM 2827 N N . GLU B 1 63 ? 15.592 2.092 43.803 1.00 24.15 63 GLU B N 1
ATOM 2828 C CA . GLU B 1 63 ? 14.961 2.567 45.032 1.00 24.21 63 GLU B CA 1
ATOM 2829 C C . GLU B 1 63 ? 13.932 1.565 45.533 1.00 28.81 63 GLU B C 1
ATOM 2830 O O . GLU B 1 63 ? 13.843 1.298 46.740 1.00 25.56 63 GLU B O 1
ATOM 2836 N N . PHE B 1 64 ? 13.140 1.009 44.613 1.00 24.45 64 PHE B N 1
ATOM 2837 C CA . PHE B 1 64 ? 12.140 0.008 44.968 1.00 25.40 64 PHE B CA 1
ATOM 2838 C C . PHE B 1 64 ? 12.790 -1.196 45.635 1.00 28.79 64 PHE B C 1
ATOM 2839 O O . PHE B 1 64 ? 12.361 -1.631 46.708 1.00 27.57 64 PHE B O 1
ATOM 2847 N N . GLY B 1 65 ? 13.859 -1.724 45.029 1.00 26.06 65 GLY B N 1
ATOM 2848 C CA . GLY B 1 65 ? 14.517 -2.890 45.601 1.00 28.75 65 GLY B CA 1
ATOM 2849 C C . GLY B 1 65 ? 15.208 -2.584 46.916 1.00 28.48 65 GLY B C 1
ATOM 2850 O O . GLY B 1 65 ? 15.181 -3.394 47.845 1.00 30.59 65 GLY B O 1
ATOM 2851 N N . HIS B 1 66 ? 15.808 -1.396 47.020 1.00 29.40 66 HIS B N 1
ATOM 2852 C CA . HIS B 1 66 ? 16.447 -0.975 48.265 1.00 28.76 66 HIS B CA 1
ATOM 2853 C C . HIS B 1 66 ? 15.452 -0.964 49.420 1.00 30.26 66 HIS B C 1
ATOM 2854 O O . HIS B 1 66 ? 15.708 -1.532 50.490 1.00 31.95 66 HIS B O 1
ATOM 2861 N N . LYS B 1 67 ? 14.305 -0.316 49.223 1.00 29.36 67 LYS B N 1
ATOM 2862 C CA . LYS B 1 67 ? 13.287 -0.312 50.267 1.00 32.81 67 LYS B CA 1
ATOM 2863 C C . LYS B 1 67 ? 12.733 -1.713 50.498 1.00 32.28 67 LYS B C 1
ATOM 2864 O O . LYS B 1 67 ? 12.463 -2.101 51.640 1.00 36.37 67 LYS B O 1
ATOM 2870 N N . LEU B 1 68 ? 12.562 -2.490 49.425 1.00 33.20 68 LEU B N 1
ATOM 2871 C CA . LEU B 1 68 ? 12.087 -3.863 49.574 1.00 36.62 68 LEU B CA 1
ATOM 2872 C C . LEU B 1 68 ? 13.047 -4.702 50.410 1.00 40.61 68 LEU B C 1
ATOM 2873 O O . LEU B 1 68 ? 12.617 -5.625 51.110 1.00 45.27 68 LEU B O 1
ATOM 2878 N N . ASN B 1 69 ? 14.343 -4.399 50.355 1.00 37.17 69 ASN B N 1
ATOM 2879 C CA . ASN B 1 69 ? 15.353 -5.156 51.082 1.00 41.56 69 ASN B CA 1
ATOM 2880 C C . ASN B 1 69 ? 15.703 -4.524 52.430 1.00 39.08 69 ASN B C 1
ATOM 2881 O O . ASN B 1 69 ? 16.785 -4.780 52.969 1.00 43.93 69 ASN B O 1
ATOM 2886 N N . ASN B 1 70 ? 14.809 -3.704 52.980 1.00 37.85 70 ASN B N 1
ATOM 2887 C CA . ASN B 1 70 ? 15.017 -3.043 54.271 1.00 45.07 70 ASN B CA 1
ATOM 2888 C C . ASN B 1 70 ? 16.316 -2.240 54.288 1.00 47.67 70 ASN B C 1
ATOM 2889 O O . ASN B 1 70 ? 17.027 -2.195 55.294 1.00 47.83 70 ASN B O 1
ATOM 2894 N N . TYR B 1 71 ? 16.634 -1.608 53.155 1.00 36.21 71 TYR B N 1
ATOM 2895 C CA . TYR B 1 71 ? 17.775 -0.699 53.047 1.00 43.24 71 TYR B CA 1
ATOM 2896 C C . TYR B 1 71 ? 19.084 -1.408 53.359 1.00 46.68 71 TYR B C 1
ATOM 2897 O O . TYR B 1 71 ? 20.041 -0.790 53.828 1.00 54.09 71 TYR B O 1
ATOM 2906 N N . GLN B 1 72 ? 19.165 -2.693 53.054 1.00 42.90 72 GLN B N 1
ATOM 2907 C CA . GLN B 1 72 ? 20.377 -3.447 53.308 1.00 51.49 72 GLN B CA 1
ATOM 2908 C C . GLN B 1 72 ? 21.129 -3.628 52.003 1.00 53.21 72 GLN B C 1
ATOM 2909 O O . GLN B 1 72 ? 20.529 -3.809 50.940 1.00 47.16 72 GLN B O 1
ATOM 2915 N N . GLU B 1 73 ? 22.449 -3.580 52.101 1.00 62.16 73 GLU B N 1
ATOM 2916 C CA . GLU B 1 73 ? 23.299 -3.753 50.944 1.00 63.92 73 GLU B CA 1
ATOM 2917 C C . GLU B 1 73 ? 23.257 -5.194 50.452 1.00 61.11 73 GLU B C 1
ATOM 2918 O O . GLU B 1 73 ? 22.892 -6.124 51.178 1.00 58.27 73 GLU B O 1
ATOM 2924 N N . SER B 1 74 ? 23.613 -5.363 49.187 1.00 58.89 74 SER B N 1
ATOM 2925 C CA . SER B 1 74 ? 23.762 -6.695 48.635 1.00 57.74 74 SER B CA 1
ATOM 2926 C C . SER B 1 74 ? 24.886 -7.426 49.367 1.00 58.08 74 SER B C 1
ATOM 2927 O O . SER B 1 74 ? 25.871 -6.796 49.774 1.00 53.73 74 SER B O 1
ATOM 2930 N N . PRO B 1 75 ? 24.757 -8.738 49.589 1.00 58.08 75 PRO B N 1
ATOM 2931 C CA . PRO B 1 75 ? 25.864 -9.479 50.215 1.00 54.12 75 PRO B CA 1
ATOM 2932 C C . PRO B 1 75 ? 27.182 -9.269 49.493 1.00 57.60 75 PRO B C 1
ATOM 2933 O O . PRO B 1 75 ? 28.229 -9.118 50.133 1.00 56.49 75 PRO B O 1
ATOM 2937 N N . HIS B 1 76 ? 27.147 -9.248 48.159 1.00 51.65 76 HIS B N 1
ATOM 2938 C CA . HIS B 1 76 ? 28.365 -9.075 47.379 1.00 52.78 76 HIS B CA 1
ATOM 2939 C C . HIS B 1 76 ? 28.932 -7.669 47.517 1.00 47.74 76 HIS B C 1
ATOM 2940 O O . HIS B 1 76 ? 30.154 -7.492 47.480 1.00 46.97 76 HIS B O 1
ATOM 2947 N N . MET B 1 77 ? 28.077 -6.660 47.684 1.00 50.00 77 MET B N 1
ATOM 2948 C CA . MET B 1 77 ? 28.603 -5.322 47.915 1.00 45.95 77 MET B CA 1
ATOM 2949 C C . MET B 1 77 ? 29.028 -5.141 49.362 1.00 49.91 77 MET B C 1
ATOM 2950 O O . MET B 1 77 ? 30.015 -4.450 49.629 1.00 54.90 77 MET B O 1
ATOM 2955 N N . ARG B 1 78 ? 28.304 -5.756 50.301 1.00 52.33 78 ARG B N 1
ATOM 2956 C CA . ARG B 1 78 ? 28.721 -5.711 51.698 1.00 59.71 78 ARG B CA 1
ATOM 2957 C C . ARG B 1 78 ? 30.102 -6.331 51.873 1.00 57.76 78 ARG B C 1
ATOM 2958 O O . ARG B 1 78 ? 30.953 -5.777 52.578 1.00 58.73 78 ARG B O 1
ATOM 2966 N N . ILE B 1 79 ? 30.344 -7.478 51.236 1.00 51.89 79 ILE B N 1
ATOM 2967 C CA . ILE B 1 79 ? 31.667 -8.097 51.302 1.00 55.92 79 ILE B CA 1
ATOM 2968 C C . ILE B 1 79 ? 32.699 -7.185 50.650 1.00 48.77 79 ILE B C 1
ATOM 2969 O O . ILE B 1 79 ? 33.790 -6.964 51.189 1.00 50.88 79 ILE B O 1
ATOM 2974 N N . GLY B 1 80 ? 32.369 -6.643 49.475 1.00 51.20 80 GLY B N 1
ATOM 2975 C CA . GLY B 1 80 ? 33.313 -5.789 48.774 1.00 54.44 80 GLY B CA 1
ATOM 2976 C C . GLY B 1 80 ? 33.674 -4.548 49.568 1.00 50.90 80 GLY B C 1
ATOM 2977 O O . GLY B 1 80 ? 34.820 -4.094 49.544 1.00 59.31 80 GLY B O 1
ATOM 2978 N N . ARG B 1 81 ? 32.702 -3.983 50.283 1.00 54.51 81 ARG B N 1
ATOM 2979 C CA . ARG B 1 81 ? 32.986 -2.814 51.106 1.00 57.46 81 ARG B CA 1
ATOM 2980 C C . ARG B 1 81 ? 33.900 -3.174 52.272 1.00 61.38 81 ARG B C 1
ATOM 2981 O O . ARG B 1 81 ? 34.840 -2.433 52.585 1.00 58.16 81 ARG B O 1
ATOM 2989 N N . LYS B 1 82 ? 33.649 -4.318 52.915 1.00 59.70 82 LYS B N 1
ATOM 2990 C CA . LYS B 1 82 ? 34.502 -4.761 54.014 1.00 58.86 82 LYS B CA 1
ATOM 2991 C C . LYS B 1 82 ? 35.912 -5.080 53.529 1.00 61.73 82 LYS B C 1
ATOM 2992 O O . LYS B 1 82 ? 36.892 -4.838 54.244 1.00 59.55 82 LYS B O 1
ATOM 2998 N N . VAL B 1 83 ? 36.032 -5.644 52.324 1.00 49.72 83 VAL B N 1
ATOM 2999 C CA . VAL B 1 83 ? 37.350 -5.889 51.741 1.00 56.79 83 VAL B CA 1
ATOM 3000 C C . VAL B 1 83 ? 38.090 -4.571 51.548 1.00 58.14 83 VAL B C 1
ATOM 3001 O O . VAL B 1 83 ? 39.269 -4.443 51.898 1.00 54.69 83 VAL B O 1
ATOM 3005 N N . VAL B 1 84 ? 37.403 -3.573 50.987 1.00 56.71 84 VAL B N 1
ATOM 3006 C CA . VAL B 1 84 ? 38.012 -2.264 50.761 1.00 54.52 84 VAL B CA 1
ATOM 3007 C C . VAL B 1 84 ? 38.471 -1.648 52.077 1.00 58.10 84 VAL B C 1
ATOM 3008 O O . VAL B 1 84 ? 39.611 -1.183 52.199 1.00 64.65 84 VAL B O 1
ATOM 3012 N N . ASN B 1 85 ? 37.592 -1.642 53.083 1.00 56.32 85 ASN B N 1
ATOM 3013 C CA . ASN B 1 85 ? 37.933 -1.045 54.373 1.00 61.78 85 ASN B CA 1
ATOM 3014 C C . ASN B 1 85 ? 39.108 -1.766 55.032 1.00 68.38 85 ASN B C 1
ATOM 3015 O O . ASN B 1 85 ? 40.056 -1.128 55.506 1.00 65.79 85 ASN B O 1
ATOM 3020 N N . ARG B 1 86 ? 39.059 -3.102 55.078 1.00 64.18 86 ARG B N 1
ATOM 3021 C CA . ARG B 1 86 ? 40.109 -3.864 55.749 1.00 64.50 86 ARG B CA 1
ATOM 3022 C C . ARG B 1 86 ? 41.419 -3.848 54.969 1.00 66.71 86 ARG B C 1
ATOM 3023 O O . ARG B 1 86 ? 42.496 -3.884 55.576 1.00 61.08 86 ARG B O 1
ATOM 3031 N N . PHE B 1 87 ? 41.354 -3.806 53.634 1.00 61.01 87 PHE B N 1
ATOM 3032 C CA . PHE B 1 87 ? 42.574 -3.709 52.836 1.00 65.34 87 PHE B CA 1
ATOM 3033 C C . PHE B 1 87 ? 43.261 -2.364 53.038 1.00 62.87 87 PHE B C 1
ATOM 3034 O O . PHE B 1 87 ? 44.493 -2.297 53.120 1.00 67.30 87 PHE B O 1
ATOM 3042 N N . ALA B 1 88 ? 42.477 -1.284 53.120 1.00 68.50 88 ALA B N 1
ATOM 3043 C CA . ALA B 1 88 ? 43.044 0.045 53.335 1.00 70.90 88 ALA B CA 1
ATOM 3044 C C . ALA B 1 88 ? 43.767 0.146 54.671 1.00 74.44 88 ALA B C 1
ATOM 3045 O O . ALA B 1 88 ? 44.674 0.973 54.823 1.00 80.94 88 ALA B O 1
ATOM 3047 N N . HIS B 1 89 ? 43.399 -0.687 55.641 1.00 74.57 89 HIS B N 1
ATOM 3048 C CA . HIS B 1 89 ? 44.082 -0.727 56.925 1.00 74.41 89 HIS B CA 1
ATOM 3049 C C . HIS B 1 89 ? 45.096 -1.861 57.007 1.00 74.79 89 HIS B C 1
ATOM 3050 O O . HIS B 1 89 ? 45.590 -2.156 58.101 1.00 75.72 89 HIS B O 1
ATOM 3057 N N . GLN B 1 90 ? 45.421 -2.492 55.874 1.00 73.68 90 GLN B N 1
ATOM 3058 C CA . GLN B 1 90 ? 46.412 -3.572 55.805 1.00 66.14 90 GLN B CA 1
ATOM 3059 C C . GLN B 1 90 ? 46.127 -4.667 56.831 1.00 61.74 90 GLN B C 1
ATOM 3060 O O . GLN B 1 90 ? 47.038 -5.221 57.452 1.00 73.84 90 GLN B O 1
ATOM 3066 N N . ASP B 1 91 ? 44.846 -4.991 57.004 1.00 69.16 91 ASP B N 1
ATOM 3067 C CA . ASP B 1 91 ? 44.397 -5.876 58.078 1.00 69.03 91 ASP B CA 1
ATOM 3068 C C . ASP B 1 91 ? 44.175 -7.281 57.516 1.00 65.31 91 ASP B C 1
ATOM 3069 O O . ASP B 1 91 ? 43.061 -7.681 57.177 1.00 59.35 91 ASP B O 1
ATOM 3074 N N . ILE B 1 92 ? 45.272 -8.039 57.420 1.00 63.69 92 ILE B N 1
ATOM 3075 C CA . ILE B 1 92 ? 45.198 -9.406 56.903 1.00 65.24 92 ILE B CA 1
ATOM 3076 C C . ILE B 1 92 ? 44.303 -10.267 57.787 1.00 67.67 92 ILE B C 1
ATOM 3077 O O . ILE B 1 92 ? 43.490 -11.059 57.291 1.00 61.53 92 ILE B O 1
ATOM 3082 N N . ALA B 1 93 ? 44.448 -10.137 59.109 1.00 65.44 93 ALA B N 1
ATOM 3083 C CA . ALA B 1 93 ? 43.647 -10.940 60.028 1.00 67.21 93 ALA B CA 1
ATOM 3084 C C . ALA B 1 93 ? 42.156 -10.715 59.808 1.00 65.92 93 ALA B C 1
ATOM 3085 O O . ALA B 1 93 ? 41.371 -11.671 59.810 1.00 67.48 93 ALA B O 1
ATOM 3087 N N . ALA B 1 94 ? 41.745 -9.458 59.609 1.00 65.36 94 ALA B N 1
ATOM 3088 C CA . ALA B 1 94 ? 40.333 -9.178 59.373 1.00 62.64 94 ALA B CA 1
ATOM 3089 C C . ALA B 1 94 ? 39.875 -9.720 58.026 1.00 59.34 94 ALA B C 1
ATOM 3090 O O . ALA B 1 94 ? 38.728 -10.164 57.896 1.00 58.63 94 ALA B O 1
ATOM 3092 N N . LEU B 1 95 ? 40.747 -9.693 57.015 1.00 57.98 95 LEU B N 1
ATOM 3093 C CA . LEU B 1 95 ? 40.391 -10.283 55.730 1.00 58.76 95 LEU B CA 1
ATOM 3094 C C . LEU B 1 95 ? 40.184 -11.786 55.865 1.00 59.07 95 LEU B C 1
ATOM 3095 O O . LEU B 1 95 ? 39.250 -12.348 55.280 1.00 57.46 95 LEU B O 1
ATOM 3100 N N . GLU B 1 96 ? 41.049 -12.453 56.636 1.00 61.92 96 GLU B N 1
ATOM 3101 C CA . GLU B 1 96 ? 40.903 -13.889 56.858 1.00 63.43 96 GLU B CA 1
ATOM 3102 C C . GLU B 1 96 ? 39.652 -14.213 57.663 1.00 65.62 96 GLU B C 1
ATOM 3103 O O . GLU B 1 96 ? 39.037 -15.263 57.446 1.00 65.52 96 GLU B O 1
ATOM 3109 N N . GLN B 1 97 ? 39.263 -13.339 58.597 1.00 65.77 97 GLN B N 1
ATOM 3110 C CA . GLN B 1 97 ? 37.993 -13.537 59.288 1.00 68.02 97 GLN B CA 1
ATOM 3111 C C . GLN B 1 97 ? 36.822 -13.387 58.329 1.00 63.45 97 GLN B C 1
ATOM 3112 O O . GLN B 1 97 ? 35.805 -14.072 58.480 1.00 65.32 97 GLN B O 1
ATOM 3118 N N . LEU B 1 98 ? 36.950 -12.496 57.345 1.00 62.55 98 LEU B N 1
ATOM 3119 C CA . LEU B 1 98 ? 35.930 -12.367 56.314 1.00 62.56 98 LEU B CA 1
ATOM 3120 C C . LEU B 1 98 ? 35.799 -13.650 55.499 1.00 61.24 98 LEU B C 1
ATOM 3121 O O . LEU B 1 98 ? 34.696 -13.990 55.055 1.00 62.07 98 LEU B O 1
ATOM 3126 N N . LEU B 1 99 ? 36.908 -14.375 55.299 1.00 62.60 99 LEU B N 1
ATOM 3127 C CA . LEU B 1 99 ? 36.863 -15.634 54.555 1.00 61.81 99 LEU B CA 1
ATOM 3128 C C . LEU B 1 99 ? 35.961 -16.660 55.235 1.00 68.15 99 LEU B C 1
ATOM 3129 O O . LEU B 1 99 ? 35.160 -17.327 54.571 1.00 67.11 99 LEU B O 1
ATOM 3134 N N . GLU B 1 100 ? 36.076 -16.804 56.560 1.00 67.97 100 GLU B N 1
ATOM 3135 C CA . GLU B 1 100 ? 35.227 -17.753 57.274 1.00 67.41 100 GLU B CA 1
ATOM 3136 C C . GLU B 1 100 ? 33.792 -17.260 57.367 1.00 68.94 100 GLU B C 1
ATOM 3137 O O . GLU B 1 100 ? 32.857 -18.068 57.399 1.00 74.82 100 GLU B O 1
ATOM 3143 N N . GLU B 1 101 ? 33.606 -15.942 57.410 1.00 67.24 101 GLU B N 1
ATOM 3144 C CA . GLU B 1 101 ? 32.269 -15.364 57.433 1.00 66.05 101 GLU B CA 1
ATOM 3145 C C . GLU B 1 101 ? 31.528 -15.633 56.128 1.00 77.50 101 GLU B C 1
ATOM 3146 O O . GLU B 1 101 ? 30.337 -15.966 56.140 1.00 80.88 101 GLU B O 1
ATOM 3152 N N . VAL B 1 102 ? 32.219 -15.494 54.992 1.00 80.39 102 VAL B N 1
ATOM 3153 C CA . VAL B 1 102 ? 31.633 -15.799 53.688 1.00 70.21 102 VAL B CA 1
ATOM 3154 C C . VAL B 1 102 ? 31.158 -17.244 53.619 1.00 70.39 102 VAL B C 1
ATOM 3155 O O . VAL B 1 102 ? 30.141 -17.541 52.980 1.00 73.06 102 VAL B O 1
ATOM 3159 N N . ASP B 1 103 ? 31.864 -18.161 54.285 1.00 73.70 103 ASP B N 1
ATOM 3160 C CA . ASP B 1 103 ? 31.539 -19.580 54.182 1.00 80.51 103 ASP B CA 1
ATOM 3161 C C . ASP B 1 103 ? 30.153 -19.921 54.727 1.00 85.33 103 ASP B C 1
ATOM 3162 O O . ASP B 1 103 ? 29.597 -20.962 54.357 1.00 86.95 103 ASP B O 1
ATOM 3167 N N . GLN B 1 104 ? 29.581 -19.081 55.592 1.00 82.01 104 GLN B N 1
ATOM 3168 C CA . GLN B 1 104 ? 28.258 -19.318 56.160 1.00 81.23 104 GLN B CA 1
ATOM 3169 C C . GLN B 1 104 ? 27.202 -18.339 55.648 1.00 80.78 104 GLN B C 1
ATOM 3170 O O . GLN B 1 104 ? 26.130 -18.225 56.250 1.00 97.31 104 GLN B O 1
ATOM 3176 N N . GLU B 1 105 ? 27.484 -17.621 54.564 1.00 76.10 105 GLU B N 1
ATOM 3177 C CA . GLU B 1 105 ? 26.555 -16.621 54.054 1.00 79.77 105 GLU B CA 1
ATOM 3178 C C . GLU B 1 105 ? 25.485 -17.264 53.180 1.00 77.57 105 GLU B C 1
ATOM 3179 O O . GLU B 1 105 ? 25.716 -18.283 52.521 1.00 72.31 105 GLU B O 1
ATOM 3185 N N . GLN B 1 106 ? 24.294 -16.659 53.186 1.00 75.52 106 GLN B N 1
ATOM 3186 C CA . GLN B 1 106 ? 23.188 -17.161 52.372 1.00 77.99 106 GLN B CA 1
ATOM 3187 C C . GLN B 1 106 ? 23.382 -16.674 50.943 1.00 81.30 106 GLN B C 1
ATOM 3188 O O . GLN B 1 106 ? 22.988 -15.566 50.573 1.00 72.24 106 GLN B O 1
ATOM 3194 N N . MET B 1 107 ? 23.985 -17.537 50.131 1.00 69.35 107 MET B N 1
ATOM 3195 C CA . MET B 1 107 ? 24.177 -17.309 48.707 1.00 68.38 107 MET B CA 1
ATOM 3196 C C . MET B 1 107 ? 24.570 -18.638 48.080 1.00 60.96 107 MET B C 1
ATOM 3197 O O . MET B 1 107 ? 24.902 -19.600 48.776 1.00 63.47 107 MET B O 1
ATOM 3202 N N . ALA B 1 108 ? 24.521 -18.681 46.751 1.00 59.65 108 ALA B N 1
ATOM 3203 C CA . ALA B 1 108 ? 24.931 -19.876 46.027 1.00 60.59 108 ALA B CA 1
ATOM 3204 C C . ALA B 1 108 ? 26.387 -20.216 46.327 1.00 56.15 108 ALA B C 1
ATOM 3205 O O . ALA B 1 108 ? 27.219 -19.336 46.566 1.00 53.31 108 ALA B O 1
ATOM 3207 N N . GLN B 1 109 ? 26.681 -21.518 46.344 1.00 57.67 109 GLN B N 1
ATOM 3208 C CA . GLN B 1 109 ? 28.043 -21.975 46.600 1.00 60.01 109 GLN B CA 1
ATOM 3209 C C . GLN B 1 109 ? 29.038 -21.331 45.644 1.00 56.84 109 GLN B C 1
ATOM 3210 O O . GLN B 1 109 ? 30.136 -20.932 46.054 1.00 58.14 109 GLN B O 1
ATOM 3216 N N . THR B 1 110 ? 28.669 -21.227 44.363 1.00 51.60 110 THR B N 1
ATOM 3217 C CA . THR B 1 110 ? 29.532 -20.575 43.381 1.00 47.88 110 THR B CA 1
ATOM 3218 C C . THR B 1 110 ? 29.908 -19.170 43.826 1.00 43.85 110 THR B C 1
ATOM 3219 O O . THR B 1 110 ? 31.065 -18.752 43.695 1.00 38.84 110 THR B O 1
ATOM 3223 N N . TYR B 1 111 ? 28.939 -18.425 44.357 1.00 43.61 111 TYR B N 1
ATOM 3224 C CA . TYR B 1 111 ? 29.204 -17.054 44.769 1.00 45.16 111 TYR B CA 1
ATOM 3225 C C . TYR B 1 111 ? 30.044 -17.000 46.042 1.00 50.63 111 TYR B C 1
ATOM 3226 O O . TYR B 1 111 ? 30.861 -16.086 46.199 1.00 41.82 111 TYR B O 1
ATOM 3235 N N . ARG B 1 112 ? 29.853 -17.953 46.962 1.00 46.85 112 ARG B N 1
ATOM 3236 C CA . ARG B 1 112 ? 30.712 -18.009 48.142 1.00 50.64 112 ARG B CA 1
ATOM 3237 C C . ARG B 1 112 ? 32.169 -18.201 47.744 1.00 53.61 112 ARG B C 1
ATOM 3238 O O . ARG B 1 112 ? 33.065 -17.554 48.301 1.00 43.67 112 ARG B O 1
ATOM 3246 N N . ARG B 1 113 ? 32.420 -19.082 46.771 1.00 42.44 113 ARG B N 1
ATOM 3247 C CA . ARG B 1 113 ? 33.785 -19.322 46.310 1.00 50.43 113 ARG B CA 1
ATOM 3248 C C . ARG B 1 113 ? 34.361 -18.099 45.605 1.00 44.34 113 ARG B C 1
ATOM 3249 O O . ARG B 1 113 ? 35.519 -17.734 45.837 1.00 45.79 113 ARG B O 1
ATOM 3257 N N . LEU B 1 114 ? 33.572 -17.453 44.739 1.00 37.88 114 LEU B N 1
ATOM 3258 C CA . LEU B 1 114 ? 34.078 -16.300 43.996 1.00 37.23 114 LEU B CA 1
ATOM 3259 C C . LEU B 1 114 ? 34.357 -15.118 44.920 1.00 44.04 114 LEU B C 1
ATOM 3260 O O . LEU B 1 114 ? 35.362 -14.417 44.753 1.00 35.59 114 LEU B O 1
ATOM 3265 N N . ASN B 1 115 ? 33.475 -14.866 45.889 1.00 40.69 115 ASN B N 1
ATOM 3266 C CA . ASN B 1 115 ? 33.742 -13.791 46.840 1.00 46.67 115 ASN B CA 1
ATOM 3267 C C . ASN B 1 115 ? 35.004 -14.079 47.642 1.00 42.02 115 ASN B C 1
ATOM 3268 O O . ASN B 1 115 ? 35.771 -13.162 47.964 1.00 38.59 115 ASN B O 1
ATOM 3273 N N . ALA B 1 116 ? 35.222 -15.349 47.991 1.00 37.09 116 ALA B N 1
ATOM 3274 C CA . ALA B 1 116 ? 36.435 -15.724 48.710 1.00 44.44 116 ALA B CA 1
ATOM 3275 C C . ALA B 1 116 ? 37.672 -15.404 47.884 1.00 41.25 116 ALA B C 1
ATOM 3276 O O . ALA B 1 116 ? 38.696 -14.967 48.422 1.00 42.87 116 ALA B O 1
ATOM 3278 N N . ILE B 1 117 ? 37.590 -15.611 46.569 1.00 38.24 117 ILE B N 1
ATOM 3279 C CA . ILE B 1 117 ? 38.719 -15.332 45.689 1.00 39.53 117 ILE B CA 1
ATOM 3280 C C . ILE B 1 117 ? 39.030 -13.839 45.673 1.00 37.88 117 ILE B C 1
ATOM 3281 O O . ILE B 1 117 ? 40.200 -13.438 45.668 1.00 37.96 117 ILE B O 1
ATOM 3286 N N . VAL B 1 118 ? 37.995 -12.992 45.660 1.00 35.92 118 VAL B N 1
ATOM 3287 C CA . VAL B 1 118 ? 38.208 -11.549 45.769 1.00 35.00 118 VAL B CA 1
ATOM 3288 C C . VAL B 1 118 ? 38.952 -11.226 47.061 1.00 42.80 118 VAL B C 1
ATOM 3289 O O . VAL B 1 118 ? 39.896 -10.424 47.075 1.00 38.91 118 VAL B O 1
ATOM 3293 N N . ILE B 1 119 ? 38.535 -11.845 48.165 1.00 38.36 119 ILE B N 1
ATOM 3294 C CA . ILE B 1 119 ? 39.179 -11.605 49.454 1.00 37.63 119 ILE B CA 1
ATOM 3295 C C . ILE B 1 119 ? 40.635 -12.054 49.414 1.00 44.93 119 ILE B C 1
ATOM 3296 O O . ILE B 1 119 ? 41.539 -11.336 49.858 1.00 41.81 119 ILE B O 1
ATOM 3301 N N . LYS B 1 120 ? 40.879 -13.257 48.881 1.00 47.14 120 LYS B N 1
ATOM 3302 C CA . LYS B 1 120 ? 42.240 -13.784 48.796 1.00 49.77 120 LYS B CA 1
ATOM 3303 C C . LYS B 1 120 ? 43.133 -12.896 47.938 1.00 45.76 120 LYS B C 1
ATOM 3304 O O . LYS B 1 120 ? 44.329 -12.755 48.218 1.00 44.99 120 LYS B O 1
ATOM 3310 N N . ASP B 1 121 ? 42.577 -12.299 46.881 1.00 42.19 121 ASP B N 1
ATOM 3311 C CA . ASP B 1 121 ? 43.347 -11.337 46.097 1.00 45.65 121 ASP B CA 1
ATOM 3312 C C . ASP B 1 121 ? 43.825 -10.179 46.965 1.00 47.17 121 ASP B C 1
ATOM 3313 O O . ASP B 1 121 ? 44.954 -9.700 46.804 1.00 49.71 121 ASP B O 1
ATOM 3318 N N . ALA B 1 122 ? 42.968 -9.698 47.873 1.00 45.62 122 ALA B N 1
ATOM 3319 C CA . ALA B 1 122 ? 43.377 -8.634 48.784 1.00 45.20 122 ALA B CA 1
ATOM 3320 C C . ALA B 1 122 ? 44.482 -9.108 49.721 1.00 46.81 122 ALA B C 1
ATOM 3321 O O . ALA B 1 122 ? 45.462 -8.388 49.945 1.00 55.40 122 ALA B O 1
ATOM 3323 N N . ILE B 1 123 ? 44.335 -10.313 50.287 1.00 49.68 123 ILE B N 1
ATOM 3324 C CA . ILE B 1 123 ? 45.362 -10.860 51.174 1.00 49.07 123 ILE B CA 1
ATOM 3325 C C . ILE B 1 123 ? 46.680 -11.026 50.428 1.00 53.22 123 ILE B C 1
ATOM 3326 O O . ILE B 1 123 ? 47.757 -10.729 50.962 1.00 51.61 123 ILE B O 1
ATOM 3331 N N . HIS B 1 124 ? 46.617 -11.520 49.190 1.00 45.23 124 HIS B N 1
ATOM 3332 C CA . HIS B 1 124 ? 47.823 -11.688 48.386 1.00 46.55 124 HIS B CA 1
ATOM 3333 C C . HIS B 1 124 ? 48.455 -10.347 48.029 1.00 52.43 124 HIS B C 1
ATOM 3334 O O . HIS B 1 124 ? 49.685 -10.244 47.953 1.00 55.66 124 HIS B O 1
ATOM 3341 N N . SER B 1 125 ? 47.636 -9.314 47.806 1.00 51.83 125 SER B N 1
ATOM 3342 C CA . SER B 1 125 ? 48.174 -7.981 47.557 1.00 47.96 125 SER B CA 1
ATOM 3343 C C . SER B 1 125 ? 48.930 -7.447 48.767 1.00 53.76 125 SER B C 1
ATOM 3344 O O . SER B 1 125 ? 49.922 -6.727 48.609 1.00 58.39 125 SER B O 1
ATOM 3347 N N . LEU B 1 126 ? 48.485 -7.798 49.977 1.00 50.71 126 LEU B N 1
ATOM 3348 C CA . LEU B 1 126 ? 49.184 -7.382 51.190 1.00 60.33 126 LEU B CA 1
ATOM 3349 C C . LEU B 1 126 ? 50.355 -8.302 51.526 1.00 66.39 126 LEU B C 1
ATOM 3350 O O . LEU B 1 126 ? 51.407 -7.830 51.972 1.00 66.12 126 LEU B O 1
ATOM 3355 N N . ASN B 1 127 ? 50.190 -9.612 51.340 1.00 59.84 127 ASN B N 1
ATOM 3356 C CA . ASN B 1 127 ? 51.211 -10.607 51.675 1.00 55.10 127 ASN B CA 1
ATOM 3357 C C . ASN B 1 127 ? 51.468 -11.442 50.421 1.00 61.92 127 ASN B C 1
ATOM 3358 O O . ASN B 1 127 ? 50.762 -12.418 50.157 1.00 59.66 127 ASN B O 1
ATOM 3363 N N . LYS B 1 128 ? 52.475 -11.045 49.638 1.00 60.00 128 LYS B N 1
ATOM 3364 C CA . LYS B 1 128 ? 52.768 -11.738 48.388 1.00 60.78 128 LYS B CA 1
ATOM 3365 C C . LYS B 1 128 ? 53.159 -13.199 48.588 1.00 56.67 128 LYS B C 1
ATOM 3366 O O . LYS B 1 128 ? 53.060 -13.984 47.640 1.00 62.01 128 LYS B O 1
ATOM 3372 N N . SER B 1 129 ? 53.603 -13.591 49.782 1.00 62.70 129 SER B N 1
ATOM 3373 C CA . SER B 1 129 ? 53.900 -15.002 50.002 1.00 66.46 129 SER B CA 1
ATOM 3374 C C . SER B 1 129 ? 52.644 -15.834 50.221 1.00 64.15 129 SER B C 1
ATOM 3375 O O . SER B 1 129 ? 52.727 -17.067 50.214 1.00 69.47 129 SER B O 1
ATOM 3378 N N . TYR B 1 130 ? 51.495 -15.196 50.409 1.00 67.01 130 TYR B N 1
ATOM 3379 C CA . TYR B 1 130 ? 50.228 -15.913 50.471 1.00 67.13 130 TYR B CA 1
ATOM 3380 C C . TYR B 1 130 ? 49.902 -16.441 49.081 1.00 59.27 130 TYR B C 1
ATOM 3381 O O . TYR B 1 130 ? 49.766 -15.646 48.143 1.00 57.77 130 TYR B O 1
ATOM 3390 N N . PRO B 1 131 ? 49.781 -17.751 48.899 1.00 61.52 131 PRO B N 1
ATOM 3391 C CA . PRO B 1 131 ? 49.655 -18.309 47.550 1.00 58.38 131 PRO B CA 1
ATOM 3392 C C . PRO B 1 131 ? 48.326 -17.965 46.899 1.00 56.02 131 PRO B C 1
ATOM 3393 O O . PRO B 1 131 ? 47.327 -17.660 47.554 1.00 58.84 131 PRO B O 1
ATOM 3397 N N . LEU B 1 132 ? 48.341 -18.017 45.574 1.00 50.92 132 LEU B N 1
ATOM 3398 C CA . LEU B 1 132 ? 47.149 -17.914 44.744 1.00 47.50 132 LEU B CA 1
ATOM 3399 C C . LEU B 1 132 ? 46.918 -19.333 44.241 1.00 53.83 132 LEU B C 1
ATOM 3400 O O . LEU B 1 132 ? 47.539 -19.765 43.264 1.00 55.93 132 LEU B O 1
ATOM 3405 N N . ALA B 1 133 ? 46.056 -20.066 44.943 1.00 47.32 133 ALA B N 1
ATOM 3406 C CA . ALA B 1 133 ? 45.824 -21.470 44.635 1.00 49.56 133 ALA B CA 1
ATOM 3407 C C . ALA B 1 133 ? 45.393 -21.660 43.186 1.00 50.87 133 ALA B C 1
ATOM 3408 O O . ALA B 1 133 ? 44.583 -20.895 42.653 1.00 51.21 133 ALA B O 1
ATOM 3410 N N . GLU B 1 134 ? 45.956 -22.685 42.544 1.00 55.60 134 GLU B N 1
ATOM 3411 C CA . GLU B 1 134 ? 45.617 -22.959 41.151 1.00 59.55 134 GLU B CA 1
ATOM 3412 C C . GLU B 1 134 ? 44.153 -23.361 41.006 1.00 49.50 134 GLU B C 1
ATOM 3413 O O . GLU B 1 134 ? 43.506 -23.020 40.009 1.00 55.42 134 GLU B O 1
ATOM 3419 N N . GLU B 1 135 ? 43.617 -24.101 41.982 1.00 53.40 135 GLU B N 1
ATOM 3420 C CA . GLU B 1 135 ? 42.209 -24.479 41.923 1.00 58.26 135 GLU B CA 1
ATOM 3421 C C . GLU B 1 135 ? 41.308 -23.251 41.935 1.00 54.09 135 GLU B C 1
ATOM 3422 O O . GLU B 1 135 ? 40.245 -23.254 41.304 1.00 51.86 135 GLU B O 1
ATOM 3428 N N . ASP B 1 136 ? 41.719 -22.194 42.642 1.00 48.37 136 ASP B N 1
ATOM 3429 C CA . ASP B 1 136 ? 40.972 -20.942 42.606 1.00 48.83 136 ASP B CA 1
ATOM 3430 C C . ASP B 1 136 ? 41.084 -20.278 41.241 1.00 43.25 136 ASP B C 1
ATOM 3431 O O . ASP B 1 136 ? 40.086 -19.790 40.700 1.00 44.03 136 ASP B O 1
ATOM 3436 N N . SER B 1 137 ? 42.294 -20.248 40.671 1.00 43.76 137 SER B N 1
ATOM 3437 C CA . SER B 1 137 ? 42.468 -19.685 39.335 1.00 45.64 137 SER B CA 1
ATOM 3438 C C . SER B 1 137 ? 41.623 -20.429 38.311 1.00 40.51 137 SER B C 1
ATOM 3439 O O . SER B 1 137 ? 40.982 -19.809 37.454 1.00 41.55 137 SER B O 1
ATOM 3442 N N . GLU B 1 138 ? 41.597 -21.761 38.396 1.00 38.74 138 GLU B N 1
ATOM 3443 C CA . GLU B 1 138 ? 40.802 -22.546 37.458 1.00 44.00 138 GLU B CA 1
ATOM 3444 C C . GLU B 1 138 ? 39.309 -22.297 37.646 1.00 42.16 138 GLU B C 1
ATOM 3445 O O . GLU B 1 138 ? 38.560 -22.206 36.665 1.00 42.16 138 GLU B O 1
ATOM 3451 N N . PHE B 1 139 ? 38.857 -22.184 38.896 1.00 39.82 139 PHE B N 1
ATOM 3452 C CA . PHE B 1 139 ? 37.438 -21.944 39.141 1.00 39.67 139 PHE B CA 1
ATOM 3453 C C . PHE B 1 139 ? 37.029 -20.561 38.647 1.00 40.28 139 PHE B C 1
ATOM 3454 O O . PHE B 1 139 ? 35.967 -20.398 38.029 1.00 38.46 139 PHE B O 1
ATOM 3462 N N . LEU B 1 140 ? 37.856 -19.551 38.923 1.00 36.50 140 LEU B N 1
ATOM 3463 C CA . LEU B 1 140 ? 37.560 -18.194 38.480 1.00 37.79 140 LEU B CA 1
ATOM 3464 C C . LEU B 1 140 ? 37.518 -18.107 36.962 1.00 35.33 140 LEU B C 1
ATOM 3465 O O . LEU B 1 140 ? 36.595 -17.523 36.384 1.00 31.87 140 LEU B O 1
ATOM 3470 N N . THR B 1 141 ? 38.512 -18.696 36.301 1.00 32.23 141 THR B N 1
ATOM 3471 C CA . THR B 1 141 ? 38.601 -18.606 34.849 1.00 34.16 141 THR B CA 1
ATOM 3472 C C . THR B 1 141 ? 37.414 -19.297 34.181 1.00 34.77 141 THR B C 1
ATOM 3473 O O . THR B 1 141 ? 36.761 -18.727 33.298 1.00 35.13 141 THR B O 1
ATOM 3477 N N . THR B 1 142 ? 37.115 -20.528 34.604 1.00 33.53 142 THR B N 1
ATOM 3478 C CA . THR B 1 142 ? 35.956 -21.246 34.080 1.00 41.06 142 THR B CA 1
ATOM 3479 C C . THR B 1 142 ? 34.674 -20.433 34.223 1.00 38.44 142 THR B C 1
ATOM 3480 O O . THR B 1 142 ? 33.866 -20.368 33.289 1.00 37.74 142 THR B O 1
ATOM 3484 N N . TYR B 1 143 ? 34.479 -19.791 35.377 1.00 33.09 143 TYR B N 1
ATOM 3485 C CA . TYR B 1 143 ? 33.248 -19.035 35.600 1.00 33.60 143 TYR B CA 1
ATOM 3486 C C . TYR B 1 143 ? 33.150 -17.828 34.672 1.00 33.61 143 TYR B C 1
ATOM 3487 O O . TYR B 1 143 ? 32.091 -17.566 34.087 1.00 36.01 143 TYR B O 1
ATOM 3496 N N . LEU B 1 144 ? 34.231 -17.054 34.556 1.00 30.38 144 LEU B N 1
ATOM 3497 C CA . LEU B 1 144 ? 34.177 -15.857 33.722 1.00 31.64 144 LEU B CA 1
ATOM 3498 C C . LEU B 1 144 ? 34.003 -16.214 32.250 1.00 33.18 144 LEU B C 1
ATOM 3499 O O . LEU B 1 144 ? 33.311 -15.501 31.513 1.00 30.97 144 LEU B O 1
ATOM 3504 N N . TYR B 1 145 ? 34.617 -17.309 31.798 1.00 30.34 145 TYR B N 1
ATOM 3505 C CA . TYR B 1 145 ? 34.359 -17.756 30.433 1.00 36.18 145 TYR B CA 1
ATOM 3506 C C . TYR B 1 145 ? 32.927 -18.248 30.260 1.00 34.40 145 TYR B C 1
ATOM 3507 O O . TYR B 1 145 ? 32.350 -18.099 29.176 1.00 37.01 145 TYR B O 1
ATOM 3516 N N . ALA B 1 146 ? 32.343 -18.839 31.307 1.00 33.65 146 ALA B N 1
ATOM 3517 C CA . ALA B 1 146 ? 31.035 -19.481 31.176 1.00 37.48 146 ALA B CA 1
ATOM 3518 C C . ALA B 1 146 ? 29.887 -18.473 31.132 1.00 33.45 146 ALA B C 1
ATOM 3519 O O . ALA B 1 146 ? 28.893 -18.697 30.432 1.00 39.11 146 ALA B O 1
ATOM 3521 N N . ILE B 1 147 ? 29.991 -17.369 31.864 1.00 30.19 147 ILE B N 1
ATOM 3522 C CA . ILE B 1 147 ? 28.907 -16.390 31.905 1.00 31.08 147 ILE B CA 1
ATOM 3523 C C . ILE B 1 147 ? 28.916 -15.604 30.600 1.00 36.11 147 ILE B C 1
ATOM 3524 O O . ILE B 1 147 ? 29.903 -14.942 30.262 1.00 31.95 147 ILE B O 1
ATOM 3529 N N . GLU B 1 148 ? 27.807 -15.673 29.864 1.00 35.75 148 GLU B N 1
ATOM 3530 C CA . GLU B 1 148 ? 27.758 -15.090 28.528 1.00 36.59 148 GLU B CA 1
ATOM 3531 C C . GLU B 1 148 ? 27.601 -13.575 28.579 1.00 36.19 148 GLU B C 1
ATOM 3532 O O . GLU B 1 148 ? 28.167 -12.863 27.741 1.00 33.41 148 GLU B O 1
ATOM 3538 N N . SER B 1 149 ? 26.847 -13.066 29.551 1.00 35.02 149 SER B N 1
ATOM 3539 C CA . SER B 1 149 ? 26.620 -11.636 29.716 1.00 31.20 149 SER B CA 1
ATOM 3540 C C . SER B 1 149 ? 27.087 -11.221 31.105 1.00 31.87 149 SER B C 1
ATOM 3541 O O . SER B 1 149 ? 26.524 -11.669 32.111 1.00 31.21 149 SER B O 1
ATOM 3544 N N . TRP B 1 150 ? 28.111 -10.374 31.161 1.00 30.11 150 TRP B N 1
ATOM 3545 C CA . TRP B 1 150 ? 28.735 -10.008 32.427 1.00 28.05 150 TRP B CA 1
ATOM 3546 C C . TRP B 1 150 ? 27.936 -8.885 33.070 1.00 30.87 150 TRP B C 1
ATOM 3547 O O . TRP B 1 150 ? 27.886 -7.770 32.537 1.00 32.38 150 TRP B O 1
ATOM 3558 N N . THR B 1 151 ? 27.348 -9.170 34.228 1.00 28.51 151 THR B N 1
ATOM 3559 C CA . THR B 1 151 ? 26.627 -8.186 35.016 1.00 30.66 151 THR B CA 1
ATOM 3560 C C . THR B 1 151 ? 27.601 -7.439 35.921 1.00 29.39 151 THR B C 1
ATOM 3561 O O . THR B 1 151 ? 28.816 -7.647 35.872 1.00 26.59 151 THR B O 1
ATOM 3565 N N . TRP B 1 152 ? 27.061 -6.563 36.776 1.00 28.85 152 TRP B N 1
ATOM 3566 C CA . TRP B 1 152 ? 27.913 -5.845 37.717 1.00 29.79 152 TRP B CA 1
ATOM 3567 C C . TRP B 1 152 ? 28.788 -6.795 38.521 1.00 29.47 152 TRP B C 1
ATOM 3568 O O . TRP B 1 152 ? 29.971 -6.513 38.750 1.00 31.62 152 TRP B O 1
ATOM 3579 N N . PHE B 1 153 ? 28.236 -7.938 38.936 1.00 28.56 153 PHE B N 1
ATOM 3580 C CA . PHE B 1 153 ? 29.021 -8.870 39.736 1.00 31.33 153 PHE B CA 1
ATOM 3581 C C . PHE B 1 153 ? 30.251 -9.363 38.982 1.00 31.49 153 PHE B C 1
ATOM 3582 O O . PHE B 1 153 ? 31.341 -9.449 39.558 1.00 31.34 153 PHE B O 1
ATOM 3590 N N . GLU B 1 154 ? 30.102 -9.694 37.696 1.00 30.23 154 GLU B N 1
ATOM 3591 C CA . GLU B 1 154 ? 31.256 -10.180 36.942 1.00 28.92 154 GLU B CA 1
ATOM 3592 C C . GLU B 1 154 ? 32.267 -9.065 36.699 1.00 29.04 154 GLU B C 1
ATOM 3593 O O . GLU B 1 154 ? 33.481 -9.305 36.731 1.00 28.38 154 GLU B O 1
ATOM 3599 N N . LEU B 1 155 ? 31.792 -7.835 36.467 1.00 28.26 155 LEU B N 1
ATOM 3600 C CA . LEU B 1 155 ? 32.711 -6.706 36.334 1.00 25.12 155 LEU B CA 1
ATOM 3601 C C . LEU B 1 155 ? 33.476 -6.479 37.628 1.00 30.11 155 LEU B C 1
ATOM 3602 O O . LEU B 1 155 ? 34.689 -6.232 37.617 1.00 31.37 155 LEU B O 1
ATOM 3607 N N . TYR B 1 156 ? 32.774 -6.552 38.754 1.00 27.72 156 TYR B N 1
ATOM 3608 C CA . TYR B 1 156 ? 33.421 -6.401 40.047 1.00 33.44 156 TYR B CA 1
ATOM 3609 C C . TYR B 1 156 ? 34.411 -7.537 40.288 1.00 32.75 156 TYR B C 1
ATOM 3610 O O . TYR B 1 156 ? 35.547 -7.305 40.717 1.00 28.87 156 TYR B O 1
ATOM 3619 N N . LEU B 1 157 ? 34.000 -8.769 39.979 1.00 31.57 157 LEU B N 1
ATOM 3620 C CA . LEU B 1 157 ? 34.863 -9.933 40.149 1.00 29.57 157 LEU B CA 1
ATOM 3621 C C . LEU B 1 157 ? 36.101 -9.840 39.265 1.00 29.93 157 LEU B C 1
ATOM 3622 O O . LEU B 1 157 ? 37.229 -10.057 39.727 1.00 33.85 157 LEU B O 1
ATOM 3627 N N . PHE B 1 158 ? 35.905 -9.523 37.983 1.00 30.01 158 PHE B N 1
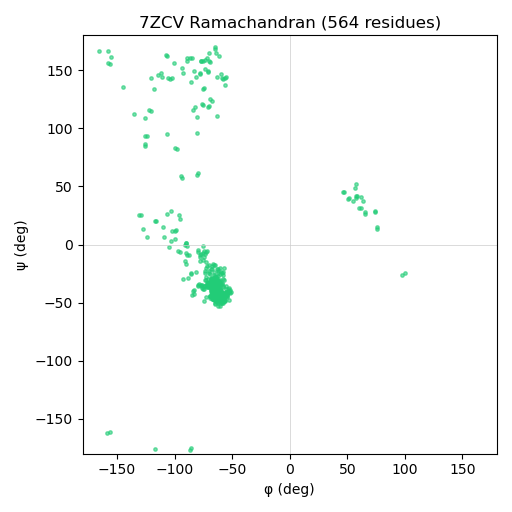ATOM 3628 C CA . PHE B 1 158 ? 37.026 -9.435 37.051 1.00 32.52 158 PHE B CA 1
ATOM 3629 C C . PHE B 1 158 ? 37.985 -8.328 37.463 1.00 28.48 158 PHE B C 1
ATOM 3630 O O . PHE B 1 158 ? 39.208 -8.512 37.456 1.00 27.18 158 PHE B O 1
ATOM 3638 N N . CYS B 1 159 ? 37.441 -7.171 37.832 1.00 24.86 159 CYS B N 1
ATOM 3639 C CA . CYS B 1 159 ? 38.264 -6.018 38.160 1.00 30.27 159 CYS B CA 1
ATOM 3640 C C . CYS B 1 159 ? 39.193 -6.295 39.339 1.00 36.46 159 CYS B C 1
ATOM 3641 O O . CYS B 1 159 ? 40.283 -5.717 39.414 1.00 36.47 159 CYS B O 1
ATOM 3644 N N . ASN B 1 160 ? 38.786 -7.164 40.266 1.00 26.89 160 ASN B N 1
ATOM 3645 C CA . ASN B 1 160 ? 39.509 -7.353 41.520 1.00 34.62 160 ASN B CA 1
ATOM 3646 C C . ASN B 1 160 ? 40.248 -8.686 41.643 1.00 41.95 160 ASN B C 1
ATOM 3647 O O . ASN B 1 160 ? 40.744 -8.996 42.729 1.00 38.23 160 ASN B O 1
ATOM 3652 N N . THR B 1 161 ? 40.297 -9.507 40.591 1.00 33.26 161 THR B N 1
ATOM 3653 C CA . THR B 1 161 ? 40.961 -10.802 40.686 1.00 31.33 161 THR B CA 1
ATOM 3654 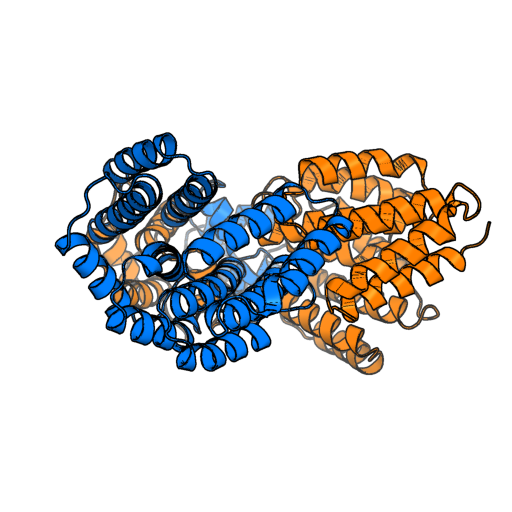C C . THR B 1 161 ? 42.010 -11.048 39.604 1.00 36.12 161 THR B C 1
ATOM 3655 O O . THR B 1 161 ? 42.429 -12.195 39.430 1.00 34.80 161 THR B O 1
ATOM 3659 N N . MET B 1 162 ? 42.427 -10.020 38.866 1.00 32.17 162 MET B N 1
ATOM 3660 C CA . MET B 1 162 ? 43.360 -10.204 37.752 1.00 35.55 162 MET B CA 1
ATOM 3661 C C . MET B 1 162 ? 44.644 -10.961 38.102 1.00 37.87 162 MET B C 1
ATOM 3662 O O . MET B 1 162 ? 45.112 -11.734 37.249 1.00 32.91 162 MET B O 1
ATOM 3667 N N . PRO B 1 163 ? 45.265 -10.794 39.277 1.00 37.98 163 PRO B N 1
ATOM 3668 C CA . PRO B 1 163 ? 46.445 -11.619 39.594 1.00 36.44 163 PRO B CA 1
ATOM 3669 C C . PRO B 1 163 ? 46.195 -13.127 39.547 1.00 43.24 163 PRO B C 1
ATOM 3670 O O . PRO B 1 163 ? 47.163 -13.883 39.413 1.00 43.81 163 PRO B O 1
ATOM 3674 N N . PHE B 1 164 ? 44.946 -13.601 39.641 1.00 38.98 164 PHE B N 1
ATOM 3675 C CA . PHE B 1 164 ? 44.735 -15.044 39.522 1.00 41.18 164 PHE B CA 1
ATOM 3676 C C . PHE B 1 164 ? 44.782 -15.531 38.081 1.00 39.82 164 PHE B C 1
ATOM 3677 O O . PHE B 1 164 ? 44.913 -16.740 37.853 1.00 38.79 164 PHE B O 1
ATOM 3685 N N . LEU B 1 165 ? 44.713 -14.632 37.111 1.00 32.63 165 LEU B N 1
ATOM 3686 C CA . LEU B 1 165 ? 44.649 -15.041 35.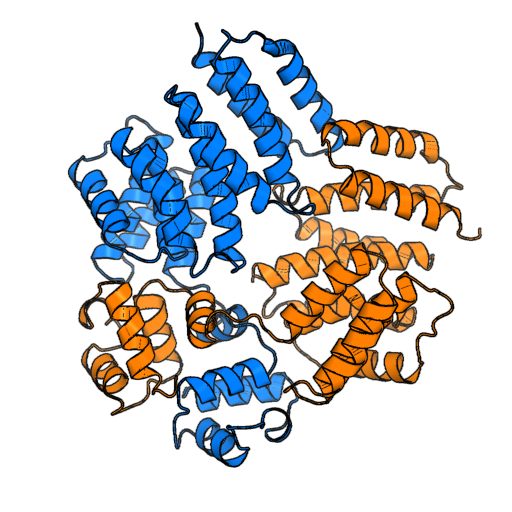720 1.00 30.32 165 LEU B CA 1
ATOM 3687 C C . LEU B 1 165 ? 46.047 -15.253 35.164 1.00 34.78 165 LEU B C 1
ATOM 3688 O O . LEU B 1 165 ? 46.968 -14.484 35.458 1.00 35.77 165 LEU B O 1
ATOM 3693 N N . SER B 1 166 ? 46.193 -16.305 34.361 1.00 32.97 166 SER B N 1
ATOM 3694 C CA . SER B 1 166 ? 47.377 -16.474 33.534 1.00 32.70 166 SER B CA 1
ATOM 3695 C C . SER B 1 166 ? 47.446 -15.345 32.513 1.00 35.88 166 SER B C 1
ATOM 3696 O O . SER B 1 166 ? 46.468 -14.629 32.278 1.00 31.64 166 SER B O 1
ATOM 3699 N N . ASN B 1 167 ? 48.626 -15.181 31.902 1.00 36.88 167 ASN B N 1
ATOM 3700 C CA . ASN B 1 167 ? 48.757 -14.168 30.858 1.00 33.28 167 ASN B CA 1
ATOM 3701 C C . ASN B 1 167 ? 47.745 -14.395 29.745 1.00 33.32 167 ASN B C 1
ATOM 3702 O O . ASN B 1 167 ? 47.089 -13.449 29.294 1.00 28.79 167 ASN B O 1
ATOM 3707 N N . GLN B 1 168 ? 47.595 -15.645 29.295 1.00 30.64 168 GLN B N 1
ATOM 3708 C CA . GLN B 1 168 ? 46.680 -15.920 28.190 1.00 34.87 168 GLN B CA 1
ATOM 3709 C C . GLN B 1 168 ? 45.238 -15.605 28.567 1.00 33.64 168 GLN B C 1
ATOM 3710 O O . GLN B 1 168 ? 44.512 -14.971 27.795 1.00 32.78 168 GLN B O 1
ATOM 3716 N N . ASP B 1 169 ? 44.803 -16.044 29.751 1.00 33.18 169 ASP B N 1
ATOM 3717 C CA . ASP B 1 169 ? 43.418 -15.818 30.148 1.00 29.52 169 ASP B CA 1
ATOM 3718 C C . ASP B 1 169 ? 43.163 -14.354 30.464 1.00 30.83 169 ASP B C 1
ATOM 3719 O O . ASP B 1 169 ? 42.057 -13.860 30.225 1.00 31.68 169 ASP B O 1
ATOM 3724 N N . LEU B 1 170 ? 44.161 -13.645 30.995 1.00 30.21 170 LEU B N 1
ATOM 3725 C CA . LEU B 1 170 ? 44.022 -12.203 31.156 1.00 30.63 170 LEU B CA 1
ATOM 3726 C C . LEU B 1 170 ? 43.705 -11.539 29.823 1.00 25.83 170 LEU B C 1
ATOM 3727 O O . LEU B 1 170 ? 42.792 -10.714 29.731 1.00 30.12 170 LEU B O 1
ATOM 3732 N N . ILE B 1 171 ? 44.454 -11.886 28.776 1.00 28.51 171 ILE B N 1
ATOM 3733 C CA . ILE B 1 171 ? 44.242 -11.259 27.475 1.00 26.42 171 ILE B CA 1
ATOM 3734 C C . ILE B 1 171 ? 42.885 -11.658 26.898 1.00 29.30 171 ILE B C 1
ATOM 3735 O O . ILE B 1 171 ? 42.114 -10.804 26.439 1.00 29.65 171 ILE B O 1
ATOM 3740 N N . PHE B 1 172 ? 42.559 -12.956 26.935 1.00 28.08 172 PHE B N 1
ATOM 3741 C CA . PHE B 1 172 ? 41.293 -13.414 26.361 1.00 28.13 172 PHE B CA 1
ATOM 3742 C C . PHE B 1 172 ? 40.106 -12.833 27.119 1.00 31.67 172 PHE B C 1
ATOM 3743 O O . PHE B 1 172 ? 39.123 -12.395 26.511 1.00 28.23 172 PHE B O 1
ATOM 3751 N N . LEU B 1 173 ? 40.173 -12.834 28.450 1.00 27.40 173 LEU B N 1
ATOM 3752 C CA . LEU B 1 173 ? 39.073 -12.296 29.241 1.00 31.98 173 LEU B CA 1
ATOM 3753 C C . LEU B 1 173 ? 39.002 -10.776 29.141 1.00 30.91 173 LEU B C 1
ATOM 3754 O O . LEU B 1 173 ? 37.906 -10.203 29.129 1.00 32.82 173 LEU B O 1
ATOM 3759 N N . SER B 1 174 ? 40.155 -10.102 29.072 1.00 29.92 174 SER B N 1
ATOM 3760 C CA . SER B 1 174 ? 40.138 -8.655 28.870 1.00 27.96 174 SER B CA 1
ATOM 3761 C C . SER B 1 174 ? 39.510 -8.314 27.532 1.00 29.17 174 SER B C 1
ATOM 3762 O O . SER B 1 174 ? 38.735 -7.353 27.420 1.00 28.96 174 SER B O 1
ATOM 3765 N N . THR B 1 175 ? 39.845 -9.089 26.499 1.00 27.10 175 THR B N 1
ATOM 3766 C CA . THR B 1 175 ? 39.236 -8.883 25.194 1.00 31.44 175 THR B CA 1
ATOM 3767 C C . THR B 1 175 ? 37.732 -9.107 25.262 1.00 35.12 175 THR B C 1
ATOM 3768 O O . THR B 1 175 ? 36.958 -8.373 24.636 1.00 37.59 175 THR B O 1
ATOM 3772 N N . SER B 1 176 ? 37.302 -10.103 26.039 1.00 30.69 176 SER B N 1
ATOM 3773 C CA . SER B 1 176 ? 35.886 -10.446 26.119 1.00 32.39 176 SER B CA 1
ATOM 3774 C C . SER B 1 176 ? 35.085 -9.424 26.915 1.00 35.99 176 SER B C 1
ATOM 3775 O O . SER B 1 176 ? 33.870 -9.321 26.715 1.00 33.05 176 SER B O 1
ATOM 3778 N N . LEU B 1 177 ? 35.736 -8.692 27.824 1.00 34.00 177 LEU B N 1
ATOM 3779 C CA . LEU B 1 177 ? 35.055 -7.663 28.606 1.00 32.91 177 LEU B CA 1
ATOM 3780 C C . LEU B 1 177 ? 34.263 -6.712 27.719 1.00 35.62 177 LEU B C 1
ATOM 3781 O O . LEU B 1 177 ? 33.128 -6.344 28.044 1.00 30.08 177 LEU B O 1
ATOM 3786 N N . LEU B 1 178 ? 34.841 -6.330 26.580 1.00 34.03 178 LEU B N 1
ATOM 3787 C CA . LEU B 1 178 ? 34.208 -5.364 25.689 1.00 39.31 178 LEU B CA 1
ATOM 3788 C C . LEU B 1 178 ? 32.839 -5.846 25.220 1.00 36.56 178 LEU B C 1
ATOM 3789 O O . LEU B 1 178 ? 31.848 -5.113 25.304 1.00 40.92 178 LEU B O 1
ATOM 3794 N N . GLU B 1 179 ? 32.756 -7.095 24.764 1.00 37.28 179 GLU B N 1
ATOM 3795 C CA . GLU B 1 179 ? 31.499 -7.611 24.230 1.00 35.28 179 GLU B CA 1
ATOM 3796 C C . GLU B 1 179 ? 30.574 -8.118 25.331 1.00 37.61 179 GLU B C 1
ATOM 3797 O O . GLU B 1 179 ? 29.364 -7.865 25.290 1.00 31.59 179 GLU B O 1
ATOM 3803 N N . LYS B 1 180 ? 31.118 -8.832 26.319 1.00 28.45 180 LYS B N 1
ATOM 3804 C CA . LYS B 1 180 ? 30.270 -9.482 27.315 1.00 32.33 180 LYS B CA 1
ATOM 3805 C C . LYS B 1 180 ? 29.592 -8.500 28.264 1.00 31.66 180 LYS B C 1
ATOM 3806 O O . LYS B 1 180 ? 28.610 -8.867 28.918 1.00 34.01 180 LYS B O 1
ATOM 3812 N N . SER B 1 181 ? 30.078 -7.270 28.355 1.00 29.81 181 SER B N 1
ATOM 3813 C CA . SER B 1 181 ? 29.495 -6.289 29.257 1.00 33.23 181 SER B CA 1
ATOM 3814 C C . SER B 1 181 ? 28.384 -5.478 28.612 1.00 33.39 181 SER B C 1
ATOM 3815 O O . SER B 1 181 ? 27.788 -4.636 29.287 1.00 32.27 181 SER B O 1
ATOM 3818 N N . LYS B 1 182 ? 28.086 -5.718 27.330 1.00 34.17 182 LYS B N 1
ATOM 3819 C CA . LYS B 1 182 ? 27.250 -4.792 26.570 1.00 36.20 182 LYS B CA 1
ATOM 3820 C C . LYS B 1 182 ? 25.802 -4.770 27.047 1.00 31.62 182 LYS B C 1
ATOM 3821 O O . LYS B 1 182 ? 25.132 -3.741 26.902 1.00 33.38 182 LYS B O 1
ATOM 3827 N N . GLU B 1 183 ? 25.294 -5.877 27.597 1.00 26.59 183 GLU B N 1
ATOM 3828 C CA . GLU B 1 183 ? 23.876 -5.922 27.954 1.00 34.91 183 GLU B CA 1
ATOM 3829 C C . GLU B 1 183 ? 23.527 -4.858 28.987 1.00 35.55 183 GLU B C 1
ATOM 3830 O O . GLU B 1 183 ? 22.500 -4.182 28.867 1.00 37.17 183 GLU B O 1
ATOM 3836 N N . PHE B 1 184 ? 24.381 -4.677 29.997 1.00 30.08 184 PHE B N 1
ATOM 3837 C CA . PHE B 1 184 ? 24.113 -3.731 31.078 1.00 33.24 184 PHE B CA 1
ATOM 3838 C C . PHE B 1 184 ? 25.146 -2.613 31.126 1.00 44.03 184 PHE B C 1
ATOM 3839 O O . PHE B 1 184 ? 25.257 -1.912 32.140 1.00 33.97 184 PHE B O 1
ATOM 3847 N N . LYS B 1 185 ? 25.856 -2.397 30.013 1.00 43.05 185 LYS B N 1
ATOM 3848 C CA . LYS B 1 185 ? 27.005 -1.499 29.993 1.00 46.77 185 LYS B CA 1
ATOM 3849 C C . LYS B 1 185 ? 26.606 -0.057 30.269 1.00 42.26 185 LYS B C 1
ATOM 3850 O O . LYS B 1 185 ? 27.388 0.702 30.856 1.00 47.98 185 LYS B O 1
ATOM 3856 N N . GLU B 1 186 ? 25.393 0.331 29.882 1.00 41.93 186 GLU B N 1
ATOM 3857 C CA . GLU B 1 186 ? 24.957 1.708 30.063 1.00 50.80 186 GLU B CA 1
ATOM 3858 C C . GLU B 1 186 ? 24.653 2.059 31.511 1.00 47.80 186 GLU B C 1
ATOM 3859 O O . GLU B 1 186 ? 24.561 3.248 31.829 1.00 41.60 186 GLU B O 1
ATOM 3865 N N . LEU B 1 187 ? 24.510 1.077 32.398 1.00 41.28 187 LEU B N 1
ATOM 3866 C CA . LEU B 1 187 ? 24.109 1.394 33.762 1.00 34.86 187 LEU B CA 1
ATOM 3867 C C . LEU B 1 187 ? 25.252 2.085 34.498 1.00 31.77 187 LEU B C 1
ATOM 3868 O O . LEU B 1 187 ? 26.429 1.831 34.240 1.00 31.46 187 LEU B O 1
ATOM 3873 N N . VAL B 1 188 ? 24.888 2.969 35.429 1.00 33.17 188 VAL B N 1
ATOM 3874 C CA . VAL B 1 188 ? 25.880 3.858 36.039 1.00 30.42 188 VAL B CA 1
ATOM 3875 C C . VAL B 1 188 ? 26.932 3.063 36.804 1.00 30.71 188 VAL B C 1
ATOM 3876 O O . VAL B 1 188 ? 28.140 3.317 36.683 1.00 35.76 188 VAL B O 1
ATOM 3880 N N . HIS B 1 189 ? 26.495 2.095 37.611 1.00 30.60 189 HIS B N 1
ATOM 3881 C CA . HIS B 1 189 ? 27.447 1.300 38.381 1.00 31.68 189 HIS B CA 1
ATOM 3882 C C . HIS B 1 189 ? 28.324 0.448 37.467 1.00 37.38 189 HIS B C 1
ATOM 3883 O O . HIS B 1 189 ? 29.545 0.377 37.655 1.00 34.86 189 HIS B O 1
ATOM 3890 N N . ASN B 1 190 ? 27.718 -0.218 36.475 1.00 28.15 190 ASN B N 1
ATOM 3891 C CA . ASN B 1 190 ? 28.497 -1.065 35.572 1.00 25.63 190 ASN B CA 1
ATOM 3892 C C . ASN B 1 190 ? 29.511 -0.244 34.790 1.00 30.13 190 ASN B C 1
ATOM 3893 O O . ASN B 1 190 ? 30.643 -0.690 34.565 1.00 27.04 190 ASN B O 1
ATOM 3898 N N . ARG B 1 191 ? 29.113 0.948 34.344 1.00 31.54 191 ARG B N 1
ATOM 3899 C CA . ARG B 1 191 ? 30.002 1.777 33.541 1.00 32.57 191 ARG B CA 1
ATOM 3900 C C . ARG B 1 191 ? 31.222 2.192 34.347 1.00 34.65 191 ARG B C 1
ATOM 3901 O O . ARG B 1 191 ? 32.344 2.226 33.826 1.00 32.86 191 ARG B O 1
ATOM 3909 N N . LEU B 1 192 ? 31.020 2.477 35.631 1.00 33.26 192 LEU B N 1
ATOM 3910 C CA . LEU B 1 192 ? 32.126 2.800 36.522 1.00 34.43 192 LEU B CA 1
ATOM 3911 C C . LEU B 1 192 ? 33.100 1.632 36.641 1.00 36.69 192 LEU B C 1
ATOM 3912 O O . LEU B 1 192 ? 34.321 1.812 36.534 1.00 31.40 192 LEU B O 1
ATOM 3917 N N . TYR B 1 193 ? 32.579 0.422 36.859 1.00 31.52 193 TYR B N 1
ATOM 3918 C CA . TYR B 1 193 ? 33.452 -0.741 37.024 1.00 28.15 193 TYR B CA 1
ATOM 3919 C C . TYR B 1 193 ? 34.121 -1.166 35.723 1.00 31.24 193 TYR B C 1
ATOM 3920 O O . TYR B 1 193 ? 35.216 -1.742 35.752 1.00 32.08 193 TYR B O 1
ATOM 3929 N N . MET B 1 194 ? 33.485 -0.928 34.580 1.00 28.19 194 MET B N 1
ATOM 3930 C CA . MET B 1 194 ? 34.166 -1.215 33.323 1.00 29.84 194 MET B CA 1
ATOM 3931 C C . MET B 1 194 ? 35.355 -0.282 33.113 1.00 34.26 194 MET B C 1
ATOM 3932 O O . MET B 1 194 ? 36.410 -0.706 32.621 1.00 28.20 194 MET B O 1
ATOM 3937 N N . LYS B 1 195 ? 35.186 1.002 33.430 1.00 30.17 195 LYS B N 1
ATOM 3938 C CA . LYS B 1 195 ? 36.302 1.936 33.330 1.00 31.76 195 LYS B CA 1
ATOM 3939 C C . LYS B 1 195 ? 37.429 1.541 34.271 1.00 28.61 195 LYS B C 1
ATOM 3940 O O . LYS B 1 195 ? 38.604 1.578 33.889 1.00 32.15 195 LYS B O 1
ATOM 3946 N N . GLN B 1 196 ? 37.094 1.160 35.509 1.00 28.54 196 GLN B N 1
ATOM 3947 C CA . GLN B 1 196 ? 38.127 0.731 36.447 1.00 27.88 196 GLN B CA 1
ATOM 3948 C C . GLN B 1 196 ? 38.784 -0.563 35.988 1.00 32.05 196 GLN B C 1
ATOM 3949 O O . GLN B 1 196 ? 40.004 -0.731 36.121 1.00 24.45 196 GLN B O 1
ATOM 3955 N N . GLY B 1 197 ? 37.989 -1.496 35.456 1.00 29.61 197 GLY B N 1
ATOM 3956 C CA . GLY B 1 197 ? 38.564 -2.723 34.932 1.00 27.03 197 GLY B CA 1
ATOM 3957 C C . GLY B 1 197 ? 39.544 -2.466 33.805 1.00 28.44 197 GLY B C 1
ATOM 3958 O O . GLY B 1 197 ? 40.606 -3.089 33.744 1.00 27.81 197 GLY B O 1
ATOM 3959 N N . LEU B 1 198 ? 39.208 -1.534 32.905 1.00 26.83 198 LEU B N 1
ATOM 3960 C CA . LEU B 1 198 ? 40.115 -1.192 31.811 1.00 25.59 198 LEU B CA 1
ATOM 3961 C C . LEU B 1 198 ? 41.409 -0.580 32.333 1.00 26.34 198 LEU B C 1
ATOM 3962 O O . LEU B 1 198 ? 42.498 -0.872 31.818 1.00 27.04 198 LEU B O 1
ATOM 3967 N N . LEU B 1 199 ? 41.312 0.281 33.348 1.00 26.78 199 LEU B N 1
ATOM 3968 C CA . LEU B 1 199 ? 42.517 0.820 33.974 1.00 27.23 199 LEU B CA 1
ATOM 3969 C C . LEU B 1 199 ? 43.355 -0.290 34.591 1.00 29.81 199 LEU B C 1
ATOM 3970 O O . LEU B 1 199 ? 44.586 -0.290 34.467 1.00 32.52 199 LEU B O 1
ATOM 3975 N N . ASN B 1 200 ? 42.704 -1.260 35.241 1.00 28.70 200 ASN B N 1
ATOM 3976 C CA . ASN B 1 200 ? 43.436 -2.376 35.834 1.00 31.73 200 ASN B CA 1
ATOM 3977 C C . ASN B 1 200 ? 44.003 -3.308 34.768 1.00 33.15 200 ASN B C 1
ATOM 3978 O O . ASN B 1 200 ? 45.068 -3.901 34.974 1.00 29.54 200 ASN B O 1
ATOM 3983 N N . ILE B 1 201 ? 43.310 -3.464 33.634 1.00 25.53 201 ILE B N 1
ATOM 3984 C CA . ILE B 1 201 ? 43.878 -4.228 32.525 1.00 25.22 201 ILE B CA 1
ATOM 3985 C C . ILE B 1 201 ? 45.202 -3.616 32.088 1.00 28.30 201 ILE B C 1
ATOM 3986 O O . ILE B 1 201 ? 46.215 -4.312 31.953 1.00 28.92 201 ILE B O 1
ATOM 3991 N N . LEU B 1 202 ? 45.211 -2.301 31.855 1.00 27.96 202 LEU B N 1
ATOM 3992 C CA . LEU B 1 202 ? 46.444 -1.622 31.468 1.00 31.79 202 LEU B CA 1
ATOM 3993 C C . LEU B 1 202 ? 47.544 -1.843 32.500 1.00 28.80 202 LEU B C 1
ATOM 3994 O O . LEU B 1 202 ? 48.704 -2.089 32.143 1.00 29.51 202 LEU B O 1
ATOM 3999 N N . SER B 1 203 ? 47.193 -1.763 33.785 1.00 33.13 203 SER B N 1
ATOM 4000 C CA . SER B 1 203 ? 48.163 -1.969 34.857 1.00 28.97 203 SER B CA 1
ATOM 4001 C C . SER B 1 203 ? 48.745 -3.376 34.827 1.00 30.12 203 SER B C 1
ATOM 4002 O O . SER B 1 203 ? 49.959 -3.558 34.970 1.00 38.21 203 SER B O 1
ATOM 4005 N N . GLU B 1 204 ? 47.888 -4.390 34.684 1.00 29.40 204 GLU B N 1
ATOM 4006 C CA . GLU B 1 204 ? 48.369 -5.768 34.635 1.00 28.89 204 GLU B CA 1
ATOM 4007 C C . GLU B 1 204 ? 49.256 -6.001 33.421 1.00 32.92 204 GLU B C 1
ATOM 4008 O O . GLU B 1 204 ? 50.303 -6.648 33.528 1.00 34.44 204 GLU B O 1
ATOM 4014 N N . LEU B 1 205 ? 48.844 -5.499 32.253 1.00 31.54 205 LEU B N 1
ATOM 4015 C CA . LEU B 1 205 ? 49.641 -5.699 31.045 1.00 31.98 205 LEU B CA 1
ATOM 4016 C C . LEU B 1 205 ? 51.038 -5.112 31.200 1.00 31.56 205 LEU B C 1
ATOM 4017 O O . LEU B 1 205 ? 52.028 -5.735 30.802 1.00 36.62 205 LEU B O 1
ATOM 4022 N N . MET B 1 206 ? 51.140 -3.912 31.774 1.00 31.78 206 MET B N 1
ATOM 4023 C CA . MET B 1 206 ? 52.452 -3.321 32.028 1.00 33.47 206 MET B CA 1
ATOM 4024 C C . MET B 1 206 ? 53.261 -4.180 32.993 1.00 38.50 206 MET B C 1
ATOM 4025 O O . MET B 1 206 ? 54.448 -4.441 32.769 1.00 41.00 206 MET B O 1
ATOM 4030 N N . GLU B 1 207 ? 52.638 -4.596 34.095 1.00 36.32 207 GLU B N 1
ATOM 4031 C CA . GLU B 1 207 ? 53.333 -5.402 35.093 1.00 40.68 207 GLU B CA 1
ATOM 4032 C C . GLU B 1 207 ? 53.834 -6.718 34.508 1.00 42.01 207 GLU B C 1
ATOM 4033 O O . GLU B 1 207 ? 54.895 -7.216 34.906 1.00 38.09 207 GLU B O 1
ATOM 4039 N N . ARG B 1 208 ? 53.101 -7.284 33.555 1.00 38.35 208 ARG B N 1
ATOM 4040 C CA . ARG B 1 208 ? 53.482 -8.542 32.932 1.00 35.77 208 ARG B CA 1
ATOM 4041 C C . ARG B 1 208 ? 54.367 -8.350 31.709 1.00 41.17 208 ARG B C 1
ATOM 4042 O O . ARG B 1 208 ? 54.752 -9.344 31.085 1.00 38.31 208 ARG B O 1
ATOM 4050 N N . LYS B 1 209 ? 54.701 -7.102 31.368 1.00 34.97 209 LYS B N 1
ATOM 4051 C CA . LYS B 1 209 ? 55.543 -6.769 30.218 1.00 39.66 209 LYS B CA 1
ATOM 4052 C C . LYS B 1 209 ? 54.878 -7.139 28.896 1.00 39.06 209 LYS B C 1
ATOM 4053 O O . LYS B 1 209 ? 55.554 -7.373 27.894 1.00 39.69 209 LYS B O 1
ATOM 4059 N N . LEU B 1 210 ? 53.548 -7.180 28.878 1.00 39.11 210 LEU B N 1
ATOM 4060 C CA . LEU B 1 210 ? 52.788 -7.477 27.663 1.00 37.44 210 LEU B CA 1
ATOM 4061 C C . LEU B 1 210 ? 52.374 -6.181 26.959 1.00 36.39 210 LEU B C 1
ATOM 4062 O O . LEU B 1 210 ? 51.198 -5.900 26.741 1.00 35.30 210 LEU B O 1
ATOM 4067 N N . PHE B 1 211 ? 53.383 -5.388 26.595 1.00 37.49 211 PHE B N 1
ATOM 4068 C CA . PHE B 1 211 ? 53.138 -4.010 26.172 1.00 43.63 211 PHE B CA 1
ATOM 4069 C C . PHE B 1 211 ? 52.382 -3.923 24.852 1.00 40.64 211 PHE B C 1
ATOM 4070 O O . PHE B 1 211 ? 51.634 -2.961 24.637 1.00 38.69 211 PHE B O 1
ATOM 4078 N N . SER B 1 212 ? 52.548 -4.903 23.962 1.00 37.13 212 SER B N 1
ATOM 4079 C CA . SER B 1 212 ? 51.909 -4.817 22.654 1.00 38.06 212 SER B CA 1
ATOM 4080 C C . SER B 1 212 ? 50.385 -4.873 22.724 1.00 40.48 212 SER B C 1
ATOM 4081 O O . SER B 1 212 ? 49.724 -4.501 21.750 1.00 39.48 212 SER B O 1
ATOM 4084 N N . TYR B 1 213 ? 49.807 -5.330 23.834 1.00 36.64 213 TYR B N 1
ATOM 4085 C CA . TYR B 1 213 ? 48.356 -5.434 23.937 1.00 37.69 213 TYR B CA 1
ATOM 4086 C C . TYR B 1 213 ? 47.715 -4.174 24.497 1.00 34.62 213 TYR B C 1
ATOM 4087 O O . TYR B 1 213 ? 46.485 -4.077 24.517 1.00 36.52 213 TYR B O 1
ATOM 4096 N N . ILE B 1 214 ? 48.524 -3.220 24.962 1.00 35.77 214 ILE B N 1
ATOM 4097 C CA . ILE B 1 214 ? 47.977 -2.024 25.611 1.00 37.46 214 ILE B CA 1
ATOM 4098 C C . ILE B 1 214 ? 47.112 -1.189 24.670 1.00 29.99 214 ILE B C 1
ATOM 4099 O O . ILE B 1 214 ? 46.053 -0.714 25.106 1.00 35.82 214 ILE B O 1
ATOM 4104 N N . PRO B 1 215 ? 47.480 -0.959 23.396 1.00 41.41 215 PRO B N 1
ATOM 4105 C CA . PRO B 1 215 ? 46.669 -0.047 22.559 1.00 37.18 215 PRO B CA 1
ATOM 4106 C C . PRO B 1 215 ? 45.205 -0.435 22.408 1.00 39.20 215 PRO B C 1
ATOM 4107 O O . PRO B 1 215 ? 44.345 0.450 22.333 1.00 39.32 215 PRO B O 1
ATOM 4111 N N . ILE B 1 216 ? 44.896 -1.730 22.337 1.00 36.55 216 ILE B N 1
ATOM 4112 C CA . ILE B 1 216 ? 43.506 -2.162 22.209 1.00 34.46 216 ILE B CA 1
ATOM 4113 C C . ILE B 1 216 ? 42.664 -1.610 23.347 1.00 40.72 216 ILE B C 1
ATOM 4114 O O . ILE B 1 216 ? 41.533 -1.146 23.146 1.00 36.92 216 ILE B O 1
ATOM 4119 N N . PHE B 1 217 ? 43.196 -1.652 24.560 1.00 32.61 217 PHE B N 1
ATOM 4120 C CA . PHE B 1 217 ? 42.402 -1.270 25.711 1.00 33.16 217 PHE B CA 1
ATOM 4121 C C . PHE B 1 217 ? 42.439 0.226 25.969 1.00 33.90 217 PHE B C 1
ATOM 4122 O O . PHE B 1 217 ? 41.475 0.769 26.520 1.00 34.38 217 PHE B O 1
ATOM 4130 N N . GLU B 1 218 ? 43.496 0.912 25.526 1.00 33.37 218 GLU B N 1
ATOM 4131 C CA . GLU B 1 218 ? 43.478 2.371 25.535 1.00 37.00 218 GLU B CA 1
ATOM 4132 C C . GLU B 1 218 ? 42.416 2.912 24.586 1.00 34.93 218 GLU B C 1
ATOM 4133 O O . GLU B 1 218 ? 41.750 3.905 24.893 1.00 37.86 218 GLU B O 1
ATOM 4139 N N . ALA B 1 219 ? 42.246 2.273 23.426 1.00 35.63 219 ALA B N 1
ATOM 4140 C CA . ALA B 1 219 ? 41.195 2.694 22.503 1.00 37.85 219 ALA B CA 1
ATOM 4141 C C . ALA B 1 219 ? 39.820 2.590 23.150 1.00 39.07 219 ALA B C 1
ATOM 4142 O O . ALA B 1 219 ? 38.971 3.470 22.965 1.00 41.31 219 ALA B O 1
ATOM 4144 N N . GLU B 1 220 ? 39.576 1.521 23.913 1.00 36.42 220 GLU B N 1
ATOM 4145 C CA . GLU B 1 220 ? 38.288 1.388 24.586 1.00 36.40 220 GLU B CA 1
ATOM 4146 C C . GLU B 1 220 ? 38.136 2.430 25.683 1.00 43.04 220 GLU B C 1
ATOM 4147 O O . GLU B 1 220 ? 37.057 3.010 25.861 1.00 40.16 220 GLU B O 1
ATOM 4153 N N . LEU B 1 221 ? 39.208 2.674 26.433 1.00 34.51 221 LEU B N 1
ATOM 4154 C CA . LEU B 1 221 ? 39.167 3.684 27.480 1.00 40.99 221 LEU B CA 1
ATOM 4155 C C . LEU B 1 221 ? 38.910 5.066 26.887 1.00 41.35 221 LEU B C 1
ATOM 4156 O O . LEU B 1 221 ? 38.130 5.852 27.436 1.00 40.00 221 LEU B O 1
ATOM 4161 N N . GLU B 1 222 ? 39.544 5.369 25.751 1.00 38.34 222 GLU B N 1
ATOM 4162 C CA . GLU B 1 222 ? 39.294 6.630 25.058 1.00 43.05 222 GLU B CA 1
ATOM 4163 C C . GLU B 1 222 ? 37.822 6.785 24.690 1.00 44.64 222 GLU B C 1
ATOM 4164 O O . GLU B 1 222 ? 37.245 7.867 24.850 1.00 50.76 222 GLU B O 1
ATOM 4170 N N . ARG B 1 223 ? 37.198 5.716 24.189 1.00 40.84 223 ARG B N 1
ATOM 4171 C CA . ARG B 1 223 ? 35.791 5.793 23.806 1.00 43.78 223 ARG B CA 1
ATOM 4172 C C . ARG B 1 223 ? 34.883 6.032 25.009 1.00 48.32 223 ARG B C 1
ATOM 4173 O O . ARG B 1 223 ? 33.827 6.659 24.868 1.00 48.94 223 ARG B O 1
ATOM 4181 N N . MET B 1 224 ? 35.262 5.535 26.186 1.00 40.95 224 MET B N 1
ATOM 4182 C CA . MET B 1 224 ? 34.368 5.554 27.339 1.00 42.92 224 MET B CA 1
ATOM 4183 C C . MET B 1 224 ? 34.523 6.774 28.237 1.00 42.13 224 MET B C 1
ATOM 4184 O O . MET B 1 224 ? 33.550 7.171 28.886 1.00 41.01 224 MET B O 1
ATOM 4189 N N . LEU B 1 225 ? 35.711 7.368 28.319 1.00 36.33 225 LEU B N 1
ATOM 4190 C CA . LEU B 1 225 ? 35.957 8.391 29.328 1.00 36.01 225 LEU B CA 1
ATOM 4191 C C . LEU B 1 225 ? 35.284 9.705 28.952 1.00 43.73 225 LEU B C 1
ATOM 4192 O O . LEU B 1 225 ? 35.381 10.163 27.809 1.00 43.98 225 LEU B O 1
ATOM 4197 N N . ARG B 1 226 ? 34.613 10.310 29.922 1.00 41.88 226 ARG B N 1
ATOM 4198 C CA . ARG B 1 226 ? 33.958 11.599 29.789 1.00 45.86 226 ARG B CA 1
ATOM 4199 C C . ARG B 1 226 ? 34.742 12.668 30.539 1.00 38.55 226 ARG B C 1
ATOM 4200 O O . ARG B 1 226 ? 35.562 12.350 31.406 1.00 36.85 226 ARG B O 1
ATOM 4208 N N . PRO B 1 227 ? 34.516 13.952 30.239 1.00 45.43 227 PRO B N 1
ATOM 4209 C CA . PRO B 1 227 ? 35.259 15.001 30.960 1.00 38.05 227 PRO B CA 1
ATOM 4210 C C . PRO B 1 227 ? 35.024 14.990 32.461 1.00 43.82 227 PRO B C 1
ATOM 4211 O O . PRO B 1 227 ? 35.890 15.450 33.217 1.00 48.24 227 PRO B O 1
ATOM 4215 N N . TYR B 1 228 ? 33.879 14.478 32.917 1.00 40.94 228 TYR B N 1
ATOM 4216 C CA . TYR B 1 228 ? 33.637 14.333 34.350 1.00 50.17 228 TYR B CA 1
ATOM 4217 C C . TYR B 1 228 ? 34.591 13.325 34.985 1.00 35.70 228 TYR B C 1
ATOM 4218 O O . TYR B 1 228 ? 34.869 13.408 36.186 1.00 37.30 228 TYR B O 1
ATOM 4227 N N . ASP B 1 229 ? 35.095 12.367 34.205 1.00 37.93 229 ASP B N 1
ATOM 4228 C CA . ASP B 1 229 ? 35.816 11.217 34.753 1.00 31.53 229 ASP B CA 1
ATOM 4229 C C . ASP B 1 229 ? 37.262 11.587 35.095 1.00 31.03 229 ASP B C 1
ATOM 4230 O O . ASP B 1 229 ? 38.221 11.045 34.548 1.00 29.15 229 ASP B O 1
ATOM 4235 N N . VAL B 1 230 ? 37.398 12.534 36.026 1.00 31.71 230 VAL B N 1
ATOM 4236 C CA . VAL B 1 230 ? 38.707 13.098 36.340 1.00 31.04 230 VAL B CA 1
ATOM 4237 C C . VAL B 1 230 ? 39.629 12.045 36.948 1.00 35.52 230 VAL B C 1
ATOM 4238 O O . VAL B 1 230 ? 40.819 11.976 36.612 1.00 30.96 230 VAL B O 1
ATOM 4242 N N . PHE B 1 231 ? 39.109 11.219 37.861 1.00 29.96 231 PHE B N 1
ATOM 4243 C CA . PHE B 1 231 ? 39.962 10.212 38.485 1.00 32.86 231 PHE B CA 1
ATOM 4244 C C . PHE B 1 231 ? 40.463 9.201 37.465 1.00 31.60 231 PHE B C 1
ATOM 4245 O O . PHE B 1 231 ? 41.638 8.820 37.485 1.00 28.32 231 PHE B O 1
ATOM 4253 N N . GLU B 1 232 ? 39.586 8.743 36.572 1.00 30.15 232 GLU B N 1
ATOM 4254 C CA . GLU B 1 232 ? 40.012 7.782 35.560 1.00 28.75 232 GLU B CA 1
ATOM 4255 C C . GLU B 1 232 ? 40.987 8.411 34.571 1.00 26.16 232 GLU B C 1
ATOM 4256 O O . GLU B 1 232 ? 41.935 7.754 34.126 1.00 24.61 232 GLU B O 1
ATOM 4262 N N . LYS B 1 233 ? 40.772 9.683 34.222 1.00 27.92 233 LYS B N 1
ATOM 4263 C CA . LYS B 1 233 ? 41.649 10.355 33.267 1.00 28.48 233 LYS B CA 1
ATOM 4264 C C . LYS B 1 233 ? 43.048 10.560 33.839 1.00 28.75 233 LYS B C 1
ATOM 4265 O O . LYS B 1 233 ? 44.044 10.315 33.154 1.00 28.73 233 LYS B O 1
ATOM 4271 N N . VAL B 1 234 ? 43.147 11.029 35.085 1.00 26.54 234 VAL B N 1
ATOM 4272 C CA . VAL B 1 234 ? 44.471 11.221 35.680 1.00 25.94 234 VAL B CA 1
ATOM 4273 C C . VAL B 1 234 ? 45.155 9.873 35.901 1.00 30.65 234 VAL B C 1
ATOM 4274 O O . VAL B 1 234 ? 46.378 9.750 35.734 1.00 28.01 234 VAL B O 1
ATOM 4278 N N . SER B 1 235 ? 44.384 8.839 36.273 1.00 27.32 235 SER B N 1
ATOM 4279 C CA . SER B 1 235 ? 44.963 7.502 36.409 1.00 26.68 235 SER B CA 1
ATOM 4280 C C . SER B 1 235 ? 45.529 7.010 35.086 1.00 27.07 235 SER B C 1
ATOM 4281 O O . SER B 1 235 ? 46.618 6.429 35.044 1.00 30.72 235 SER B O 1
ATOM 4284 N N . TRP B 1 236 ? 44.797 7.226 33.999 1.00 27.95 236 TRP B N 1
ATOM 4285 C CA . TRP B 1 236 ? 45.297 6.847 32.685 1.00 28.47 236 TRP B CA 1
ATOM 4286 C C . TRP B 1 236 ? 46.525 7.666 32.313 1.00 31.58 236 TRP B C 1
ATOM 4287 O O . TRP B 1 236 ? 47.490 7.128 31.756 1.00 31.18 236 TRP B O 1
ATOM 4298 N N . GLN B 1 237 ? 46.500 8.972 32.596 1.00 28.30 237 GLN B N 1
ATOM 4299 C CA . GLN B 1 237 ? 47.678 9.809 32.377 1.00 28.75 237 GLN B CA 1
ATOM 4300 C C . GLN B 1 237 ? 48.894 9.240 33.100 1.00 34.68 237 GLN B C 1
ATOM 4301 O O . GLN B 1 237 ? 50.001 9.181 32.546 1.00 30.52 237 GLN B O 1
ATOM 4307 N N . PHE B 1 238 ? 48.707 8.841 34.360 1.00 29.39 238 PHE B N 1
ATOM 4308 C CA . PHE B 1 238 ? 49.800 8.244 35.119 1.00 27.66 238 PHE B CA 1
ATOM 4309 C C . PHE B 1 238 ? 50.265 6.938 34.487 1.00 30.01 238 PHE B C 1
ATOM 4310 O O . PHE B 1 238 ? 51.472 6.684 34.375 1.00 32.65 238 PHE B O 1
ATOM 4318 N N . LEU B 1 239 ? 49.323 6.097 34.063 1.00 29.95 239 LEU B N 1
ATOM 4319 C CA . LEU B 1 239 ? 49.686 4.808 33.484 1.00 28.59 239 LEU B CA 1
ATOM 4320 C C . LEU B 1 239 ? 50.393 4.968 32.143 1.00 34.92 239 LEU B C 1
ATOM 4321 O O . LEU B 1 239 ? 51.241 4.140 31.793 1.00 34.53 239 LEU B O 1
ATOM 4326 N N . LYS B 1 240 ? 50.046 6.002 31.369 1.00 31.42 240 LYS B N 1
ATOM 4327 C CA . LYS B 1 240 ? 50.770 6.260 30.127 1.00 31.93 240 LYS B CA 1
ATOM 4328 C C . LYS B 1 240 ? 52.237 6.558 30.401 1.00 35.91 240 LYS B C 1
ATOM 4329 O O . LYS B 1 240 ? 53.120 6.104 29.662 1.00 37.01 240 LYS B O 1
ATOM 4335 N N . LYS B 1 241 ? 52.520 7.318 31.462 1.00 34.01 241 LYS B N 1
ATOM 4336 C CA . LYS B 1 241 ? 53.908 7.578 31.824 1.00 36.16 241 LYS B CA 1
ATOM 4337 C C . LYS B 1 241 ? 54.599 6.319 32.330 1.00 35.00 241 LYS B C 1
ATOM 4338 O O . LYS B 1 241 ? 55.798 6.136 32.090 1.00 41.08 241 LYS B O 1
ATOM 4344 N N . MET B 1 242 ? 53.871 5.447 33.034 1.00 37.90 242 MET B N 1
ATOM 4345 C CA . MET B 1 242 ? 54.460 4.195 33.498 1.00 37.66 242 MET B CA 1
ATOM 4346 C C . MET B 1 242 ? 54.855 3.305 32.322 1.00 45.24 242 MET B C 1
ATOM 4347 O O . MET B 1 242 ? 55.879 2.616 32.375 1.00 39.74 242 MET B O 1
ATOM 4352 N N . SER B 1 243 ? 54.050 3.299 31.255 1.00 38.64 243 SER B N 1
ATOM 4353 C CA . SER B 1 243 ? 54.395 2.507 30.076 1.00 42.51 243 SER B CA 1
ATOM 4354 C C . SER B 1 243 ? 55.654 3.035 29.400 1.00 44.06 243 SER B C 1
ATOM 4355 O O . SER B 1 243 ? 56.553 2.261 29.051 1.00 43.67 243 SER B O 1
ATOM 4358 N N . VAL B 1 244 ? 55.735 4.354 29.205 1.00 46.20 244 VAL B N 1
ATOM 4359 C CA . VAL B 1 244 ? 56.936 4.959 28.633 1.00 40.90 244 VAL B CA 1
ATOM 4360 C C . VAL B 1 244 ? 58.142 4.677 29.518 1.00 44.38 244 VAL B C 1
ATOM 4361 O O . VAL B 1 244 ? 59.236 4.370 29.027 1.00 42.69 244 VAL B O 1
ATOM 4365 N N . PHE B 1 245 ? 57.963 4.786 30.834 1.00 42.85 245 PHE B N 1
ATOM 4366 C CA . PHE B 1 245 ? 59.050 4.521 31.771 1.00 46.01 245 PHE B CA 1
ATOM 4367 C C . PHE B 1 245 ? 59.605 3.111 31.592 1.00 44.62 245 PHE B C 1
ATOM 4368 O O . PHE B 1 245 ? 60.823 2.917 31.501 1.00 51.08 245 PHE B O 1
ATOM 4376 N N . LEU B 1 246 ? 58.722 2.113 31.540 1.00 43.66 246 LEU B N 1
ATOM 4377 C CA . LEU B 1 246 ? 59.169 0.726 31.503 1.00 48.26 246 LEU B CA 1
ATOM 4378 C C . LEU B 1 246 ? 59.757 0.321 30.159 1.00 57.08 246 LEU B C 1
ATOM 4379 O O . LEU B 1 246 ? 60.562 -0.617 30.109 1.00 56.59 246 LEU B O 1
ATOM 4384 N N . GLN B 1 247 ? 59.406 1.013 29.079 1.00 55.14 247 GLN B N 1
ATOM 4385 C CA . GLN B 1 247 ? 59.891 0.655 27.755 1.00 56.09 247 GLN B CA 1
ATOM 4386 C C . GLN B 1 247 ? 61.102 1.465 27.305 1.00 54.31 247 GLN B C 1
ATOM 4387 O O . GLN B 1 247 ? 61.657 1.168 26.240 1.00 57.16 247 GLN B O 1
ATOM 4393 N N . THR B 1 248 ? 61.532 2.471 28.077 1.00 52.55 248 THR B N 1
ATOM 4394 C CA . THR B 1 248 ? 62.620 3.348 27.649 1.00 50.56 248 THR B CA 1
ATOM 4395 C C . THR B 1 248 ? 63.696 3.483 28.721 1.00 56.57 248 THR B C 1
ATOM 4396 O O . THR B 1 248 ? 64.413 4.487 28.758 1.00 59.12 248 THR B O 1
ATOM 4400 N N . LYS B 1 249 ? 63.818 2.485 29.599 1.00 54.92 249 LYS B N 1
ATOM 4401 C CA . LYS B 1 249 ? 64.838 2.482 30.653 1.00 58.67 249 LYS B CA 1
ATOM 4402 C C . LYS B 1 249 ? 64.731 3.715 31.548 1.00 55.66 249 LYS B C 1
ATOM 4403 O O . LYS B 1 249 ? 65.736 4.321 31.920 1.00 53.66 249 LYS B O 1
ATOM 4409 N N . GLY B 1 250 ? 63.502 4.093 31.892 1.00 54.02 250 GLY B N 1
ATOM 4410 C CA . GLY B 1 250 ? 63.305 5.182 32.830 1.00 47.61 250 GLY B CA 1
ATOM 4411 C C . GLY B 1 250 ? 63.574 6.565 32.282 1.00 54.52 250 GLY B C 1
ATOM 4412 O O . GLY B 1 250 ? 63.941 7.462 33.047 1.00 52.26 250 GLY B O 1
ATOM 4413 N N . SER B 1 251 ? 63.392 6.768 30.974 1.00 51.16 251 SER B N 1
ATOM 4414 C CA . SER B 1 251 ? 63.800 8.026 30.351 1.00 54.34 251 SER B CA 1
ATOM 4415 C C . SER B 1 251 ? 63.000 9.219 30.866 1.00 52.01 251 SER B C 1
ATOM 4416 O O . SER B 1 251 ? 63.492 10.352 30.828 1.00 54.57 251 SER B O 1
ATOM 4419 N N . ASN B 1 252 ? 61.764 9.001 31.316 1.00 48.12 252 ASN B N 1
ATOM 4420 C CA . ASN B 1 252 ? 60.880 10.088 31.724 1.00 51.07 252 ASN B CA 1
ATOM 4421 C C . ASN B 1 252 ? 60.700 10.176 33.239 1.00 49.26 252 ASN B C 1
ATOM 4422 O O . ASN B 1 252 ? 59.678 10.684 33.711 1.00 42.94 252 ASN B O 1
ATOM 4427 N N . GLN B 1 253 ? 61.682 9.706 34.016 1.00 51.99 253 GLN B N 1
ATOM 4428 C CA . GLN B 1 253 ? 61.525 9.705 35.469 1.00 44.70 253 GLN B CA 1
ATOM 4429 C C . GLN B 1 253 ? 61.317 11.116 36.008 1.00 49.65 253 GLN B C 1
ATOM 4430 O O . GLN B 1 253 ? 60.498 11.327 36.911 1.00 46.12 253 GLN B O 1
ATOM 4436 N N . LYS B 1 254 ? 62.056 12.095 35.479 1.00 45.44 254 LYS B N 1
ATOM 4437 C CA . LYS B 1 254 ? 61.899 13.464 35.963 1.00 47.04 254 LYS B CA 1
ATOM 4438 C C . LYS B 1 254 ? 60.504 14.001 35.657 1.00 50.86 254 LYS B C 1
ATOM 4439 O O . LYS B 1 254 ? 59.882 14.649 36.507 1.00 48.62 254 LYS B O 1
ATOM 4445 N N . GLU B 1 255 ? 59.990 13.731 34.454 1.00 47.24 255 GLU B N 1
ATOM 4446 C CA . GLU B 1 255 ? 58.630 14.151 34.126 1.00 48.68 255 GLU B CA 1
ATOM 4447 C C . GLU B 1 255 ? 57.617 13.510 35.069 1.00 48.41 255 GLU B C 1
ATOM 4448 O O . GLU B 1 255 ? 56.647 14.157 35.487 1.00 43.57 255 GLU B O 1
ATOM 4454 N N . ILE B 1 256 ? 57.834 12.240 35.421 1.00 41.47 256 ILE B N 1
ATOM 4455 C CA . ILE B 1 256 ? 56.937 11.552 36.347 1.00 46.96 256 ILE B CA 1
ATOM 4456 C C . ILE B 1 256 ? 56.992 12.204 37.720 1.00 47.43 256 ILE B C 1
ATOM 4457 O O . ILE B 1 256 ? 55.958 12.479 38.341 1.00 45.81 256 ILE B O 1
ATOM 4462 N N . GLU B 1 257 ? 58.204 12.460 38.214 1.00 43.01 257 GLU B N 1
ATOM 4463 C CA . GLU B 1 257 ? 58.353 13.120 39.506 1.00 42.65 257 GLU B CA 1
ATOM 4464 C C . GLU B 1 257 ? 57.681 14.490 39.507 1.00 50.08 257 GLU B C 1
ATOM 4465 O O . GLU B 1 257 ? 56.996 14.849 40.471 1.00 46.34 257 GLU B O 1
ATOM 4471 N N . ARG B 1 258 ? 57.841 15.261 38.426 1.00 43.70 258 ARG B N 1
ATOM 4472 C CA . ARG B 1 258 ? 57.172 16.557 38.347 1.00 48.85 258 ARG B CA 1
ATOM 4473 C C . ARG B 1 258 ? 55.655 16.391 38.308 1.00 43.18 258 ARG B C 1
ATOM 4474 O O . ARG B 1 258 ? 54.915 17.205 38.875 1.00 43.63 258 ARG B O 1
ATOM 4482 N N . PHE B 1 259 ? 55.178 15.344 37.638 1.00 41.60 259 PHE B N 1
ATOM 4483 C CA . PHE B 1 259 ? 53.743 15.092 37.545 1.00 37.08 259 PHE B CA 1
ATOM 4484 C C . PHE B 1 259 ? 53.143 14.813 38.918 1.00 44.85 259 PHE B C 1
ATOM 4485 O O . PHE B 1 259 ? 52.118 15.395 39.293 1.00 40.07 259 PHE B O 1
ATOM 4493 N N . ILE B 1 260 ? 53.787 13.941 39.693 1.00 40.34 260 ILE B N 1
ATOM 4494 C CA . ILE B 1 260 ? 53.306 13.652 41.041 1.00 44.22 260 ILE B CA 1
ATOM 4495 C C . ILE B 1 260 ? 53.344 14.910 41.897 1.00 46.82 260 ILE B C 1
ATOM 4496 O O . ILE B 1 260 ? 52.410 15.186 42.660 1.00 44.82 260 ILE B O 1
ATOM 4501 N N . GLN B 1 261 ? 54.419 15.697 41.783 1.00 39.50 261 GLN B N 1
ATOM 4502 C CA . GLN B 1 261 ? 54.506 16.949 42.528 1.00 41.29 261 GLN B CA 1
ATOM 4503 C C . GLN B 1 261 ? 53.388 17.903 42.134 1.00 40.74 261 GLN B C 1
ATOM 4504 O O . GLN B 1 261 ? 52.850 18.622 42.982 1.00 41.79 261 GLN B O 1
ATOM 4510 N N . SER B 1 262 ? 53.047 17.948 40.846 1.00 39.77 262 SER B N 1
ATOM 4511 C CA . SER B 1 262 ? 51.987 18.839 40.393 1.00 44.43 262 SER B CA 1
ATOM 4512 C C . SER B 1 262 ? 50.615 18.425 40.909 1.00 40.82 262 SER B C 1
ATOM 4513 O O . SER B 1 262 ? 49.710 19.264 40.957 1.00 43.45 262 SER B O 1
ATOM 4516 N N . LEU B 1 263 ? 50.440 17.164 41.307 1.00 37.05 263 LEU B N 1
ATOM 4517 C CA . LEU B 1 263 ? 49.183 16.739 41.913 1.00 43.49 263 LEU B CA 1
ATOM 4518 C C . LEU B 1 263 ? 49.018 17.240 43.339 1.00 41.44 263 LEU B C 1
ATOM 4519 O O . LEU B 1 263 ? 47.951 17.031 43.928 1.00 47.39 263 LEU B O 1
ATOM 4524 N N . GLN B 1 264 ? 50.044 17.887 43.897 1.00 38.70 264 GLN B N 1
ATOM 4525 C CA . GLN B 1 264 ? 49.954 18.446 45.241 1.00 46.97 264 GLN B CA 1
ATOM 4526 C C . GLN B 1 264 ? 48.810 19.449 45.337 1.00 50.61 264 GLN B C 1
ATOM 4527 O O . GLN B 1 264 ? 48.260 19.665 46.423 1.00 50.66 264 GLN B O 1
ATOM 4533 N N . VAL B 1 265 ? 48.440 20.066 44.207 1.00 51.68 265 VAL B N 1
ATOM 4534 C CA . VAL B 1 265 ? 47.364 21.053 44.183 1.00 56.86 265 VAL B CA 1
ATOM 4535 C C . VAL B 1 265 ? 46.041 20.439 44.604 1.00 43.33 265 VAL B C 1
ATOM 4536 O O . VAL B 1 265 ? 45.207 21.107 45.229 1.00 62.37 265 VAL B O 1
ATOM 4540 N N . LEU B 1 266 ? 45.830 19.161 44.300 1.00 52.91 266 LEU B N 1
ATOM 4541 C CA . LEU B 1 266 ? 44.559 18.535 44.625 1.00 46.05 266 LEU B CA 1
ATOM 4542 C C . LEU B 1 266 ? 44.399 18.271 46.116 1.00 47.77 266 LEU B C 1
ATOM 4543 O O . LEU B 1 266 ? 43.308 17.873 46.535 1.00 51.77 266 LEU B O 1
ATOM 4548 N N . GLU B 1 267 ? 45.444 18.495 46.918 1.00 40.30 267 GLU B N 1
ATOM 4549 C CA . GLU B 1 267 ? 45.413 18.248 48.363 1.00 43.39 267 GLU B CA 1
ATOM 4550 C C . GLU B 1 267 ? 44.800 16.882 48.671 1.00 41.78 267 GLU B C 1
ATOM 4551 O O . GLU B 1 267 ? 43.945 16.732 49.546 1.00 44.66 267 GLU B O 1
ATOM 4557 N N . ASN B 1 268 ? 45.238 15.877 47.920 1.00 37.04 268 ASN B N 1
ATOM 4558 C CA . ASN B 1 268 ? 44.675 14.531 47.980 1.00 35.66 268 ASN B CA 1
ATOM 4559 C C . ASN B 1 268 ? 45.795 13.532 48.237 1.00 36.18 268 ASN B C 1
ATOM 4560 O O . ASN B 1 268 ? 46.330 12.922 47.299 1.00 35.91 268 ASN B O 1
ATOM 4565 N N . PRO B 1 269 ? 46.164 13.324 49.503 1.00 37.19 269 PRO B N 1
ATOM 4566 C CA . PRO B 1 269 ? 47.302 12.439 49.791 1.00 37.67 269 PRO B CA 1
ATOM 4567 C C . PRO B 1 269 ? 47.042 10.999 49.401 1.00 38.61 269 PRO B C 1
ATOM 4568 O O . PRO B 1 269 ? 47.997 10.270 49.113 1.00 39.21 269 PRO B O 1
ATOM 4572 N N . GLN B 1 270 ? 45.780 10.563 49.405 1.00 39.78 270 GLN B N 1
ATOM 4573 C CA . GLN B 1 270 ? 45.460 9.202 48.987 1.00 41.57 270 GLN B CA 1
ATOM 4574 C C . GLN B 1 270 ? 45.725 9.008 47.502 1.00 38.64 270 GLN B C 1
ATOM 4575 O O . GLN B 1 270 ? 46.212 7.950 47.087 1.00 40.74 270 GLN B O 1
ATOM 4581 N N . LEU B 1 271 ? 45.389 10.007 46.682 1.00 37.43 271 LEU B N 1
ATOM 4582 C CA . LEU B 1 271 ? 45.677 9.911 45.255 1.00 36.95 271 LEU B CA 1
ATOM 4583 C C . LEU B 1 271 ? 47.179 9.982 45.000 1.00 37.57 271 LEU B C 1
ATOM 4584 O O . LEU B 1 271 ? 47.718 9.201 44.208 1.00 38.67 271 LEU B O 1
ATOM 4589 N N . THR B 1 272 ? 47.868 10.913 45.664 1.00 36.80 272 THR B N 1
ATOM 4590 C CA . THR B 1 272 ? 49.318 11.020 45.519 1.00 41.10 272 THR B CA 1
ATOM 4591 C C . THR B 1 272 ? 50.017 9.747 45.991 1.00 44.99 272 THR B C 1
ATOM 4592 O O . THR B 1 272 ? 50.916 9.231 45.317 1.00 40.85 272 THR B O 1
ATOM 4596 N N . SER B 1 273 ? 49.619 9.233 47.160 1.00 38.87 273 SER B N 1
ATOM 4597 C CA . SER B 1 273 ? 50.192 7.990 47.669 1.00 42.09 273 SER B CA 1
ATOM 4598 C C . SER B 1 273 ? 49.934 6.832 46.714 1.00 44.35 273 SER B C 1
ATOM 4599 O O . SER B 1 273 ? 50.801 5.969 46.523 1.00 44.74 273 SER B O 1
ATOM 4602 N N . LEU B 1 274 ? 48.743 6.795 46.115 1.00 41.71 274 LEU B N 1
ATOM 4603 C CA . LEU B 1 274 ? 48.410 5.734 45.169 1.00 39.53 274 LEU B CA 1
ATOM 4604 C C . LEU B 1 274 ? 49.413 5.679 44.027 1.00 40.60 274 LEU B C 1
ATOM 4605 O O . LEU B 1 274 ? 49.931 4.609 43.687 1.00 41.81 274 LEU B O 1
ATOM 4610 N N . PHE B 1 275 ? 49.715 6.833 43.434 1.00 41.50 275 PHE B N 1
ATOM 4611 C CA . PHE B 1 275 ? 50.601 6.856 42.277 1.00 39.09 275 PHE B CA 1
ATOM 4612 C C . PHE B 1 275 ? 52.057 6.634 42.674 1.00 42.93 275 PHE B C 1
ATOM 4613 O O . PHE B 1 275 ? 52.793 5.941 41.961 1.00 39.83 275 PHE B O 1
ATOM 4621 N N . GLU B 1 276 ? 52.489 7.198 43.810 1.00 40.39 276 GLU B N 1
ATOM 4622 C CA . GLU B 1 276 ? 53.860 6.974 44.271 1.00 42.17 276 GLU B CA 1
ATOM 4623 C C . GLU B 1 276 ? 54.116 5.508 44.592 1.00 45.57 276 GLU B C 1
ATOM 4624 O O . GLU B 1 276 ? 55.195 4.982 44.294 1.00 45.39 276 GLU B O 1
ATOM 4630 N N . LEU B 1 277 ? 53.156 4.837 45.230 1.00 43.43 277 LEU B N 1
ATOM 4631 C CA . LEU B 1 277 ? 53.342 3.420 45.528 1.00 46.21 277 LEU B CA 1
ATOM 4632 C C . LEU B 1 277 ? 53.449 2.608 44.244 1.00 46.45 277 LEU B C 1
ATOM 4633 O O . LEU B 1 277 ? 54.342 1.765 44.098 1.00 47.05 277 LEU B O 1
ATOM 4638 N N . ARG B 1 278 ? 52.534 2.843 43.303 1.00 46.12 278 ARG B N 1
ATOM 4639 C CA . ARG B 1 278 ? 52.566 2.106 42.044 1.00 43.00 278 ARG B CA 1
ATOM 4640 C C . ARG B 1 278 ? 53.853 2.398 41.274 1.00 43.20 278 ARG B C 1
ATOM 4641 O O . ARG B 1 278 ? 54.433 1.499 40.653 1.00 44.39 278 ARG B O 1
ATOM 4649 N N . PHE B 1 279 ? 54.316 3.651 41.304 1.00 42.59 279 PHE B N 1
ATOM 4650 C CA . PHE B 1 279 ? 55.575 3.999 40.649 1.00 43.75 279 PHE B CA 1
ATOM 4651 C C . PHE B 1 279 ? 56.730 3.177 41.214 1.00 50.54 279 PHE B C 1
ATOM 4652 O O . PHE B 1 279 ? 57.551 2.642 40.459 1.00 47.87 279 PHE B O 1
ATOM 4660 N N . GLN B 1 280 ? 56.811 3.065 42.544 1.00 51.59 280 GLN B N 1
ATOM 4661 C CA . GLN B 1 280 ? 57.868 2.261 43.155 1.00 56.60 280 GLN B CA 1
ATOM 4662 C C . GLN B 1 280 ? 57.761 0.794 42.758 1.00 59.08 280 GLN B C 1
ATOM 4663 O O . GLN B 1 280 ? 58.781 0.133 42.527 1.00 54.93 280 GLN B O 1
ATOM 4669 N N . GLN B 1 281 ? 56.538 0.268 42.663 1.00 50.53 281 GLN B N 1
ATOM 4670 C CA . GLN B 1 281 ? 56.367 -1.130 42.278 1.00 51.89 281 GLN B CA 1
ATOM 4671 C C . GLN B 1 281 ? 56.903 -1.383 40.874 1.00 55.13 281 GLN B C 1
ATOM 4672 O O . GLN B 1 281 ? 57.584 -2.386 40.634 1.00 60.84 281 GLN B O 1
ATOM 4678 N N . TYR B 1 282 ? 56.616 -0.477 39.935 1.00 48.96 282 TYR B N 1
ATOM 4679 C CA . TYR B 1 282 ? 57.127 -0.644 38.579 1.00 50.78 282 TYR B CA 1
ATOM 4680 C C . TYR B 1 282 ? 58.648 -0.509 38.527 1.00 53.80 282 TYR B C 1
ATOM 4681 O O . TYR B 1 282 ? 59.294 -1.167 37.704 1.00 55.72 282 TYR B O 1
ATOM 4690 N N . LYS B 1 283 ? 59.236 0.338 39.383 1.00 52.32 283 LYS B N 1
ATOM 4691 C CA . LYS B 1 283 ? 60.696 0.426 39.450 1.00 55.79 283 LYS B CA 1
ATOM 4692 C C . LYS B 1 283 ? 61.319 -0.893 39.888 1.00 59.06 283 LYS B C 1
ATOM 4693 O O . LYS B 1 283 ? 62.405 -1.262 39.425 1.00 61.96 283 LYS B O 1
ATOM 4699 N N . GLU B 1 284 ? 60.645 -1.616 40.780 1.00 59.22 284 GLU B N 1
ATOM 4700 C CA . GLU B 1 284 ? 61.141 -2.877 41.317 1.00 63.04 284 GLU B CA 1
ATOM 4701 C C . GLU B 1 284 ? 61.028 -4.027 40.332 1.00 70.32 284 GLU B C 1
ATOM 4702 O O . GLU B 1 284 ? 61.443 -5.142 40.668 1.00 76.04 284 GLU B O 1
ATOM 4708 N N . LEU B 1 285 ? 60.482 -3.794 39.141 1.00 67.19 285 LEU B N 1
ATOM 4709 C CA . LEU B 1 285 ? 60.427 -4.846 38.144 1.00 66.23 285 LEU B CA 1
ATOM 4710 C C . LEU B 1 285 ? 61.826 -5.073 37.578 1.00 79.95 285 LEU B C 1
ATOM 4711 O O . LEU B 1 285 ? 62.701 -4.205 37.647 1.00 75.99 285 LEU B O 1
ATOM 4716 N N . ILE B 1 286 ? 62.033 -6.242 36.998 1.00 90.72 286 ILE B N 1
ATOM 4717 C CA . ILE B 1 286 ? 63.346 -6.573 36.458 1.00 86.19 286 ILE B CA 1
ATOM 4718 C C . ILE B 1 286 ? 63.370 -6.193 34.986 1.00 89.33 286 ILE B C 1
ATOM 4719 O O . ILE B 1 286 ? 62.340 -6.186 34.304 1.00 90.19 286 ILE B O 1
ATOM 4724 N N . ASP B 1 287 ? 64.561 -5.870 34.494 1.00 86.42 287 ASP B N 1
ATOM 4725 C CA . ASP B 1 287 ? 64.736 -5.464 33.107 1.00 88.04 287 ASP B CA 1
ATOM 4726 C C . ASP B 1 287 ? 66.137 -5.816 32.611 1.00 89.30 287 ASP B C 1
ATOM 4727 O O . ASP B 1 287 ? 66.351 -6.003 31.414 1.00 107.76 287 ASP B O 1
#

Sequence (568 aa):
MELGEFYKELRLARKLKQTDVACEGLTASQLSKFELGQSMLSADKLILAIQGINVTFDEFGHKLNNYQESPHMRIGRKVVNRFAHQDIAALEQLLEEVDQEQMAQTYRRLNAIVIKDAIHSLNKSYPLAEEDSEFLTTYLYAIESWTWFELYLFCNTMPFLSNQDLIFLSTSLLEKSKEFKELVHNRLYMKQGLLNILSELMERKLFSYIPIFEAELERMLRPYDVFEKVSWQFLKKMSVFLQTKGSNQKEIERFIQSLQVLENPQLTSLFELRFQQYKELIDEKMELGEFYKELRLARKLKQTDVACEGLTASQLSKFELGQSMLSADKLILAIQGINVTFDEFGHKLNNYQESPHMRIGRKVVNRFAHQDIAALEQLLEEVDQEQMAQTYRRLNAIVIKDAIHSLNKSYPLAEEDSEFLTTYLYAIESWTWFELYLFCNTMPFLSNQDLIFLSTSLLEKSKEFKELVHNRLYMKQGLLNILSELMERKLFSYIPIFEAELERMLRPYDVFEKVSWQFLKKMSVFLQTKGSNQKEIERFIQSLQVLENPQLTSLFELRFQQYKELID

Radius of gyration: 25.45 Å; Cα contacts (8 Å, |Δi|>4): 604; chains: 2; bounding box: 73×72×39 Å